Protein 8A82 (pdb70)

Solvent-accessible surface area: 21654 Å² total; per-residue (Å²): 92,132,70,20,37,38,124,39,150,26,18,100,83,0,31,68,6,14,76,66,0,60,21,75,58,52,17,63,0,1,4,0,0,2,1,4,0,0,10,56,25,61,0,23,100,0,0,33,30,11,11,138,80,8,29,115,92,9,36,51,45,0,89,84,112,18,117,99,4,72,121,9,72,0,59,45,0,36,0,103,8,91,52,102,110,10,105,148,48,63,74,131,66,0,27,128,32,4,54,52,25,65,26,19,7,9,1,0,93,22,28,0,72,132,9,102,0,29,120,70,5,53,4,108,54,0,14,111,108,34,101,115,11,61,4,55,4,83,28,178,210,76,46,82,1,26,103,0,0,130,17,21,71,67,193,135,22,199,61,30,26,97,14,46,58,48,6,78,6,14,102,54,58,84,117,11,36,103,42,2,0,0,71,78,0,65,71,5,0,131,39,24,7,27,36,20,30,3,1,5,41,7,9,16,94,96,39,86,26,65,45,3,52,12,21,10,17,0,14,0,1,0,0,2,28,15,32,22,82,10,26,0,0,8,2,84,0,3,7,1,3,57,1,36,1,92,29,8,73,21,8,29,18,63,4,28,8,149,65,94,17,76,96,4,60,130,112,10,31,5,1,0,13,0,0,0,0,40,14,45,0,74,55,0,2,0,0,0,10,24,7,2,9,2,13,0,11,40,14,71,33,97,54,3,0,17,2,18,0,19,1,3,11,17,57,91,142,78,156,60,72,12,194,53,8,76,28,41,24,45,13,3,20,9,2,2,57,12,25,75,75,7,60,126,55,14,101,78,14,29,107,124,76,102,63,25,22,0,0,2,3,8,152,6,4,0,0,0,2,34,101,97,98,8,0,16,29,13,70,124,66,187,33,3,63,65,0,29,101,27,0,37,84,32,104,165,19,54,32,147,74,24,155,83,27,50,7,108,16,117,82,73,8,67,16,79,14,64,129,147,119,130,53,98,9,62,169,96,19,44,48,68,73,0,9,48,47,0,1,56,115,82,60,0,85,9,0,2,0,0,32,19,58,67,173,101,12,58,42,114,43,48,38,164,116,59,26,159,92

Nearest PDB structures (foldseek):
  8a82-assembly1_A  TM=1.003E+00  e=3.575E-78  Serratia plymuthica 4Rx13
  2ilm-assembly1_A-2  TM=6.154E-01  e=8.162E-11  Homo sapiens
  2cgo-assembly1_A  TM=5.425E-01  e=1.557E-10  Homo sapiens
  1mze-assembly1_A  TM=5.725E-01  e=5.037E-10  Homo sapiens
  5jwp-assembly1_A  TM=5.215E-01  e=8.056E-10  Homo sapiens

Foldseek 3Di:
DVQFAADDPLQVLLVVLAVLLFDDPVRLVVVLVQQLCLQVVVPLCRPVVVLVVSLVVSVVSSCVVPVVLVVRQLLRLETEGDADACVVPALVNLLVLQLPQPRFKYKHPLQQVPAQLQVQNDLVSCLPPVQPQWACKDWCRIDGSNVQSVLQVDPPRDTHIGGDQQAASCVVPVVVCRRLVVVVVCRSCPQWWDFLTKGKDKHFCVPQWFFKFWAAFKKKKAWRAAKKKKKWARLSNSSLQSWGDPHLGRTGGNHGPPDDLVVCCVVRVSSSSHRIYIYIQHHSMMIIGGGSTIMIMGGPDRMTIMMMTTIFTAHPVVLDGHDHRDHPCCSSVVSLVVDVVSVVVNVVSSVVVD/DWFFFAPDPWTWIQDVVVQWIFTADPDDLRVVQLCCLAVLHDRPCVSTDTDHDPADCFHWDADPVRDIDTEPPPHDPSRVVCLCGPCVRPVVTTQKDADPPRSDIDGDNPVNSPD

InterPro domains:
  IPR041667 Cupin-like domain 8 [PF13621] (101-315)
  IPR050910 JMJD6 family arginine demethylases/lysyl-hydroxylases [PTHR12480] (79-325)

Radius of gyration: 23.95 Å; Cα contacts (8 Å, |Δi|>4): 905; chains: 2; bounding box: 52×50×74 Å

B-factor: mean 54.46, std 14.97, range [32.41, 124.21]

Secondary structure (DSSP, 8-state):
-TTEE--SHHHHHHHHTGGGTSPPHHHHHHHHHHHHHHHHTT-TTTTHHHHHHHHHHHHHHHHHH-TT-TTS-GGG-EEEEP-B--TT--HHHHHHHHH-TTS--EEETTTTTTSHHHHH--HHHHHHH-SS-EEEEEE--EEEHHHHHHHHH-TT--PPEEEPSS-BHHHH-TTHHHHHTTHHHHHHHTTTEEEEEEEEEEE-SSS-EEEEE--SSEEEEEEEES-EEEEE--GGGGGGG-EEESSTT-EEE---TTS-HHHHHHH-HHHHHS-EEEEEE-TT-EEEE-TT--EEEEE-SSSEEEEEEEEEEB-TTT-SBPPPPP-S-HHHHHHHTT-HHHHHHHHHHHHHH-/-EEEEE-SS-EEEEEGGGTEEEEE-SSHHHHHHHHHHHHTSPP-GGGS--B-----TT-EEE-TT--EEEBTTTB-HHHHHHHHHSTTT-TTTEEEEE-TTT--EEES-GGGT--

Sequence (469 aa):
MEKYDIQSETQRKAFDLMPHFFLDQEEQANFHFMMHMRLLLNAPEFMATFERDLFEKKLADLQAKCPDLANMDCADTFIKMKSYDFSNMDRHTFQHMINDASNPPIIAKGFLNDTKAVQQWTHEYLIEHYKDTEIIAVGYKKLKLEKILRSQLDKDSKVSYYINNSAEIFNDYPDLIDEVGAEKILDLFYGHSANSFSQLFVGNLRTWGTNWHQGNDISCALMISGVKRWYFIDPRLGYILRPFFDGANGMSAKMDARLDMNFHKIHSPLYAYAPKFYVDLEPGDVIFFTKYWPHAVINTTPLQIMANMRMTEVNLDTMTKGKDVPTLMPVYDNILNSDPSFIKFKFDIFNNLGSEYLINSGEFNMIVCPADKAYYILNDDRASTETLQEFLDGEKVQYHRLKPLWFKYRADESWQDLNKKEYRLGKELSEAELIDRFVLKAFNFGSLVAVRDSQTGAVKIFKRDKLKM

Structure (mmCIF, N/CA/C/O backbone):
data_8A82
#
_entry.id   8A82
#
_cell.length_a   157.160
_cell.length_b   59.920
_cell.length_c   68.320
_cell.angle_alpha   90.000
_cell.angle_beta   100.110
_cell.angle_gamma   90.000
#
_symmetry.space_group_name_H-M   'C 1 2 1'
#
loop_
_entity.id
_entity.type
_entity.pdbx_description
1 polymer 'Cupin_8 domain-containing protein'
2 polymer OocQ
3 non-polymer 'FE (III) ION'
4 non-polymer GLYCEROL
5 water water
#
loop_
_atom_site.group_PDB
_atom_site.id
_atom_site.type_symbol
_atom_site.label_atom_id
_atom_site.label_alt_id
_atom_site.label_comp_id
_atom_site.label_asym_id
_atom_site.label_entity_id
_atom_site.label_seq_id
_atom_site.pdbx_PDB_ins_code
_atom_site.Cartn_x
_atom_site.Cartn_y
_atom_site.Cartn_z
_atom_site.occupancy
_atom_site.B_iso_or_equiv
_atom_site.auth_seq_id
_atom_site.auth_comp_id
_atom_site.auth_asym_id
_atom_site.auth_atom_id
_atom_site.pdbx_PDB_model_num
ATOM 1 N N . MET A 1 1 ? 55.543 27.037 -5.958 1.00 83.43 1 MET A N 1
ATOM 2 C CA . MET A 1 1 ? 56.689 27.690 -5.241 1.00 84.14 1 MET A CA 1
ATOM 3 C C . MET A 1 1 ? 56.273 28.031 -3.804 1.00 83.62 1 MET A C 1
ATOM 4 O O . MET A 1 1 ? 57.043 27.721 -2.875 1.00 82.95 1 MET A O 1
ATOM 9 N N . GLU A 1 2 ? 55.100 28.653 -3.648 1.00 84.63 2 GLU A N 1
ATOM 10 C CA . GLU A 1 2 ? 54.491 29.067 -2.352 1.00 84.81 2 GLU A CA 1
ATOM 11 C C . GLU A 1 2 ? 54.259 27.865 -1.423 1.00 81.46 2 GLU A C 1
ATOM 12 O O . GLU A 1 2 ? 53.978 28.108 -0.234 1.00 81.43 2 GLU A O 1
ATOM 18 N N . LYS A 1 3 ? 54.349 26.629 -1.929 1.00 78.09 3 LYS A N 1
ATOM 19 C CA . LYS A 1 3 ? 54.173 25.384 -1.130 1.00 75.66 3 LYS A CA 1
ATOM 20 C C . LYS A 1 3 ? 55.522 24.906 -0.574 1.00 71.64 3 LYS A C 1
ATOM 21 O O . LYS A 1 3 ? 55.540 23.834 0.065 1.00 70.22 3 LYS A O 1
ATOM 27 N N . TYR A 1 4 ? 56.601 25.666 -0.800 1.00 68.23 4 TYR A N 1
ATOM 28 C CA . TYR A 1 4 ? 57.975 25.376 -0.306 1.00 64.84 4 TYR A CA 1
ATOM 29 C C . TYR A 1 4 ? 58.641 26.672 0.174 1.00 64.71 4 TYR A C 1
ATOM 30 O O . TYR A 1 4 ? 58.176 27.767 -0.201 1.00 65.04 4 TYR A O 1
ATOM 39 N N . ASP A 1 5 ? 59.709 26.536 0.968 1.00 63.14 5 ASP A N 1
ATOM 40 C CA . ASP A 1 5 ? 60.464 27.657 1.591 1.00 63.11 5 ASP A CA 1
ATOM 41 C C . ASP A 1 5 ? 61.829 27.785 0.899 1.00 62.97 5 ASP A C 1
ATOM 42 O O . ASP A 1 5 ? 62.817 27.231 1.423 1.00 62.83 5 ASP A O 1
ATOM 47 N N . ILE A 1 6 ? 61.871 28.493 -0.236 1.00 62.38 6 ILE A N 1
ATOM 48 C CA . ILE A 1 6 ? 63.092 28.710 -1.072 1.00 62.27 6 ILE A CA 1
ATOM 49 C C . ILE A 1 6 ? 63.911 29.852 -0.456 1.00 62.74 6 ILE A C 1
ATOM 50 O O . ILE A 1 6 ? 63.303 30.882 -0.098 1.00 63.20 6 ILE A O 1
ATOM 55 N N . GLN A 1 7 ? 65.235 29.676 -0.348 1.00 61.82 7 GLN A N 1
ATOM 56 C CA . GLN A 1 7 ? 66.142 30.572 0.425 1.00 62.85 7 GLN A CA 1
ATOM 57 C C . GLN A 1 7 ? 67.393 30.964 -0.380 1.00 61.63 7 GLN A C 1
ATOM 58 O O . GLN A 1 7 ? 68.320 31.524 0.241 1.00 61.16 7 GLN A O 1
ATOM 64 N N . SER A 1 8 ? 67.437 30.711 -1.695 1.00 60.36 8 SER A N 1
ATOM 65 C CA . SER A 1 8 ? 68.594 31.065 -2.564 1.00 59.88 8 SER A CA 1
ATOM 66 C C . SER A 1 8 ? 68.194 31.082 -4.046 1.00 59.28 8 SER A C 1
ATOM 67 O O . SER A 1 8 ? 67.135 30.517 -4.386 1.00 57.75 8 SER A O 1
ATOM 70 N N . GLU A 1 9 ? 69.028 31.714 -4.881 1.00 60.43 9 GLU A N 1
ATOM 71 C CA . GLU A 1 9 ? 68.892 31.764 -6.365 1.00 61.23 9 GLU A CA 1
ATOM 72 C C . GLU A 1 9 ? 68.995 30.347 -6.940 1.00 58.91 9 GLU A C 1
ATOM 73 O O . GLU A 1 9 ? 68.171 30.002 -7.810 1.00 59.43 9 GLU A O 1
ATOM 79 N N . THR A 1 10 ? 69.984 29.572 -6.479 1.00 56.93 10 THR A N 1
ATOM 80 C CA . THR A 1 10 ? 70.269 28.182 -6.926 1.00 55.67 10 THR A CA 1
ATOM 81 C C . THR A 1 10 ? 69.058 27.287 -6.630 1.00 54.30 10 THR A C 1
ATOM 82 O O . THR A 1 10 ? 68.674 26.506 -7.524 1.00 53.07 10 THR A O 1
ATOM 86 N N . GLN A 1 11 ? 68.494 27.398 -5.422 1.00 53.76 11 GLN A N 1
ATOM 87 C CA . GLN A 1 11 ? 67.286 26.649 -4.979 1.00 53.21 11 GLN A CA 1
ATOM 88 C C . GLN A 1 11 ? 66.099 27.012 -5.880 1.00 53.88 11 GLN A C 1
ATOM 89 O O . GLN A 1 11 ? 65.357 26.092 -6.275 1.00 51.60 11 GLN A O 1
ATOM 95 N N . ARG A 1 12 ? 65.932 28.304 -6.185 1.00 55.90 12 ARG A N 1
ATOM 96 C CA . ARG A 1 12 ? 64.833 28.828 -7.041 1.00 57.56 12 ARG A CA 1
ATOM 97 C C . ARG A 1 12 ? 64.995 28.285 -8.466 1.00 56.44 12 ARG A C 1
ATOM 98 O O . ARG A 1 12 ? 63.977 27.867 -9.052 1.00 56.15 12 ARG A O 1
ATOM 106 N N . LYS A 1 13 ? 66.224 28.296 -8.995 1.00 56.03 13 LYS A N 1
ATOM 107 C CA . LYS A 1 13 ? 66.555 27.814 -10.365 1.00 56.83 13 LYS A CA 1
ATOM 108 C C . LYS A 1 13 ? 66.274 26.309 -10.464 1.00 54.36 13 LYS A C 1
ATOM 109 O O . LYS A 1 13 ? 65.698 25.889 -11.487 1.00 54.44 13 LYS A O 1
ATOM 115 N N . ALA A 1 14 ? 66.662 25.536 -9.442 1.00 51.83 14 ALA A N 1
ATOM 116 C CA . ALA A 1 14 ? 66.407 24.080 -9.335 1.00 50.03 14 ALA A CA 1
ATOM 117 C C . ALA A 1 14 ? 64.896 23.819 -9.381 1.00 48.45 14 ALA A C 1
ATOM 118 O O . ALA A 1 14 ? 64.481 22.880 -10.090 1.00 47.09 14 ALA A O 1
ATOM 120 N N . PHE A 1 15 ? 64.110 24.631 -8.666 1.00 48.01 15 PHE A N 1
ATOM 121 C CA . PHE A 1 15 ? 62.633 24.497 -8.555 1.00 48.50 15 PHE A CA 1
ATOM 122 C C . PHE A 1 15 ? 61.969 24.789 -9.907 1.00 48.89 15 PHE A C 1
ATOM 123 O O . PHE A 1 15 ? 61.074 24.018 -10.308 1.00 47.80 15 PHE A O 1
ATOM 131 N N . ASP A 1 16 ? 62.392 25.867 -10.577 1.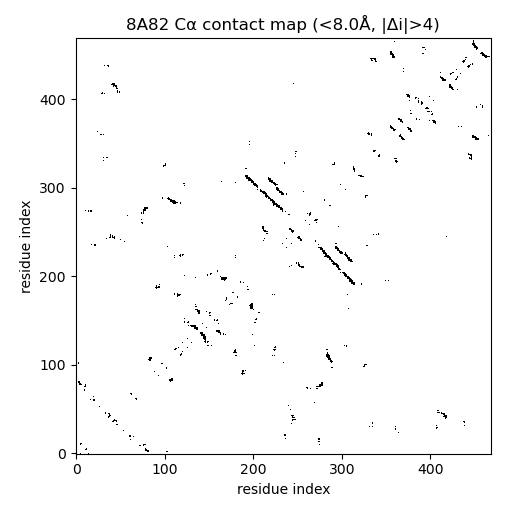00 49.93 16 ASP A N 1
ATOM 132 C CA . ASP A 1 16 ? 61.874 26.300 -11.906 1.00 51.32 16 ASP A CA 1
ATOM 133 C C . ASP A 1 16 ? 62.228 25.255 -12.972 1.00 51.61 16 ASP A C 1
ATOM 134 O O . ASP A 1 16 ? 61.565 25.245 -14.026 1.00 53.35 16 ASP A O 1
ATOM 139 N N . LEU A 1 17 ? 63.238 24.420 -12.705 1.00 51.52 17 LEU A N 1
ATOM 140 C CA . LEU A 1 17 ? 63.752 23.375 -13.633 1.00 51.35 17 LEU A CA 1
ATOM 141 C C . LEU A 1 17 ? 62.820 22.154 -13.629 1.00 49.68 17 LEU A C 1
ATOM 142 O O . LEU A 1 17 ? 62.852 21.398 -14.619 1.00 48.89 17 LEU A O 1
ATOM 147 N N . MET A 1 18 ? 62.024 21.974 -12.566 1.00 48.65 18 MET A N 1
ATOM 148 C CA . MET A 1 18 ? 61.298 20.709 -12.257 1.00 48.27 18 MET A CA 1
ATOM 149 C C . MET A 1 18 ? 60.392 20.289 -13.415 1.00 47.25 18 MET A C 1
ATOM 150 O O . MET A 1 18 ? 60.415 19.124 -13.802 1.00 45.92 18 MET A O 1
ATOM 155 N N . PRO A 1 19 ? 59.556 21.183 -13.998 1.00 47.29 19 PRO A N 1
ATOM 156 C CA . PRO A 1 19 ? 58.657 20.784 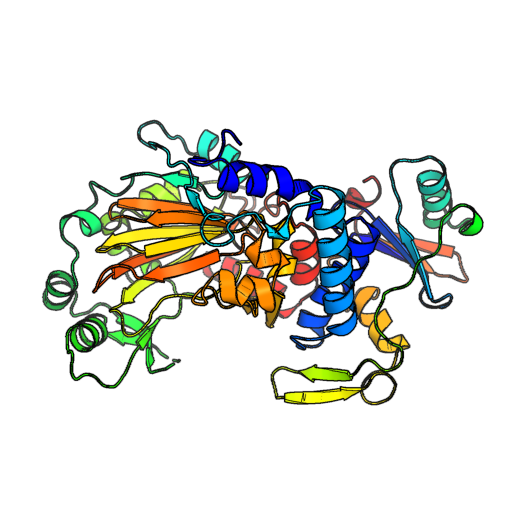-15.084 1.00 47.20 19 PRO A CA 1
ATOM 157 C C . PRO A 1 19 ? 59.374 20.155 -16.290 1.00 46.65 19 PRO A C 1
ATOM 158 O O . PRO A 1 19 ? 58.752 19.371 -16.985 1.00 47.10 19 PRO A O 1
ATOM 162 N N . HIS A 1 20 ? 60.649 20.501 -16.502 1.00 45.80 20 HIS A N 1
ATOM 163 C CA . HIS A 1 20 ? 61.487 20.028 -17.638 1.00 45.82 20 HIS A CA 1
ATOM 164 C C . HIS A 1 20 ? 62.024 18.616 -17.365 1.00 43.17 20 HIS A C 1
ATOM 165 O O . HIS A 1 20 ? 62.571 18.013 -18.309 1.00 42.82 20 HIS A O 1
ATOM 172 N N . PHE A 1 21 ? 61.877 18.110 -16.133 1.00 41.58 21 PHE A N 1
ATOM 173 C CA . PHE A 1 21 ? 62.186 16.706 -15.747 1.00 40.34 21 PHE A CA 1
ATOM 174 C C . PHE A 1 21 ? 61.037 15.777 -16.156 1.00 39.91 21 PHE A C 1
ATOM 175 O O . PHE A 1 21 ? 61.308 14.594 -16.429 1.00 40.45 21 PHE A O 1
ATOM 183 N N . PHE A 1 22 ? 59.799 16.288 -16.168 1.00 39.21 22 PHE A N 1
ATOM 184 C CA . PHE A 1 22 ? 58.559 15.498 -16.399 1.00 39.34 22 PHE A CA 1
ATOM 185 C C . PHE A 1 22 ? 58.673 14.755 -17.736 1.00 39.22 22 PHE A C 1
ATOM 186 O O . PHE A 1 22 ? 59.050 15.382 -18.746 1.00 39.74 22 PHE A O 1
ATOM 194 N N . LEU A 1 23 ? 58.364 13.454 -17.729 1.00 38.59 23 LEU A N 1
ATOM 195 C CA . LEU A 1 23 ? 58.443 12.563 -18.918 1.00 38.71 23 LEU A CA 1
ATOM 196 C C . LEU A 1 23 ? 57.261 12.854 -19.849 1.00 39.42 23 LEU A C 1
ATOM 197 O O . LEU A 1 23 ? 56.137 13.033 -19.338 1.00 39.41 23 LEU A O 1
ATOM 202 N N . ASP A 1 24 ? 57.509 12.887 -21.163 1.00 40.28 24 ASP A N 1
ATOM 203 C CA . ASP A 1 24 ? 56.450 12.990 -22.204 1.00 41.01 24 ASP A CA 1
ATOM 204 C C . ASP A 1 24 ? 55.723 11.641 -22.271 1.00 40.48 24 ASP A C 1
ATOM 205 O O . ASP A 1 24 ? 56.172 10.693 -21.595 1.00 39.30 24 ASP A O 1
ATOM 210 N N . GLN A 1 25 ? 54.645 11.558 -23.055 1.00 40.77 25 GLN A N 1
ATOM 211 C CA . GLN A 1 25 ? 53.715 10.396 -23.074 1.00 40.98 25 GLN A CA 1
ATOM 212 C C . GLN A 1 25 ? 54.445 9.131 -23.549 1.00 40.12 25 GLN A C 1
ATOM 213 O O . GLN A 1 25 ? 54.191 8.062 -22.960 1.00 40.46 25 GLN A O 1
ATOM 219 N N . GLU A 1 26 ? 55.320 9.238 -24.558 1.00 39.28 26 GLU A N 1
ATOM 220 C CA . GLU A 1 26 ? 56.105 8.087 -25.088 1.00 39.28 26 GLU A CA 1
ATOM 221 C C . GLU A 1 26 ? 57.087 7.603 -24.014 1.00 38.28 26 GLU A C 1
ATOM 222 O O . GLU A 1 26 ? 57.236 6.374 -23.863 1.00 37.60 26 GLU A O 1
ATOM 228 N N . GLU A 1 27 ? 57.739 8.535 -23.312 1.00 37.54 27 GLU A N 1
ATOM 229 C CA . GLU A 1 27 ? 58.689 8.239 -22.205 1.00 37.16 27 GLU A CA 1
ATOM 230 C C . GLU A 1 27 ? 57.928 7.556 -21.060 1.00 36.15 27 GLU A C 1
ATOM 231 O O . GLU A 1 27 ? 58.482 6.603 -20.478 1.00 35.09 27 GLU A O 1
ATOM 237 N N . GLN A 1 28 ? 56.703 8.013 -20.769 1.00 36.02 28 GLN A N 1
ATOM 238 C CA . GLN A 1 28 ? 55.805 7.432 -19.730 1.00 35.45 28 GLN A CA 1
ATOM 239 C C . GLN A 1 28 ? 55.430 5.994 -20.109 1.00 35.26 28 GLN A C 1
ATOM 240 O O . GLN A 1 28 ? 55.450 5.128 -19.212 1.00 34.95 28 GLN A O 1
ATOM 246 N N . ALA A 1 29 ? 55.085 5.760 -21.380 1.00 35.52 29 ALA A N 1
ATOM 247 C CA . ALA A 1 29 ? 54.722 4.434 -21.935 1.00 35.94 29 ALA A CA 1
ATOM 248 C C . ALA A 1 29 ? 55.867 3.443 -21.694 1.00 35.39 29 ALA A C 1
ATOM 249 O O . ALA A 1 29 ? 55.590 2.307 -21.262 1.00 36.03 29 ALA A O 1
ATOM 251 N N . ASN A 1 30 ? 57.105 3.869 -21.958 1.00 35.29 30 ASN A N 1
ATOM 252 C CA . ASN A 1 30 ? 58.330 3.037 -21.817 1.00 35.55 30 ASN A CA 1
ATOM 253 C C . ASN A 1 30 ? 58.659 2.856 -20.330 1.00 35.03 30 ASN A C 1
ATOM 254 O O . ASN A 1 30 ? 59.074 1.741 -19.958 1.00 34.35 30 ASN A O 1
ATOM 259 N N . PHE A 1 31 ? 58.477 3.902 -19.515 1.00 34.52 31 PHE A N 1
ATOM 260 C CA . PHE A 1 31 ? 58.680 3.858 -18.042 1.00 34.50 31 PHE A CA 1
ATOM 261 C C . PHE A 1 31 ? 57.693 2.858 -17.427 1.00 34.02 31 PHE A C 1
ATOM 262 O O . PHE A 1 31 ? 58.123 2.028 -16.602 1.00 33.76 31 PHE A O 1
ATOM 270 N N . HIS A 1 32 ? 56.418 2.938 -17.823 1.00 33.82 32 HIS A N 1
ATOM 271 C CA . HIS A 1 32 ? 55.339 1.993 -17.424 1.00 34.23 32 HIS A CA 1
ATOM 272 C C . HIS A 1 32 ? 55.783 0.560 -17.738 1.00 35.14 32 HIS A C 1
ATOM 273 O O . HIS A 1 32 ? 55.829 -0.265 -16.802 1.00 35.77 32 HIS A O 1
ATOM 280 N N . PHE A 1 33 ? 56.098 0.289 -19.009 1.00 35.28 33 PHE A N 1
ATOM 281 C CA . PHE A 1 33 ? 56.545 -1.037 -19.514 1.00 36.10 33 PHE A CA 1
ATOM 282 C C . PHE A 1 33 ? 57.721 -1.528 -18.661 1.00 36.26 33 PHE A C 1
ATOM 283 O O . PHE A 1 33 ? 57.668 -2.672 -18.178 1.00 36.83 33 PHE A O 1
ATOM 291 N N . MET A 1 34 ? 58.733 -0.675 -18.467 1.00 36.45 34 MET A N 1
ATOM 292 C CA . MET A 1 34 ? 59.974 -0.994 -17.708 1.00 36.56 34 MET A CA 1
ATOM 293 C C . MET A 1 34 ? 59.618 -1.371 -16.264 1.00 36.03 34 MET A C 1
ATOM 294 O O . MET A 1 34 ? 59.988 -2.483 -15.843 1.00 35.83 34 MET A O 1
ATOM 299 N N . MET A 1 35 ? 58.932 -0.480 -15.541 1.00 35.78 35 MET A N 1
ATOM 300 C CA . MET A 1 35 ? 58.636 -0.638 -14.089 1.00 35.87 35 MET A CA 1
ATOM 301 C C . MET A 1 35 ? 57.698 -1.832 -13.872 1.00 35.98 35 MET A C 1
ATOM 302 O O . MET A 1 35 ? 57.901 -2.555 -12.877 1.00 36.44 35 MET A O 1
ATOM 307 N N . HIS A 1 36 ? 56.722 -2.036 -14.763 1.00 36.28 36 HIS A N 1
ATOM 308 C CA . HIS A 1 36 ? 55.816 -3.217 -14.758 1.00 37.45 36 HIS A CA 1
ATOM 309 C C . HIS A 1 36 ? 56.654 -4.500 -14.793 1.00 37.94 36 HIS A C 1
ATOM 310 O O . HIS A 1 36 ? 56.394 -5.400 -13.969 1.00 37.72 36 HIS A O 1
ATOM 317 N N . MET A 1 37 ? 57.620 -4.569 -15.714 1.00 38.42 37 MET A N 1
ATOM 318 C CA . MET A 1 37 ? 58.503 -5.749 -15.916 1.00 39.82 37 MET A CA 1
ATOM 319 C C . MET A 1 37 ? 59.473 -5.881 -14.735 1.00 39.84 37 MET A C 1
ATOM 320 O O . MET A 1 37 ? 59.729 -7.025 -14.324 1.00 40.73 37 MET A O 1
ATOM 325 N N . ARG A 1 38 ? 59.973 -4.764 -14.195 1.00 39.49 38 ARG A N 1
ATOM 326 C CA . ARG A 1 38 ? 60.912 -4.760 -13.038 1.00 39.53 38 ARG A CA 1
ATOM 327 C C . ARG A 1 38 ? 60.256 -5.468 -11.844 1.00 40.07 38 ARG A C 1
ATOM 328 O O . ARG A 1 38 ? 60.978 -6.190 -11.129 1.00 41.39 38 ARG A O 1
ATOM 336 N N . LEU A 1 39 ? 58.942 -5.298 -11.653 1.00 40.37 39 LEU A N 1
ATOM 337 C CA . LEU A 1 39 ? 58.157 -6.014 -10.608 1.00 41.29 39 LEU A CA 1
ATOM 338 C C . LEU A 1 39 ? 57.911 -7.462 -11.051 1.00 41.98 39 LEU A C 1
ATOM 339 O O . LEU A 1 39 ? 58.284 -8.379 -10.293 1.00 42.47 39 LEU A O 1
ATOM 344 N N . LEU A 1 40 ? 57.301 -7.651 -12.227 1.00 42.77 40 LEU A N 1
ATOM 345 C CA . LEU A 1 40 ? 56.810 -8.968 -12.725 1.00 44.23 40 LEU A CA 1
ATOM 346 C C . LEU A 1 40 ? 57.988 -9.938 -12.893 1.00 43.98 40 LEU A C 1
ATOM 347 O O . LEU A 1 40 ? 57.859 -11.095 -12.448 1.00 44.36 40 LEU A O 1
ATOM 352 N N . LEU A 1 41 ? 59.091 -9.483 -13.498 1.00 44.10 41 LEU A N 1
ATOM 353 C CA . LEU A 1 41 ? 60.302 -10.307 -13.781 1.00 45.32 41 LEU A CA 1
ATOM 354 C C . LEU A 1 41 ? 61.231 -10.338 -12.558 1.00 45.49 41 LEU A C 1
ATOM 355 O O . LEU A 1 41 ? 62.213 -11.105 -12.601 1.00 46.13 41 LEU A O 1
ATOM 360 N N . ASN A 1 42 ? 60.940 -9.547 -11.517 1.00 46.22 42 ASN A N 1
ATOM 361 C CA . ASN A 1 42 ? 61.770 -9.425 -10.286 1.00 46.68 42 ASN A CA 1
ATOM 362 C C . ASN A 1 42 ? 63.197 -9.031 -10.688 1.00 45.37 42 ASN A C 1
ATOM 363 O O . ASN A 1 42 ? 64.150 -9.595 -10.117 1.00 45.76 42 ASN A O 1
ATOM 368 N N . ALA A 1 43 ? 63.324 -8.091 -11.632 1.00 44.02 43 ALA A N 1
ATOM 369 C CA . ALA A 1 43 ? 64.585 -7.709 -12.310 1.00 43.50 43 ALA A CA 1
ATOM 370 C C . ALA A 1 43 ? 64.861 -6.224 -12.086 1.00 42.08 43 ALA A C 1
ATOM 371 O O . ALA A 1 43 ? 64.361 -5.386 -12.832 1.00 41.10 43 ALA A O 1
ATOM 373 N N . PRO A 1 44 ? 65.659 -5.854 -11.056 1.00 42.19 44 PRO A N 1
ATOM 374 C CA . PRO A 1 44 ? 65.898 -4.448 -10.720 1.00 41.57 44 PRO A CA 1
ATOM 375 C C . PRO A 1 44 ? 66.421 -3.557 -11.859 1.00 41.15 44 PRO A C 1
ATOM 376 O O . PRO A 1 44 ? 66.117 -2.377 -11.841 1.00 40.71 44 PRO A O 1
ATOM 380 N N . GLU A 1 45 ? 67.193 -4.121 -12.795 1.00 42.55 45 GLU A N 1
ATOM 381 C CA . GLU A 1 45 ? 67.845 -3.369 -13.903 1.00 44.32 45 GLU A CA 1
ATOM 382 C C . GLU A 1 45 ? 67.352 -3.886 -15.261 1.00 43.58 45 GLU A C 1
ATOM 383 O O . GLU A 1 45 ? 68.158 -3.908 -16.212 1.00 44.93 45 GLU A O 1
ATOM 389 N N . PHE A 1 46 ? 66.073 -4.259 -15.360 1.00 41.95 46 PHE A N 1
ATOM 390 C CA . PHE A 1 46 ? 65.402 -4.552 -16.654 1.00 41.15 46 PHE A CA 1
ATOM 391 C C . PHE A 1 46 ? 65.293 -3.242 -17.442 1.00 40.16 46 PHE A C 1
ATOM 392 O O . PHE A 1 46 ? 64.893 -2.220 -16.846 1.00 37.91 46 PHE A O 1
ATOM 400 N N . MET A 1 47 ? 65.653 -3.282 -18.730 1.00 40.78 47 MET A N 1
ATOM 401 C CA . MET A 1 47 ? 65.685 -2.119 -19.662 1.00 41.41 47 MET A CA 1
ATOM 402 C C . MET A 1 47 ? 66.582 -1.012 -19.087 1.00 41.22 47 MET A C 1
ATOM 403 O O . MET A 1 47 ? 66.198 0.173 -19.173 1.00 41.02 47 MET A O 1
ATOM 408 N N . ALA A 1 48 ? 67.745 -1.389 -18.544 1.00 42.14 48 ALA A N 1
ATOM 409 C CA . ALA A 1 48 ? 68.776 -0.467 -18.009 1.00 42.27 48 ALA A CA 1
ATOM 410 C C . ALA A 1 48 ? 69.294 0.441 -19.132 1.00 42.09 48 ALA A C 1
ATOM 411 O O . ALA A 1 48 ? 69.621 1.606 -18.838 1.00 41.38 48 ALA A O 1
ATOM 413 N N . THR A 1 49 ? 69.366 -0.074 -20.366 1.00 42.99 49 THR A N 1
ATOM 414 C CA . THR A 1 49 ? 69.847 0.663 -21.567 1.00 43.93 49 THR A CA 1
ATOM 415 C C . THR A 1 49 ? 68.888 1.816 -21.884 1.00 42.78 49 THR A C 1
ATOM 416 O O . THR A 1 49 ? 69.380 2.946 -22.078 1.00 42.48 49 THR A O 1
ATOM 420 N N . PHE A 1 50 ? 67.580 1.539 -21.948 1.00 41.76 50 PHE A N 1
ATOM 421 C CA . PHE A 1 50 ? 66.517 2.561 -22.147 1.00 41.22 50 PHE A CA 1
ATOM 422 C C . PHE A 1 50 ? 66.634 3.632 -21.057 1.00 40.55 50 PHE A C 1
ATOM 423 O O . PHE A 1 50 ? 66.639 4.834 -21.387 1.00 40.07 50 PHE A O 1
ATOM 431 N N . GLU A 1 51 ? 66.703 3.191 -19.797 1.00 40.27 51 GLU A N 1
ATOM 432 C CA . GLU A 1 51 ? 66.818 4.059 -18.594 1.00 39.97 51 GLU A CA 1
ATOM 433 C C . GLU A 1 51 ? 68.042 4.970 -18.742 1.00 40.40 51 GLU A C 1
ATOM 434 O O . GLU A 1 51 ? 67.919 6.173 -18.444 1.00 39.24 51 GLU A O 1
ATOM 440 N N . ARG A 1 52 ? 69.173 4.411 -19.187 1.00 41.94 52 ARG A N 1
ATOM 441 C CA . ARG A 1 52 ? 70.445 5.150 -19.414 1.00 43.86 52 ARG A CA 1
ATOM 442 C C . ARG A 1 52 ? 70.228 6.182 -20.528 1.00 43.35 52 ARG A C 1
ATOM 443 O O . ARG A 1 52 ? 70.605 7.353 -20.325 1.00 41.51 52 ARG A O 1
ATOM 451 N N . ASP A 1 53 ? 69.630 5.758 -21.647 1.00 43.28 53 ASP A N 1
ATOM 452 C CA . ASP A 1 53 ? 69.317 6.618 -22.822 1.00 43.59 53 ASP A CA 1
ATOM 453 C C . ASP A 1 53 ? 68.366 7.745 -22.397 1.00 42.29 53 ASP A C 1
ATOM 454 O O . ASP A 1 53 ? 68.583 8.891 -22.841 1.00 42.69 53 ASP A O 1
ATOM 459 N N . LEU A 1 54 ? 67.359 7.433 -21.573 1.00 41.02 54 LEU A N 1
ATOM 460 C CA . LEU A 1 54 ? 66.356 8.412 -21.066 1.00 40.51 54 LEU A CA 1
ATOM 461 C C . LEU A 1 54 ? 67.067 9.498 -20.249 1.00 39.76 54 LEU A C 1
ATOM 462 O O . LEU A 1 54 ? 66.781 10.689 -20.482 1.00 40.50 54 LEU A O 1
ATOM 467 N N . PHE A 1 55 ? 67.948 9.095 -19.327 1.00 39.62 55 PHE A N 1
ATOM 468 C CA . PHE A 1 55 ? 68.726 9.994 -18.432 1.00 40.01 55 PHE A CA 1
ATOM 469 C C . PHE A 1 55 ? 69.543 10.979 -19.281 1.00 40.78 55 PHE A C 1
ATOM 470 O O . PHE A 1 55 ? 69.538 12.185 -18.961 1.00 40.03 55 PHE A O 1
ATOM 478 N N . GLU A 1 56 ? 70.207 10.482 -20.331 1.00 42.86 56 GLU A N 1
ATOM 479 C CA . GLU A 1 56 ? 71.030 11.290 -21.275 1.00 44.90 56 GLU A CA 1
ATOM 480 C C . GLU A 1 56 ? 70.144 12.315 -21.993 1.00 43.93 56 GLU A C 1
ATOM 481 O O . GLU A 1 56 ? 70.517 13.504 -22.013 1.00 43.28 56 GLU A O 1
ATOM 487 N N . LYS A 1 57 ? 69.026 11.861 -22.569 1.00 43.77 57 LYS A N 1
ATOM 488 C CA . LYS A 1 57 ? 68.046 12.710 -23.302 1.00 43.76 57 LYS A CA 1
ATOM 489 C C . LYS A 1 57 ? 67.508 13.788 -22.354 1.00 42.83 57 LYS A C 1
ATOM 490 O O . LYS A 1 57 ? 67.455 14.964 -22.765 1.00 43.04 57 LYS A O 1
ATOM 496 N N . LYS A 1 58 ? 67.126 13.395 -21.135 1.00 42.05 58 LYS A N 1
ATOM 497 C CA . LYS A 1 58 ? 66.530 14.292 -20.107 1.00 42.36 58 LYS A CA 1
ATOM 498 C C . LYS A 1 58 ? 67.555 15.347 -19.671 1.00 41.46 58 LYS A C 1
ATOM 499 O O . LYS A 1 58 ? 67.143 16.506 -19.479 1.00 40.38 58 LYS A O 1
ATOM 505 N N . LEU A 1 59 ? 68.831 14.971 -19.523 1.00 41.71 59 LEU A N 1
ATOM 506 C CA . LEU A 1 59 ? 69.927 15.915 -19.164 1.00 42.85 59 LEU A CA 1
ATOM 507 C C . LEU A 1 59 ? 70.084 16.954 -20.283 1.00 43.77 59 LEU A C 1
ATOM 508 O O . LEU A 1 59 ? 70.283 18.141 -19.958 1.00 43.44 59 LEU A O 1
ATOM 513 N N . ALA A 1 60 ? 69.993 16.522 -21.546 1.00 44.96 60 ALA A N 1
ATOM 514 C CA . ALA A 1 60 ? 70.064 17.390 -22.746 1.00 46.46 60 ALA A CA 1
ATOM 515 C C . ALA A 1 60 ? 68.901 18.392 -22.734 1.00 46.58 60 ALA A C 1
ATOM 516 O O . ALA A 1 60 ? 69.117 19.547 -23.152 1.00 47.47 60 ALA A O 1
ATOM 518 N N . ASP A 1 61 ? 67.720 17.967 -22.269 1.00 46.38 61 ASP A N 1
ATOM 519 C CA . ASP A 1 61 ? 66.511 18.827 -22.134 1.00 47.24 61 ASP A CA 1
ATOM 520 C C . ASP A 1 61 ? 66.783 19.939 -21.112 1.00 47.34 61 ASP A C 1
ATOM 521 O O . ASP A 1 61 ? 66.372 21.086 -21.378 1.00 48.20 61 ASP A O 1
ATOM 526 N N . LEU A 1 62 ? 67.446 19.617 -19.994 1.00 47.59 62 LEU A N 1
ATOM 527 C CA . LEU A 1 62 ? 67.819 20.597 -18.935 1.00 48.69 62 LEU A CA 1
ATOM 528 C C . LEU A 1 62 ? 68.854 21.582 -19.495 1.00 49.91 62 LEU A C 1
ATOM 529 O O . LEU A 1 62 ? 68.702 22.794 -19.252 1.00 49.82 62 LEU A O 1
ATOM 534 N N . GLN A 1 63 ? 69.862 21.072 -20.212 1.00 51.60 63 GLN A N 1
ATOM 535 C CA . GLN A 1 63 ? 70.979 21.864 -20.801 1.00 54.55 63 GLN A CA 1
ATOM 536 C C . GLN A 1 63 ? 70.434 22.838 -21.856 1.00 56.76 63 GLN A C 1
ATOM 537 O O . GLN A 1 63 ? 70.969 23.958 -21.946 1.00 58.04 63 GLN A O 1
ATOM 543 N N . ALA A 1 64 ? 69.422 22.424 -22.625 1.00 58.66 64 ALA A N 1
ATOM 544 C CA . ALA A 1 64 ? 68.743 23.252 -23.652 1.00 61.15 64 ALA A CA 1
ATOM 545 C C . ALA A 1 64 ? 67.998 24.410 -22.975 1.00 62.94 64 ALA A C 1
ATOM 546 O O . ALA A 1 64 ? 68.109 25.552 -23.464 1.00 64.02 64 ALA A O 1
ATOM 548 N N . LYS A 1 65 ? 67.273 24.117 -21.891 1.00 64.51 65 LYS A N 1
ATOM 549 C CA . LYS A 1 65 ? 66.480 25.100 -21.101 1.00 67.05 65 LYS A CA 1
ATOM 550 C C . LYS A 1 65 ? 67.432 26.007 -20.306 1.00 67.44 65 LYS A C 1
ATOM 551 O O . LYS A 1 65 ? 67.147 27.217 -20.218 1.00 68.33 65 LYS A O 1
ATOM 557 N N . CYS A 1 66 ? 68.515 25.442 -19.758 1.00 67.73 66 CYS A N 1
ATOM 558 C CA . CYS A 1 66 ? 69.530 26.147 -18.925 1.00 70.26 66 CYS A CA 1
ATOM 559 C C . CYS A 1 66 ? 70.918 25.949 -19.535 1.00 69.43 66 CYS A C 1
ATOM 560 O O . CYS A 1 66 ? 71.608 24.986 -19.205 1.00 67.50 66 CYS A O 1
ATOM 563 N N . PRO A 1 67 ? 71.368 26.839 -20.453 1.00 70.16 67 PRO A N 1
ATOM 564 C CA . PRO A 1 67 ? 72.647 26.662 -21.147 1.00 70.76 67 PRO A CA 1
ATOM 565 C C . PRO A 1 67 ? 73.865 26.576 -20.212 1.00 70.35 67 PRO A C 1
ATOM 566 O O . PRO A 1 67 ? 74.753 25.793 -20.497 1.00 71.49 67 PRO A O 1
ATOM 570 N N . ASP A 1 68 ? 73.876 27.374 -19.137 1.00 69.69 68 ASP A N 1
ATOM 571 C CA . ASP A 1 68 ? 74.929 27.362 -18.085 1.00 70.13 68 ASP A CA 1
ATOM 572 C C . ASP A 1 68 ? 74.417 26.556 -16.883 1.00 67.21 68 ASP A C 1
ATOM 573 O O . ASP A 1 68 ? 74.424 27.093 -15.756 1.00 66.37 68 ASP A O 1
ATOM 578 N N . LEU A 1 69 ? 73.992 25.311 -17.125 1.00 64.91 69 LEU A N 1
ATOM 579 C CA . LEU A 1 69 ? 73.537 24.351 -16.081 1.00 62.70 69 LEU A CA 1
ATOM 580 C C . LEU A 1 69 ? 74.744 23.886 -15.258 1.00 62.83 69 LEU A C 1
ATOM 581 O O . LEU A 1 69 ? 74.585 23.687 -14.042 1.00 61.85 69 LEU A O 1
ATOM 586 N N . ALA A 1 70 ? 75.902 23.721 -15.907 1.00 63.65 70 ALA A N 1
ATOM 587 C CA . ALA A 1 70 ? 77.155 23.194 -15.313 1.00 64.95 70 ALA A CA 1
ATOM 588 C C . ALA A 1 70 ? 77.656 24.105 -14.182 1.00 65.40 70 ALA A C 1
ATOM 589 O O . ALA A 1 70 ? 78.403 23.602 -13.319 1.00 65.85 70 ALA A O 1
ATOM 591 N N . ASN A 1 71 ? 77.263 25.385 -14.183 1.00 66.73 71 ASN A N 1
ATOM 592 C CA . ASN A 1 71 ? 77.761 26.419 -13.235 1.00 67.09 71 ASN A CA 1
ATOM 593 C C . ASN A 1 71 ? 76.979 26.384 -11.914 1.00 65.85 71 ASN A C 1
ATOM 594 O O . ASN A 1 71 ? 77.571 26.784 -10.892 1.00 65.90 71 ASN A O 1
ATOM 599 N N . MET A 1 72 ? 75.713 25.944 -11.913 1.00 64.51 72 MET A N 1
ATOM 600 C CA . MET A 1 72 ? 74.842 26.001 -10.704 1.00 64.05 72 MET A CA 1
ATOM 601 C C . MET A 1 72 ? 75.363 25.010 -9.652 1.00 60.86 72 MET A C 1
ATOM 602 O O . MET A 1 72 ? 75.817 23.912 -10.035 1.00 59.87 72 MET A O 1
ATOM 607 N N . ASP A 1 73 ? 75.315 25.415 -8.378 1.00 58.06 73 ASP A N 1
ATOM 608 C CA . ASP A 1 73 ? 75.914 24.698 -7.219 1.00 55.78 73 ASP A CA 1
ATOM 609 C C . ASP A 1 73 ? 74.971 23.570 -6.781 1.00 53.11 73 ASP A C 1
ATOM 610 O O . ASP A 1 73 ? 73.935 23.873 -6.158 1.00 52.32 73 ASP A O 1
ATOM 615 N N . CYS A 1 74 ? 75.335 22.319 -7.080 1.00 51.70 74 CYS A N 1
ATOM 616 C CA . CYS A 1 74 ? 74.523 21.098 -6.818 1.00 50.39 74 CYS A CA 1
ATOM 617 C C . CYS A 1 74 ? 74.371 20.855 -5.310 1.00 48.67 74 CYS A C 1
ATOM 618 O O . CYS A 1 74 ? 73.400 20.177 -4.925 1.00 47.72 74 CYS A O 1
ATOM 621 N N . ALA A 1 75 ? 75.292 21.380 -4.494 1.00 47.90 75 ALA A N 1
ATOM 622 C CA . ALA A 1 75 ? 75.268 21.287 -3.014 1.00 47.53 75 ALA A CA 1
ATOM 623 C C . ALA A 1 75 ? 74.095 22.099 -2.449 1.00 46.78 75 ALA A C 1
ATOM 624 O O . ALA A 1 75 ? 73.613 21.742 -1.355 1.00 46.80 75 ALA A O 1
ATOM 626 N N . ASP A 1 76 ? 73.654 23.142 -3.165 1.00 47.00 76 ASP A N 1
ATOM 627 C CA . ASP A 1 76 ? 72.580 24.078 -2.731 1.00 47.16 76 ASP A CA 1
ATOM 628 C C . ASP A 1 76 ? 71.315 23.848 -3.571 1.00 46.75 76 ASP A C 1
ATOM 629 O O . ASP A 1 76 ? 70.689 24.847 -3.983 1.00 47.71 76 ASP A O 1
ATOM 634 N N . THR A 1 77 ? 70.942 22.584 -3.803 1.00 45.25 77 THR A N 1
ATOM 635 C CA . THR A 1 77 ? 69.718 22.181 -4.550 1.00 44.41 77 THR A CA 1
ATOM 636 C C . THR A 1 77 ? 68.682 21.588 -3.585 1.00 43.75 77 THR A C 1
ATOM 637 O O . THR A 1 77 ? 67.689 21.014 -4.076 1.00 43.44 77 THR A O 1
ATOM 641 N N . PHE A 1 78 ? 68.893 21.733 -2.271 1.00 43.56 78 PHE A N 1
ATOM 642 C CA . PHE A 1 78 ? 67.969 21.257 -1.207 1.00 42.93 78 PHE A CA 1
ATOM 643 C C . PHE A 1 78 ? 67.067 22.416 -0.768 1.00 43.09 78 PHE A C 1
ATOM 644 O O . PHE A 1 78 ? 67.591 23.475 -0.369 1.00 43.73 78 PHE A O 1
ATOM 652 N N . ILE A 1 79 ? 65.748 22.210 -0.847 1.00 42.82 79 ILE A N 1
ATOM 653 C CA . ILE A 1 79 ? 64.702 23.242 -0.584 1.00 43.96 79 ILE A CA 1
ATOM 654 C C . ILE A 1 79 ? 63.941 22.857 0.689 1.00 43.50 79 ILE A C 1
ATOM 655 O O . ILE A 1 79 ? 63.339 21.768 0.713 1.00 41.85 79 ILE A O 1
ATOM 660 N N . LYS A 1 80 ? 63.969 23.731 1.699 1.00 45.06 80 LYS A N 1
ATOM 661 C CA . LYS A 1 80 ? 63.276 23.543 3.002 1.00 46.29 80 LYS A CA 1
ATOM 662 C C . LYS A 1 80 ? 61.762 23.492 2.758 1.00 46.35 80 LYS A C 1
ATOM 663 O O . LYS A 1 80 ? 61.262 24.317 1.966 1.00 45.70 80 LYS A O 1
ATOM 669 N N . MET A 1 81 ? 61.072 22.549 3.407 1.00 46.86 81 MET A N 1
ATOM 670 C CA . MET A 1 81 ? 59.604 22.339 3.287 1.00 49.38 81 MET A CA 1
ATOM 671 C C . MET A 1 81 ? 58.879 23.184 4.340 1.00 50.77 81 MET A C 1
ATOM 672 O O . MET A 1 81 ? 59.405 23.309 5.464 1.00 51.21 81 MET A O 1
ATOM 677 N N . LYS A 1 82 ? 57.717 23.737 3.978 1.00 52.60 82 LYS A N 1
ATOM 678 C CA . LYS A 1 82 ? 56.833 24.514 4.887 1.00 54.63 82 LYS A CA 1
ATOM 679 C C . LYS A 1 82 ? 56.103 23.541 5.821 1.00 53.81 82 LYS A C 1
ATOM 680 O O . LYS A 1 82 ? 55.728 22.446 5.358 1.00 52.14 82 LYS A O 1
ATOM 686 N N . SER A 1 83 ? 55.931 23.930 7.089 1.00 54.43 83 SER A N 1
ATOM 687 C CA . SER A 1 83 ? 55.181 23.178 8.130 1.00 55.57 83 SER A CA 1
ATOM 688 C C . SER A 1 83 ? 53.968 24.004 8.575 1.00 57.03 83 SER A C 1
ATOM 689 O O . SER A 1 83 ? 54.012 25.242 8.428 1.00 58.25 83 SER A O 1
ATOM 692 N N . TYR A 1 84 ? 52.932 23.339 9.098 1.00 57.26 84 TYR A N 1
ATOM 693 C CA . TYR A 1 84 ? 51.630 23.948 9.480 1.00 58.18 84 TYR A CA 1
ATOM 694 C C . TYR A 1 84 ? 51.398 23.835 10.991 1.00 56.03 84 TYR A C 1
ATOM 695 O O . TYR A 1 84 ? 51.987 22.948 11.639 1.00 54.55 84 TYR A O 1
ATOM 704 N N . ASP A 1 85 ? 50.544 24.719 11.517 1.00 55.18 85 ASP A N 1
ATOM 705 C CA . ASP A 1 85 ? 49.940 24.630 12.874 1.00 54.74 85 ASP A CA 1
ATOM 706 C C . ASP A 1 85 ? 48.573 23.951 12.732 1.00 52.53 85 ASP A C 1
ATOM 707 O O . ASP A 1 85 ? 47.710 24.514 12.030 1.00 52.49 85 ASP A O 1
ATOM 712 N N . PHE A 1 86 ? 48.391 22.793 13.375 1.00 50.28 86 PHE A N 1
ATOM 713 C CA . PHE A 1 86 ? 47.173 21.942 13.288 1.00 50.18 86 PHE A CA 1
ATOM 714 C C . PHE A 1 86 ? 46.229 22.233 14.464 1.00 49.60 86 PHE A C 1
ATOM 715 O O . PHE A 1 86 ? 45.307 21.424 14.697 1.00 49.34 86 PHE A O 1
ATOM 723 N N . SER A 1 87 ? 46.433 23.354 15.168 1.00 49.01 87 SER A N 1
ATOM 724 C CA . SER A 1 87 ? 45.596 23.806 16.312 1.00 49.51 87 SER A CA 1
ATOM 725 C C . SER A 1 87 ? 44.114 23.784 15.919 1.00 49.49 87 SER A C 1
ATOM 726 O O . SER A 1 87 ? 43.318 23.190 16.671 1.00 50.10 87 SER A O 1
ATOM 729 N N . ASN A 1 88 ? 43.769 24.387 14.775 1.00 49.17 88 ASN A N 1
ATOM 730 C CA . ASN A 1 88 ? 42.370 24.535 14.285 1.00 49.94 88 ASN A CA 1
ATOM 731 C C . ASN A 1 88 ? 42.099 23.570 13.122 1.00 49.87 88 ASN A C 1
ATOM 732 O O . ASN A 1 88 ? 41.140 23.823 12.366 1.00 49.99 88 ASN A O 1
ATOM 737 N N . MET A 1 89 ? 42.891 22.501 12.985 1.00 50.36 89 MET A N 1
ATOM 738 C CA . MET A 1 89 ? 42.740 21.504 11.892 1.00 51.18 89 MET A CA 1
ATOM 739 C C . MET A 1 89 ? 41.534 20.605 12.191 1.00 52.09 89 MET A C 1
ATOM 740 O O . MET A 1 89 ? 41.469 20.057 13.309 1.00 53.56 89 MET A O 1
ATOM 745 N N . ASP A 1 90 ? 40.623 20.472 11.222 1.00 52.46 90 ASP A N 1
ATOM 746 C CA . ASP A 1 90 ? 39.474 19.527 11.259 1.00 53.77 90 ASP A CA 1
ATOM 747 C C . ASP A 1 90 ? 39.738 18.407 10.246 1.00 53.51 90 ASP A C 1
ATOM 748 O O . ASP A 1 90 ? 40.486 18.652 9.278 1.00 52.31 90 ASP A O 1
ATOM 753 N N . ARG A 1 91 ? 39.143 17.231 10.468 1.00 54.92 91 ARG A N 1
ATOM 754 C CA . ARG A 1 91 ? 39.368 16.005 9.652 1.00 55.75 91 ARG A CA 1
ATOM 755 C C . ARG A 1 91 ? 38.948 16.249 8.196 1.00 56.02 91 ARG A C 1
ATOM 756 O O . ARG A 1 91 ? 39.613 15.696 7.300 1.00 57.07 91 ARG A O 1
ATOM 764 N N . HIS A 1 92 ? 37.898 17.046 7.968 1.00 55.94 92 HIS A N 1
ATOM 765 C CA . HIS A 1 92 ? 37.314 17.313 6.624 1.00 55.90 92 HIS A CA 1
ATOM 766 C C . HIS A 1 92 ? 38.313 18.116 5.782 1.00 53.48 92 HIS A C 1
ATOM 767 O O . HIS A 1 92 ? 38.557 17.720 4.624 1.00 52.48 92 HIS A O 1
ATOM 774 N N . THR A 1 93 ? 38.874 19.190 6.348 1.00 53.06 93 THR A N 1
ATOM 775 C CA . THR A 1 93 ? 39.929 20.037 5.725 1.00 52.86 93 THR A CA 1
ATOM 776 C C . THR A 1 93 ? 41.189 19.194 5.493 1.00 51.57 93 THR A C 1
ATOM 777 O O . THR A 1 93 ? 41.793 19.331 4.410 1.00 50.64 93 THR A O 1
ATOM 781 N N . PHE A 1 94 ? 41.567 18.367 6.475 1.00 50.88 94 PHE A N 1
ATOM 782 C CA . PHE A 1 94 ? 42.765 17.486 6.429 1.00 49.81 94 PHE A CA 1
ATOM 783 C C . PHE A 1 94 ? 42.632 16.480 5.281 1.00 49.12 94 PHE A C 1
ATOM 784 O O . PHE A 1 94 ? 43.597 16.318 4.510 1.00 48.64 94 PHE A O 1
ATOM 792 N N . GLN A 1 95 ? 41.474 15.818 5.186 1.00 48.77 95 GLN A N 1
ATOM 793 C CA . GLN A 1 95 ? 41.191 14.759 4.179 1.00 48.51 95 GLN A CA 1
ATOM 794 C C . GLN A 1 95 ? 41.214 15.365 2.769 1.00 48.74 95 GLN A C 1
ATOM 795 O O . GLN A 1 95 ? 41.655 14.658 1.844 1.00 47.55 95 GLN A O 1
ATOM 801 N N . HIS A 1 96 ? 40.774 16.619 2.612 1.00 50.06 96 HIS A N 1
ATOM 802 C CA . HIS A 1 96 ? 40.840 17.379 1.332 1.00 52.04 96 HIS A CA 1
ATOM 803 C C . HIS A 1 96 ? 42.306 17.598 0.939 1.00 51.43 96 HIS A C 1
ATOM 804 O O . HIS A 1 96 ? 42.641 17.361 -0.239 1.00 49.59 96 HIS A O 1
ATOM 811 N N . MET A 1 97 ? 43.137 18.044 1.889 1.00 52.05 97 MET A N 1
ATOM 812 C CA . MET A 1 97 ? 44.592 18.295 1.689 1.00 52.62 97 MET A CA 1
ATOM 813 C C . MET A 1 97 ? 45.295 16.985 1.308 1.00 51.32 97 MET A C 1
ATOM 814 O O . MET A 1 97 ? 46.114 17.012 0.368 1.00 50.08 97 MET A O 1
ATOM 819 N N . ILE A 1 98 ? 44.986 15.892 2.016 1.00 51.35 98 ILE A N 1
ATOM 820 C CA . ILE A 1 98 ? 45.538 14.525 1.764 1.00 51.83 98 ILE A CA 1
ATOM 821 C C . ILE A 1 98 ? 45.140 14.074 0.350 1.00 51.40 98 ILE A C 1
ATOM 822 O O . ILE A 1 98 ? 46.005 13.511 -0.349 1.00 51.13 98 ILE A O 1
ATOM 827 N N . ASN A 1 99 ? 43.886 14.314 -0.048 1.00 51.69 99 ASN A N 1
ATOM 828 C CA . ASN A 1 99 ? 43.316 13.878 -1.353 1.00 51.45 99 ASN A CA 1
ATOM 829 C C . ASN A 1 99 ? 43.864 14.745 -2.495 1.00 51.24 99 ASN A C 1
ATOM 830 O O . ASN A 1 99 ? 43.829 14.273 -3.650 1.00 51.41 99 ASN A O 1
ATOM 835 N N . ASP A 1 100 ? 44.341 15.958 -2.193 1.00 51.16 100 ASP A N 1
ATOM 836 C CA . ASP A 1 100 ? 44.929 16.897 -3.187 1.00 51.73 100 ASP A CA 1
ATOM 837 C C . ASP A 1 100 ? 46.336 16.406 -3.555 1.00 50.94 100 ASP A C 1
ATOM 838 O O . ASP A 1 100 ? 47.238 16.504 -2.700 1.00 50.41 100 ASP A O 1
ATOM 843 N N . ALA A 1 101 ? 46.507 15.901 -4.782 1.00 50.58 101 ALA A N 1
ATOM 844 C CA . ALA A 1 101 ? 47.760 15.295 -5.294 1.00 50.73 101 ALA A CA 1
ATOM 845 C C . ALA A 1 101 ? 48.831 16.373 -5.514 1.00 51.72 101 ALA A C 1
ATOM 846 O O . ALA A 1 101 ? 50.025 16.015 -5.531 1.00 51.97 101 ALA A O 1
ATOM 848 N N . SER A 1 102 ? 48.423 17.636 -5.681 1.00 52.50 102 SER A N 1
ATOM 849 C CA . SER A 1 102 ? 49.322 18.799 -5.907 1.00 54.17 102 SER A CA 1
ATOM 850 C C . SER A 1 102 ? 50.028 19.199 -4.603 1.00 53.81 102 SER A C 1
ATOM 851 O O . SER A 1 102 ? 51.067 19.883 -4.690 1.00 55.36 102 SER A O 1
ATOM 854 N N . ASN A 1 103 ? 49.483 18.807 -3.445 1.00 53.22 103 ASN A N 1
ATOM 855 C CA . ASN A 1 103 ? 50.057 19.115 -2.106 1.00 52.33 103 ASN A CA 1
ATOM 856 C C . ASN A 1 103 ? 51.279 18.234 -1.859 1.00 50.19 103 ASN A C 1
ATOM 857 O O . ASN A 1 103 ? 51.231 17.027 -2.086 1.00 50.18 103 ASN A O 1
ATOM 862 N N . PRO A 1 104 ? 52.408 18.808 -1.380 1.00 48.60 104 PRO A N 1
ATOM 863 C CA . PRO A 1 104 ? 53.555 18.013 -0.940 1.00 46.86 104 PRO A CA 1
ATOM 864 C C . PRO A 1 104 ? 53.291 17.387 0.427 1.00 44.80 104 PRO A C 1
ATOM 865 O O . PRO A 1 104 ? 52.240 17.623 1.021 1.00 42.52 104 PRO A O 1
ATOM 869 N N . PRO A 1 105 ? 54.218 16.557 0.964 1.00 43.94 105 PRO A N 1
ATOM 870 C CA . PRO A 1 105 ? 54.061 16.001 2.308 1.00 43.51 105 PRO A CA 1
ATOM 871 C C . PRO A 1 105 ? 53.695 17.074 3.345 1.00 43.10 105 PRO A C 1
ATOM 872 O O . PRO A 1 105 ? 54.339 18.108 3.374 1.00 42.33 105 PRO A O 1
ATOM 876 N N . ILE A 1 106 ? 52.665 16.798 4.150 1.00 43.71 106 ILE A N 1
ATOM 877 C CA . ILE A 1 106 ? 52.082 17.735 5.156 1.00 44.55 106 ILE A CA 1
ATOM 878 C C . ILE A 1 106 ? 52.792 17.510 6.495 1.00 44.20 106 ILE A C 1
ATOM 879 O O . ILE A 1 106 ? 52.745 16.372 6.998 1.00 43.77 106 ILE A O 1
ATOM 884 N N . ILE A 1 107 ? 53.419 18.558 7.037 1.00 44.47 107 ILE A N 1
ATOM 885 C CA . ILE A 1 107 ? 54.143 18.532 8.343 1.00 45.08 107 ILE A CA 1
ATOM 886 C C . ILE A 1 107 ? 53.343 19.358 9.356 1.00 45.97 107 ILE A C 1
ATOM 887 O O . ILE A 1 107 ? 53.230 20.585 9.160 1.00 46.61 107 ILE A O 1
ATOM 892 N N . ALA A 1 108 ? 52.798 18.697 10.382 1.00 46.12 108 ALA A N 1
ATOM 893 C CA . ALA A 1 108 ? 52.096 19.319 11.528 1.00 47.45 108 ALA A CA 1
ATOM 894 C C . ALA A 1 108 ? 53.124 19.641 12.620 1.00 48.23 108 ALA A C 1
ATOM 895 O O . ALA A 1 108 ? 53.531 18.711 13.343 1.00 48.33 108 ALA A O 1
ATOM 897 N N . LYS A 1 109 ? 53.536 20.910 12.714 1.00 49.72 109 LYS A N 1
ATOM 898 C CA . LYS A 1 109 ? 54.620 21.383 13.620 1.00 51.52 109 LYS A CA 1
ATOM 899 C C . LYS A 1 109 ? 54.124 21.351 15.071 1.00 52.18 109 LYS A C 1
ATOM 900 O O . LYS A 1 109 ? 53.116 22.024 15.364 1.00 52.72 109 LYS A O 1
ATOM 906 N N . GLY A 1 110 ? 54.813 20.592 15.931 1.00 52.61 110 GLY A N 1
ATOM 907 C CA . GLY A 1 110 ? 54.535 20.482 17.378 1.00 53.32 110 GLY A CA 1
ATOM 908 C C . GLY A 1 110 ? 53.137 19.958 17.662 1.00 53.83 110 GLY A C 1
ATOM 909 O O . GLY A 1 110 ? 52.555 20.368 18.685 1.00 54.46 110 GLY A O 1
ATOM 910 N N . PHE A 1 111 ? 52.624 19.077 16.797 1.00 53.87 111 PHE A N 1
ATOM 911 C CA . PHE A 1 111 ? 51.251 18.506 16.857 1.00 53.69 111 PHE A CA 1
ATOM 912 C C . PHE A 1 111 ? 51.121 17.579 18.073 1.00 53.90 111 PHE A C 1
ATOM 913 O O . PHE A 1 111 ? 50.016 17.503 18.647 1.00 53.63 111 PHE A O 1
ATOM 921 N N . LEU A 1 112 ? 52.215 16.908 18.451 1.00 53.81 112 LEU A N 1
ATOM 922 C CA . LEU A 1 112 ? 52.267 15.901 19.549 1.00 54.76 112 LEU A CA 1
ATOM 923 C C . LEU A 1 112 ? 52.996 16.480 20.772 1.00 55.17 112 LEU A C 1
ATOM 924 O O . LEU A 1 112 ? 53.320 15.693 21.682 1.00 54.50 112 LEU A O 1
ATOM 929 N N . ASN A 1 113 ? 53.218 17.799 20.812 1.00 55.71 113 ASN A N 1
ATOM 930 C CA . ASN A 1 113 ? 54.013 18.490 21.866 1.00 57.42 113 ASN A CA 1
ATOM 931 C C . ASN A 1 113 ? 53.477 18.138 23.262 1.00 59.86 113 ASN A C 1
ATOM 932 O O . ASN A 1 113 ? 54.308 17.957 24.174 1.00 61.80 113 ASN A O 1
ATOM 937 N N . ASP A 1 114 ? 52.152 18.038 23.418 1.00 62.39 114 ASP A N 1
ATOM 938 C CA . ASP A 1 114 ? 51.471 17.854 24.730 1.00 64.68 114 ASP A CA 1
ATOM 939 C C . ASP A 1 114 ? 51.141 16.373 24.970 1.00 63.73 114 ASP A C 1
ATOM 940 O O . ASP A 1 114 ? 50.228 16.105 25.777 1.00 66.26 114 ASP A O 1
ATOM 945 N N . THR A 1 115 ? 51.856 15.448 24.316 1.00 61.47 115 THR A N 1
ATOM 946 C CA . THR A 1 115 ? 51.759 13.980 24.549 1.00 60.68 115 THR A CA 1
ATOM 947 C C . THR A 1 115 ? 52.782 13.573 25.616 1.00 61.22 115 THR A C 1
ATOM 948 O O . THR A 1 115 ? 53.802 14.280 25.752 1.00 61.23 115 THR A O 1
ATOM 952 N N . LYS A 1 116 ? 52.515 12.479 26.337 1.00 62.28 116 LYS A N 1
ATOM 953 C CA . LYS A 1 116 ? 53.420 11.916 27.377 1.00 63.76 116 LYS A CA 1
ATOM 954 C C . LYS A 1 116 ? 54.733 11.473 26.722 1.00 62.25 116 LYS A C 1
ATOM 955 O O . LYS A 1 116 ? 55.799 11.707 27.325 1.00 63.09 116 LYS A O 1
ATOM 961 N N . ALA A 1 117 ? 54.647 10.853 25.540 1.00 60.68 117 ALA A N 1
ATOM 962 C CA . ALA A 1 117 ? 55.800 10.344 24.761 1.00 58.89 117 ALA A CA 1
ATOM 963 C C . ALA A 1 117 ? 56.792 11.484 24.504 1.00 57.09 117 ALA A C 1
ATOM 964 O O . ALA A 1 117 ? 57.961 11.353 24.901 1.00 56.43 117 ALA A O 1
ATOM 966 N N . VAL A 1 118 ? 56.329 12.574 23.888 1.00 55.75 118 VAL A N 1
ATOM 967 C CA . VAL A 1 118 ? 57.174 13.747 23.508 1.00 56.47 118 VAL A CA 1
ATOM 968 C C . VAL A 1 118 ? 57.736 14.405 24.777 1.00 58.12 118 VAL A C 1
ATOM 969 O O . VAL A 1 118 ? 58.891 14.870 24.731 1.00 58.30 118 VAL A O 1
ATOM 973 N N . GLN A 1 119 ? 56.958 14.432 25.865 1.00 60.70 119 GLN A N 1
ATOM 974 C CA . GLN A 1 119 ? 57.330 15.114 27.136 1.00 62.59 119 GLN A CA 1
ATOM 975 C C . GLN A 1 119 ? 58.367 14.284 27.907 1.00 62.66 119 GLN A C 1
ATOM 976 O O . GLN A 1 119 ? 59.309 14.899 28.445 1.00 62.69 119 GLN A O 1
ATOM 982 N N . GLN A 1 120 ? 58.215 12.954 27.954 1.00 62.91 120 GLN A N 1
ATOM 983 C CA . GLN A 1 120 ? 58.940 12.079 28.920 1.00 64.06 120 GLN A CA 1
ATOM 984 C C . GLN A 1 120 ? 59.807 11.019 28.218 1.00 63.29 120 GLN A C 1
ATOM 985 O O . GLN A 1 120 ? 60.886 10.720 28.766 1.00 64.04 120 GLN A O 1
ATOM 991 N N . TRP A 1 121 ? 59.372 10.459 27.082 1.00 62.57 121 TRP A N 1
ATOM 992 C CA . TRP A 1 121 ? 60.029 9.284 26.440 1.00 62.26 121 TRP A CA 1
ATOM 993 C C . TRP A 1 121 ? 61.467 9.619 26.025 1.00 61.25 121 TRP A C 1
ATOM 994 O O . TRP A 1 121 ? 61.667 10.578 25.253 1.00 60.67 121 TRP A O 1
ATOM 1005 N N . THR A 1 122 ? 62.415 8.834 26.543 1.00 61.72 122 THR A N 1
ATOM 1006 C CA . THR A 1 122 ? 63.852 8.794 26.164 1.00 61.11 122 THR A CA 1
ATOM 1007 C C . THR A 1 122 ? 64.282 7.322 26.172 1.00 61.14 122 THR A C 1
ATOM 1008 O O . THR A 1 122 ? 63.467 6.484 26.613 1.00 60.89 122 THR A O 1
ATOM 1012 N N . HIS A 1 123 ? 65.497 7.014 25.709 1.00 60.82 123 HIS A N 1
ATOM 1013 C CA . HIS A 1 123 ? 66.091 5.650 25.777 1.00 62.24 123 HIS A CA 1
ATOM 1014 C C . HIS A 1 123 ? 66.138 5.188 27.240 1.00 64.94 123 HIS A C 1
ATOM 1015 O O . HIS A 1 123 ? 65.844 4.007 27.491 1.00 65.55 123 HIS A O 1
ATOM 1022 N N . GLU A 1 124 ? 66.460 6.103 28.161 1.00 67.05 124 GLU A N 1
ATOM 1023 C CA . GLU A 1 124 ? 66.622 5.833 29.617 1.00 68.94 124 GLU A CA 1
ATOM 1024 C C . GLU A 1 124 ? 65.247 5.574 30.244 1.00 68.85 124 GLU A C 1
ATOM 1025 O O . GLU A 1 124 ? 65.094 4.548 30.936 1.00 68.82 124 GLU A O 1
ATOM 1031 N N . TYR A 1 125 ? 64.295 6.484 30.008 1.00 68.49 125 TYR A N 1
ATOM 1032 C CA . TYR A 1 125 ? 62.912 6.463 30.556 1.00 69.58 125 TYR A CA 1
ATOM 1033 C C . TYR A 1 125 ? 62.192 5.179 30.124 1.00 68.60 125 TYR A C 1
ATOM 1034 O O . TYR A 1 125 ? 61.518 4.561 30.974 1.00 67.93 125 TYR A O 1
ATOM 1043 N N . LEU A 1 126 ? 62.324 4.799 28.847 1.00 67.52 126 LEU A N 1
ATOM 1044 C CA . LEU A 1 126 ? 61.641 3.617 28.249 1.00 67.72 126 LEU A CA 1
ATOM 1045 C C . LEU A 1 126 ? 62.186 2.318 28.860 1.00 68.87 126 LEU A C 1
ATOM 1046 O O . LEU A 1 126 ? 61.396 1.364 28.989 1.00 69.11 126 LEU A O 1
ATOM 1051 N N . ILE A 1 127 ? 63.475 2.275 29.217 1.00 69.79 127 ILE A N 1
ATOM 1052 C CA . ILE A 1 127 ? 64.160 1.046 29.726 1.00 72.42 127 ILE A CA 1
ATOM 1053 C C . ILE A 1 127 ? 63.530 0.615 31.060 1.00 74.72 127 ILE A C 1
ATOM 1054 O O . ILE A 1 127 ? 63.299 -0.600 31.221 1.00 75.53 127 ILE A O 1
ATOM 1059 N N . GLU A 1 128 ? 63.257 1.554 31.975 1.00 77.28 128 GLU A N 1
ATOM 1060 C CA . GLU A 1 128 ? 62.821 1.240 33.366 1.00 79.80 128 GLU A CA 1
ATOM 1061 C C . GLU A 1 128 ? 61.294 1.082 33.435 1.00 79.85 128 GLU A C 1
ATOM 1062 O O . GLU A 1 128 ? 60.841 0.226 34.221 1.00 82.35 128 GLU A O 1
ATOM 1068 N N . HIS A 1 129 ? 60.532 1.854 32.650 1.00 77.57 129 HIS A N 1
ATOM 1069 C CA . HIS A 1 129 ? 59.047 1.951 32.743 1.00 77.24 129 HIS A CA 1
ATOM 1070 C C . HIS A 1 129 ? 58.350 1.004 31.753 1.00 75.74 129 HIS A C 1
ATOM 1071 O O . HIS A 1 129 ? 57.157 0.719 31.976 1.00 76.84 129 HIS A O 1
ATOM 1078 N N . TYR A 1 130 ? 59.046 0.547 30.705 1.00 74.53 130 TYR A N 1
ATOM 1079 C CA . TYR A 1 130 ? 58.488 -0.310 29.623 1.00 73.40 130 TYR A CA 1
ATOM 1080 C C . TYR A 1 130 ? 59.364 -1.558 29.454 1.00 74.85 130 TYR A C 1
ATOM 1081 O O . TYR A 1 130 ? 59.957 -1.748 28.372 1.00 75.07 130 TYR A O 1
ATOM 1090 N N . LYS A 1 131 ? 59.424 -2.388 30.500 1.00 76.81 131 LYS A N 1
ATOM 1091 C CA . LYS A 1 131 ? 60.271 -3.610 30.570 1.00 78.37 131 LYS A CA 1
ATOM 1092 C C . LYS A 1 131 ? 59.566 -4.791 29.886 1.00 77.64 131 LYS A C 1
ATOM 1093 O O . LYS A 1 131 ? 60.272 -5.751 29.516 1.00 75.61 131 LYS A O 1
ATOM 1099 N N . ASP A 1 132 ? 58.239 -4.724 29.724 1.00 78.81 132 ASP A N 1
ATOM 1100 C CA . ASP A 1 132 ? 57.389 -5.843 29.230 1.00 80.70 132 ASP A CA 1
ATOM 1101 C C . ASP A 1 132 ? 57.059 -5.668 27.741 1.00 78.95 132 ASP A C 1
ATOM 1102 O O . ASP A 1 132 ? 56.582 -6.651 27.136 1.00 79.46 132 ASP A O 1
ATOM 1107 N N . THR A 1 133 ? 57.290 -4.479 27.170 1.00 77.36 133 THR A N 1
ATOM 1108 C CA . THR A 1 133 ? 56.980 -4.146 25.751 1.00 75.56 133 THR A CA 1
ATOM 1109 C C . THR A 1 133 ? 57.855 -4.993 24.818 1.00 74.79 133 THR A C 1
ATOM 1110 O O . THR A 1 133 ? 59.089 -4.986 25.001 1.00 74.51 133 THR A O 1
ATOM 1114 N N . GLU A 1 134 ? 57.228 -5.688 23.862 1.00 75.66 134 GLU A N 1
ATOM 1115 C CA . GLU A 1 134 ? 57.894 -6.479 22.791 1.00 77.44 134 GLU A CA 1
ATOM 1116 C C . GLU A 1 134 ? 57.548 -5.863 21.430 1.00 75.93 134 GLU A C 1
ATOM 1117 O O . GLU A 1 134 ? 56.369 -5.518 21.227 1.00 75.05 134 GLU A O 1
ATOM 1123 N N . ILE A 1 135 ? 58.536 -5.736 20.537 1.00 75.34 135 ILE A N 1
ATOM 1124 C CA . ILE A 1 135 ? 58.361 -5.195 19.154 1.00 74.62 135 ILE A CA 1
ATOM 1125 C C . ILE A 1 135 ? 58.921 -6.215 18.154 1.00 74.52 135 ILE A C 1
ATOM 1126 O O . ILE A 1 135 ? 59.903 -6.904 18.500 1.00 74.21 135 ILE A O 1
ATOM 1131 N N . ILE A 1 136 ? 58.309 -6.313 16.968 1.00 74.20 136 ILE A N 1
ATOM 1132 C CA . ILE A 1 136 ? 58.780 -7.184 15.849 1.00 75.43 136 ILE A CA 1
ATOM 1133 C C . ILE A 1 136 ? 60.107 -6.612 15.337 1.00 75.10 136 ILE A C 1
ATOM 1134 O O . ILE A 1 136 ? 60.084 -5.525 14.725 1.00 74.03 136 ILE A O 1
ATOM 1139 N N . ALA A 1 137 ? 61.213 -7.319 15.586 1.00 75.83 137 ALA A N 1
ATOM 1140 C CA . ALA A 1 137 ? 62.587 -6.898 15.226 1.00 76.63 137 ALA A CA 1
ATOM 1141 C C . ALA A 1 137 ? 63.515 -8.116 15.162 1.00 78.90 137 ALA A C 1
ATOM 1142 O O . ALA A 1 137 ? 63.115 -9.198 15.639 1.00 79.51 137 ALA A O 1
ATOM 1144 N N . VAL A 1 138 ? 64.709 -7.934 14.589 1.00 80.94 138 VAL A N 1
ATOM 1145 C CA . VAL A 1 138 ? 65.769 -8.980 14.468 1.00 83.85 138 VAL A CA 1
ATOM 1146 C C . VAL A 1 138 ? 67.115 -8.289 14.215 1.00 85.24 138 VAL A C 1
ATOM 1147 O O . VAL A 1 138 ? 67.109 -7.166 13.672 1.00 85.23 138 VAL A O 1
ATOM 1151 N N . GLY A 1 139 ? 68.219 -8.940 14.596 1.00 87.85 139 GLY A N 1
ATOM 1152 C CA . GLY A 1 139 ? 69.590 -8.494 14.283 1.00 89.78 139 GLY A CA 1
ATOM 1153 C C . GLY A 1 139 ? 69.883 -8.630 12.798 1.00 91.71 139 GLY A C 1
ATOM 1154 O O . GLY A 1 139 ? 69.489 -9.661 12.217 1.00 93.72 139 GLY A O 1
ATOM 1155 N N . TYR A 1 140 ? 70.537 -7.625 12.201 1.00 93.09 140 TYR A N 1
ATOM 1156 C CA . TYR A 1 140 ? 70.900 -7.577 10.758 1.00 93.79 140 TYR A CA 1
ATOM 1157 C C . TYR A 1 140 ? 71.753 -8.801 10.403 1.00 94.85 140 TYR A C 1
ATOM 1158 O O . TYR A 1 140 ? 71.371 -9.510 9.450 1.00 95.34 140 TYR A O 1
ATOM 1167 N N . LYS A 1 148 ? 61.434 -13.131 15.542 1.00 95.80 148 LYS A N 1
ATOM 1168 C CA . LYS A 1 148 ? 59.983 -12.867 15.756 1.00 94.93 148 LYS A CA 1
ATOM 1169 C C . LYS A 1 148 ? 59.825 -11.539 16.513 1.00 92.02 148 LYS A C 1
ATOM 1170 O O . LYS A 1 148 ? 59.884 -10.486 15.847 1.00 91.62 148 LYS A O 1
ATOM 1176 N N . LYS A 1 149 ? 59.644 -11.583 17.840 1.00 89.87 149 LYS A N 1
ATOM 1177 C CA . LYS A 1 149 ? 59.519 -10.390 18.723 1.00 87.25 149 LYS A CA 1
ATOM 1178 C C . LYS A 1 149 ? 60.690 -10.369 19.711 1.00 85.47 149 LYS A C 1
ATOM 1179 O O . LYS A 1 149 ? 61.103 -11.457 20.160 1.00 85.80 149 LYS A O 1
ATOM 1185 N N . LEU A 1 150 ? 61.193 -9.172 20.031 1.00 82.49 150 LEU A N 1
ATOM 1186 C CA . LEU A 1 150 ? 62.285 -8.938 21.015 1.00 81.87 150 LEU A CA 1
ATOM 1187 C C . LEU A 1 150 ? 61.840 -7.863 22.013 1.00 79.45 150 LEU A C 1
ATOM 1188 O O . LEU A 1 150 ? 61.037 -6.992 21.622 1.00 77.94 150 LEU A O 1
ATOM 1193 N N . LYS A 1 151 ? 62.351 -7.929 23.246 1.00 78.78 151 LYS A N 1
ATOM 1194 C CA . LYS A 1 151 ? 62.059 -6.953 24.331 1.00 77.64 151 LYS A CA 1
ATOM 1195 C C . LYS A 1 151 ? 62.607 -5.579 23.927 1.00 75.24 151 LYS A C 1
ATOM 1196 O O . LYS A 1 151 ? 63.786 -5.510 23.531 1.00 73.68 151 LYS A O 1
ATOM 1202 N N . LEU A 1 152 ? 61.770 -4.539 24.004 1.00 73.37 152 LEU A N 1
ATOM 1203 C CA . LEU A 1 152 ? 62.144 -3.129 23.703 1.00 72.20 152 LEU A CA 1
ATOM 1204 C C . LEU A 1 152 ? 63.331 -2.728 24.587 1.00 71.51 152 LEU A C 1
ATOM 1205 O O . LEU A 1 152 ? 64.285 -2.125 24.056 1.00 70.48 152 LEU A O 1
ATOM 1210 N N . GLU A 1 153 ? 63.264 -3.063 25.880 1.00 72.01 153 GLU A N 1
ATOM 1211 C CA . GLU A 1 153 ? 64.346 -2.842 26.878 1.00 71.92 153 GLU A CA 1
ATOM 1212 C C . GLU A 1 153 ? 65.674 -3.373 26.323 1.00 71.36 153 GLU A C 1
ATOM 1213 O O . GLU A 1 153 ? 66.672 -2.628 26.376 1.00 71.81 153 GLU A O 1
ATOM 1219 N N . LYS A 1 154 ? 65.673 -4.610 25.812 1.00 70.97 154 LYS A N 1
ATOM 1220 C CA . LYS A 1 154 ? 66.868 -5.316 25.270 1.00 71.50 154 LYS A CA 1
ATOM 1221 C C . LYS A 1 154 ? 67.486 -4.498 24.128 1.00 68.69 154 LYS A C 1
ATOM 1222 O O . LYS A 1 154 ? 68.723 -4.337 24.125 1.00 68.64 154 LYS A O 1
ATOM 1228 N N . ILE A 1 155 ? 66.659 -4.011 23.196 1.00 66.51 155 ILE A N 1
ATOM 1229 C CA . ILE A 1 155 ? 67.095 -3.201 22.016 1.00 64.30 155 ILE A CA 1
ATOM 1230 C C . ILE A 1 155 ? 67.640 -1.855 22.511 1.00 62.65 155 ILE A C 1
ATOM 1231 O O . ILE A 1 155 ? 68.7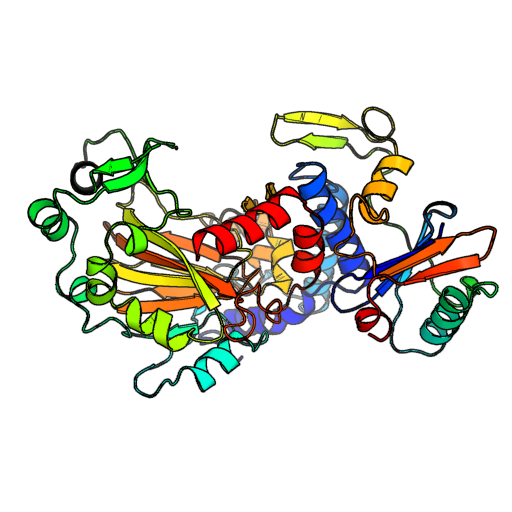22 -1.454 22.041 1.00 61.42 155 ILE A O 1
ATOM 1236 N N . LEU A 1 156 ? 66.914 -1.189 23.415 1.00 62.86 156 LEU A N 1
ATOM 1237 C CA . LEU A 1 156 ? 67.274 0.150 23.960 1.00 63.13 156 LEU A CA 1
ATOM 1238 C C . LEU A 1 156 ? 68.616 0.072 24.698 1.00 63.10 156 LEU A C 1
ATOM 1239 O O . LEU A 1 156 ? 69.444 0.981 24.496 1.00 62.78 156 LEU A O 1
ATOM 1244 N N . ARG A 1 157 ? 68.818 -0.969 25.515 1.00 63.92 157 ARG A N 1
ATOM 1245 C CA . ARG A 1 157 ? 70.067 -1.203 26.292 1.00 64.69 157 ARG A CA 1
ATOM 1246 C C . ARG A 1 157 ? 71.250 -1.378 25.331 1.00 63.10 157 ARG A C 1
ATOM 1247 O O . ARG A 1 157 ? 72.298 -0.745 25.569 1.00 61.43 157 ARG A O 1
ATOM 1255 N N . SER A 1 158 ? 71.082 -2.201 24.290 1.00 62.68 158 SER A N 1
ATOM 1256 C CA . SER A 1 158 ? 72.117 -2.516 23.267 1.00 62.86 158 SER A CA 1
ATOM 1257 C C . SER A 1 158 ? 72.508 -1.249 22.495 1.00 60.92 158 SER A C 1
ATOM 1258 O O . SER A 1 158 ? 73.705 -1.097 22.182 1.00 60.15 158 SER A O 1
ATOM 1261 N N . GLN A 1 159 ? 71.534 -0.380 22.201 1.00 60.05 159 GLN A N 1
ATOM 1262 C CA . GLN A 1 159 ? 71.736 0.900 21.467 1.00 59.56 159 GLN A CA 1
ATOM 1263 C C . GLN A 1 159 ? 72.460 1.911 22.367 1.00 61.23 159 GLN A C 1
ATOM 1264 O O . GLN A 1 159 ? 73.146 2.796 21.818 1.00 60.51 159 GLN A O 1
ATOM 1270 N N . LEU A 1 160 ? 72.313 1.780 23.690 1.00 63.36 160 LEU A N 1
ATOM 1271 C CA . LEU A 1 160 ? 72.937 2.674 24.705 1.00 65.71 160 LEU A CA 1
ATOM 1272 C C . LEU A 1 160 ? 74.372 2.204 24.989 1.00 68.15 160 LEU A C 1
ATOM 1273 O O . LEU A 1 160 ? 75.178 3.033 25.456 1.00 67.97 160 LEU A O 1
ATOM 1278 N N . ASP A 1 161 ? 74.671 0.929 24.713 1.00 71.43 161 ASP A N 1
ATOM 1279 C CA . ASP A 1 161 ? 76.019 0.315 24.869 1.00 74.74 161 ASP A CA 1
ATOM 1280 C C . ASP A 1 161 ? 76.870 0.667 23.642 1.00 75.94 161 ASP A C 1
ATOM 1281 O O . ASP A 1 161 ? 76.487 0.264 22.525 1.00 75.39 161 ASP A O 1
ATOM 1286 N N . LYS A 1 162 ? 77.978 1.387 23.852 1.00 78.59 162 LYS A N 1
ATOM 1287 C CA . LYS A 1 162 ? 78.909 1.853 22.787 1.00 80.38 162 LYS A CA 1
ATOM 1288 C C . LYS A 1 162 ? 79.705 0.668 22.224 1.00 82.78 162 LYS A C 1
ATOM 1289 O O . LYS A 1 162 ? 80.057 0.713 21.028 1.00 83.46 162 LYS A O 1
ATOM 1295 N N . ASP A 1 163 ? 79.977 -0.345 23.056 1.00 85.35 163 ASP A N 1
ATOM 1296 C CA . ASP A 1 163 ? 80.830 -1.517 22.716 1.00 88.41 163 ASP A CA 1
ATOM 1297 C C . ASP A 1 163 ? 79.988 -2.618 22.054 1.00 89.89 163 ASP A C 1
ATOM 1298 O O . ASP A 1 163 ? 80.588 -3.619 21.615 1.00 91.88 163 ASP A O 1
ATOM 1303 N N . SER A 1 164 ? 78.662 -2.446 21.990 1.00 90.24 164 SER A N 1
ATOM 1304 C CA . SER A 1 164 ? 77.699 -3.430 21.424 1.00 91.03 164 SER A CA 1
ATOM 1305 C C . SER A 1 164 ? 78.050 -3.733 19.962 1.00 91.62 164 SER A C 1
ATOM 1306 O O . SER A 1 164 ? 78.445 -2.798 19.237 1.00 90.55 164 SER A O 1
ATOM 1309 N N . LYS A 1 165 ? 77.899 -5.000 19.562 1.00 93.87 165 LYS A N 1
ATOM 1310 C CA . LYS A 1 165 ? 78.241 -5.528 18.214 1.00 95.19 165 LYS A CA 1
ATOM 1311 C C . LYS A 1 165 ? 76.985 -5.536 17.333 1.00 93.42 165 LYS A C 1
ATOM 1312 O O . LYS A 1 165 ? 77.069 -5.059 16.183 1.00 94.08 165 LYS A O 1
ATOM 1318 N N . VAL A 1 166 ? 75.871 -6.056 17.860 1.00 92.01 166 VAL A N 1
ATOM 1319 C CA . VAL A 1 166 ? 74.618 -6.332 17.094 1.00 89.48 166 VAL A CA 1
ATOM 1320 C C . VAL A 1 166 ? 73.796 -5.041 16.970 1.00 86.63 166 VAL A C 1
ATOM 1321 O O . VAL A 1 166 ? 73.542 -4.392 18.005 1.00 86.47 166 VAL A O 1
ATOM 1325 N N . SER A 1 167 ? 73.432 -4.680 15.734 1.00 84.29 167 SER A N 1
ATOM 1326 C CA . SER A 1 167 ? 72.404 -3.662 15.388 1.00 82.03 167 SER A CA 1
ATOM 1327 C C . SER A 1 167 ? 71.084 -4.383 15.092 1.00 80.91 167 SER A C 1
ATOM 1328 O O . SER A 1 167 ? 71.131 -5.434 14.422 1.00 80.60 167 SER A O 1
ATOM 1331 N N . TYR A 1 168 ? 69.961 -3.846 15.579 1.00 79.10 168 TYR A N 1
ATOM 1332 C CA . TYR A 1 168 ? 68.612 -4.466 15.481 1.00 78.14 168 TYR A CA 1
ATOM 1333 C C . TYR A 1 168 ? 67.791 -3.766 14.393 1.00 75.84 168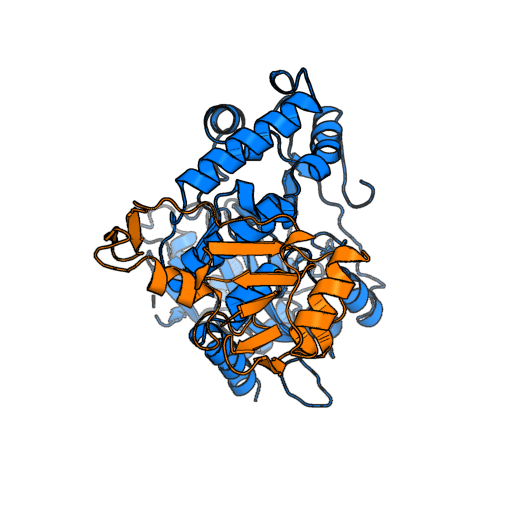 TYR A C 1
ATOM 1334 O O . TYR A 1 168 ? 67.572 -2.543 14.489 1.00 75.66 168 TYR A O 1
ATOM 1343 N N . TYR A 1 169 ? 67.357 -4.536 13.390 1.00 74.10 169 TYR A N 1
ATOM 1344 C CA . TYR A 1 169 ? 66.404 -4.114 12.330 1.00 72.48 169 TYR A CA 1
ATOM 1345 C C . TYR A 1 169 ? 64.976 -4.249 12.870 1.00 70.00 169 TYR A C 1
ATOM 1346 O O . TYR A 1 169 ? 64.579 -5.376 13.226 1.00 69.52 169 TYR A O 1
ATOM 1355 N N . ILE A 1 170 ? 64.239 -3.135 12.925 1.00 66.04 170 ILE A N 1
ATOM 1356 C CA . ILE A 1 170 ? 62.819 -3.076 13.389 1.00 64.31 170 ILE A CA 1
ATOM 1357 C C . ILE A 1 170 ? 61.907 -3.138 12.157 1.00 63.94 170 ILE A C 1
ATOM 1358 O O . ILE A 1 170 ? 62.058 -2.280 11.264 1.00 62.73 170 ILE A O 1
ATOM 1363 N N . ASN A 1 171 ? 61.007 -4.126 12.119 1.00 65.02 171 ASN A N 1
ATOM 1364 C CA . ASN A 1 171 ? 60.050 -4.375 11.007 1.00 66.33 171 ASN A CA 1
ATOM 1365 C C . ASN A 1 171 ? 58.913 -3.349 11.094 1.00 66.70 171 ASN A C 1
ATOM 1366 O O . ASN A 1 171 ? 58.299 -3.253 12.173 1.00 66.76 171 ASN A O 1
ATOM 1371 N N . ASN A 1 172 ? 58.639 -2.622 10.004 1.00 67.01 172 ASN A N 1
ATOM 1372 C CA . ASN A 1 172 ? 57.611 -1.544 9.961 1.00 68.74 172 ASN A CA 1
ATOM 1373 C C . ASN A 1 172 ? 56.236 -2.151 9.641 1.00 68.85 172 ASN A C 1
ATOM 1374 O O . ASN A 1 172 ? 55.231 -1.429 9.797 1.00 70.54 172 ASN A O 1
ATOM 1379 N N . SER A 1 173 ? 56.196 -3.419 9.213 1.00 67.61 173 SER A N 1
ATOM 1380 C CA . SER A 1 173 ? 54.955 -4.215 9.015 1.00 67.99 173 SER A CA 1
ATOM 1381 C C . SER A 1 173 ? 54.570 -4.888 10.339 1.00 68.08 173 SER A C 1
ATOM 1382 O O . SER A 1 173 ? 54.688 -6.126 10.438 1.00 69.78 173 SER A O 1
ATOM 1385 N N . ALA A 1 174 ? 54.137 -4.084 11.316 1.00 67.56 174 ALA A N 1
ATOM 1386 C CA . ALA A 1 174 ? 53.729 -4.513 12.675 1.00 67.48 174 ALA A CA 1
ATOM 1387 C C . ALA A 1 174 ? 52.424 -3.810 13.066 1.00 66.28 174 ALA A C 1
ATOM 1388 O O . ALA A 1 174 ? 51.948 -2.968 12.282 1.00 63.53 174 ALA A O 1
ATOM 1390 N N . GLU A 1 175 ? 51.878 -4.148 14.239 1.00 67.42 175 GLU A N 1
ATOM 1391 C CA . GLU A 1 175 ? 50.656 -3.522 14.816 1.00 68.10 175 GLU A CA 1
ATOM 1392 C C . GLU A 1 175 ? 50.867 -3.339 16.325 1.00 67.33 175 GLU A C 1
ATOM 1393 O O . GLU A 1 175 ? 50.219 -4.059 17.113 1.00 67.15 175 GLU A O 1
ATOM 1399 N N . ILE A 1 176 ? 51.753 -2.411 16.701 1.00 65.22 176 ILE A N 1
ATOM 1400 C CA . ILE A 1 176 ? 52.157 -2.148 18.117 1.00 65.18 176 ILE A CA 1
ATOM 1401 C C . ILE A 1 176 ? 50.968 -1.564 18.893 1.00 65.75 176 ILE A C 1
ATOM 1402 O O . ILE A 1 176 ? 50.864 -1.857 20.100 1.00 66.61 176 ILE A O 1
ATOM 1407 N N . PHE A 1 177 ? 50.110 -0.775 18.235 1.00 64.78 177 PHE A N 1
ATOM 1408 C CA . PHE A 1 177 ? 48.913 -0.137 18.848 1.00 65.65 177 PHE A CA 1
ATOM 1409 C C . PHE A 1 177 ? 47.799 -1.175 19.037 1.00 66.99 177 PHE A C 1
ATOM 1410 O O . PHE A 1 177 ? 46.968 -0.985 19.944 1.00 67.13 177 PHE A O 1
ATOM 1418 N N . ASN A 1 178 ? 47.776 -2.227 18.213 1.00 68.27 178 ASN A N 1
ATOM 1419 C CA . ASN A 1 178 ? 46.876 -3.399 18.392 1.00 70.55 178 ASN A CA 1
ATOM 1420 C C . ASN A 1 178 ? 47.365 -4.215 19.595 1.00 71.15 178 ASN A C 1
ATOM 1421 O O . ASN A 1 178 ? 46.525 -4.586 20.440 1.00 71.70 178 ASN A O 1
ATOM 1426 N N . ASP A 1 179 ? 48.676 -4.474 19.657 1.00 70.05 179 ASP A N 1
ATOM 1427 C CA . ASP A 1 179 ? 49.348 -5.250 20.734 1.00 70.34 179 ASP A CA 1
ATOM 1428 C C . ASP A 1 179 ? 49.237 -4.494 22.063 1.00 69.71 179 ASP A C 1
ATOM 1429 O O . ASP A 1 179 ? 48.900 -5.138 23.076 1.00 71.18 179 ASP A O 1
ATOM 1434 N N . TYR A 1 180 ? 49.514 -3.185 22.053 1.00 67.93 180 TYR A N 1
ATOM 1435 C CA . TYR A 1 180 ? 49.544 -2.303 23.250 1.00 68.36 180 TYR A CA 1
ATOM 1436 C C . TYR A 1 180 ? 48.651 -1.087 23.004 1.00 67.83 180 TYR A C 1
ATOM 1437 O O . TYR A 1 180 ? 49.139 -0.015 22.653 1.00 67.78 180 TYR A O 1
ATOM 1446 N N . PRO A 1 181 ? 47.314 -1.225 23.177 1.00 69.33 181 PRO A N 1
ATOM 1447 C CA . PRO A 1 181 ? 46.373 -0.126 22.943 1.00 69.33 181 PRO A CA 1
ATOM 1448 C C . PRO A 1 181 ? 46.615 1.129 23.798 1.00 68.97 181 PRO A C 1
ATOM 1449 O O . PRO A 1 181 ? 46.214 2.198 23.374 1.00 66.69 181 PRO A O 1
ATOM 1453 N N . ASP A 1 182 ? 47.248 0.971 24.965 1.00 69.48 182 ASP A N 1
ATOM 1454 C CA . ASP A 1 182 ? 47.530 2.068 25.931 1.00 70.10 182 ASP A CA 1
ATOM 1455 C C . ASP A 1 182 ? 48.516 3.072 25.315 1.00 68.12 182 ASP A C 1
ATOM 1456 O O . ASP A 1 182 ? 48.436 4.259 25.685 1.00 67.15 182 ASP A O 1
ATOM 1461 N N . LEU A 1 183 ? 49.394 2.622 24.410 1.00 67.05 183 LEU A N 1
ATOM 1462 C CA . LEU A 1 183 ? 50.432 3.466 23.749 1.00 66.05 183 LEU A CA 1
ATOM 1463 C C . LEU A 1 183 ? 49.781 4.516 22.837 1.00 64.69 183 LEU A C 1
ATOM 1464 O O . LEU A 1 183 ? 50.421 5.561 22.614 1.00 63.43 183 LEU A O 1
ATOM 1469 N N . ILE A 1 184 ? 48.573 4.248 22.323 1.00 64.74 184 ILE A N 1
ATOM 1470 C CA . ILE A 1 184 ? 47.849 5.131 21.356 1.00 64.44 184 ILE A CA 1
ATOM 1471 C C . ILE A 1 184 ? 47.762 6.547 21.941 1.00 65.02 184 ILE A C 1
ATOM 1472 O O . ILE A 1 184 ? 48.231 7.488 21.273 1.00 64.51 184 ILE A O 1
ATOM 1477 N N . ASP A 1 185 ? 47.192 6.682 23.143 1.00 66.61 185 ASP A N 1
ATOM 1478 C CA . ASP A 1 185 ? 46.975 7.985 23.830 1.00 67.81 185 ASP A CA 1
ATOM 1479 C C . ASP A 1 185 ? 48.320 8.564 24.291 1.00 66.29 185 ASP A C 1
ATOM 1480 O O . ASP A 1 185 ? 48.432 9.806 24.342 1.00 65.92 185 ASP A O 1
ATOM 1485 N N . GLU A 1 186 ? 49.297 7.705 24.607 1.00 66.18 186 GLU A N 1
ATOM 1486 C CA . GLU A 1 186 ? 50.634 8.103 25.129 1.00 66.13 186 GLU A CA 1
ATOM 1487 C C . GLU A 1 186 ? 51.435 8.828 24.038 1.00 63.82 186 GLU A C 1
ATOM 1488 O O . GLU A 1 186 ? 52.042 9.868 24.359 1.00 61.98 186 GLU A O 1
ATOM 1494 N N . VAL A 1 187 ? 51.444 8.298 22.809 1.00 61.78 187 VAL A N 1
ATOM 1495 C CA . VAL A 1 187 ? 52.165 8.895 21.642 1.00 60.34 187 VAL A CA 1
ATOM 1496 C C . VAL A 1 187 ? 51.245 9.900 20.933 1.00 59.50 187 VAL A C 1
ATOM 1497 O O . VAL A 1 187 ? 51.763 10.695 20.124 1.00 58.58 187 VAL A O 1
ATOM 1501 N N . GLY A 1 188 ? 49.938 9.853 21.213 1.00 59.10 188 GLY A N 1
ATOM 1502 C CA . GLY A 1 188 ? 48.928 10.758 20.630 1.00 58.40 188 GLY A CA 1
ATOM 1503 C C . GLY A 1 188 ? 48.480 10.294 19.254 1.00 57.41 188 GLY A C 1
ATOM 1504 O O . GLY A 1 188 ? 48.250 11.159 18.388 1.00 57.26 188 GLY A O 1
ATOM 1505 N N . ALA A 1 189 ? 48.352 8.977 19.061 1.00 57.14 189 ALA A N 1
ATOM 1506 C CA . ALA A 1 189 ? 47.965 8.337 17.781 1.00 56.93 189 ALA A CA 1
ATOM 1507 C C . ALA A 1 189 ? 46.467 8.540 17.519 1.00 56.80 189 ALA A C 1
ATOM 1508 O O . ALA A 1 189 ? 46.074 8.486 16.339 1.00 55.90 189 ALA A O 1
ATOM 1510 N N . GLU A 1 190 ? 45.666 8.770 18.568 1.00 57.57 190 GLU A N 1
ATOM 1511 C CA . GLU A 1 190 ? 44.193 8.980 18.467 1.00 58.02 190 GLU A CA 1
ATOM 1512 C C . GLU A 1 190 ? 43.908 10.266 17.677 1.00 57.29 190 GLU A C 1
ATOM 1513 O O . GLU A 1 190 ? 42.848 10.327 17.023 1.00 56.81 190 GLU A O 1
ATOM 1519 N N . LYS A 1 191 ? 44.812 11.252 17.745 1.00 57.66 191 LYS A N 1
ATOM 1520 C CA . LYS A 1 191 ? 44.747 12.513 16.955 1.00 57.79 191 LYS A CA 1
ATOM 1521 C C . LYS A 1 191 ? 44.826 12.181 15.459 1.00 55.54 191 LYS A C 1
ATOM 1522 O O . LYS A 1 191 ? 44.093 12.818 14.678 1.00 53.14 191 LYS A O 1
ATOM 1528 N N . ILE A 1 192 ? 45.678 11.219 15.085 1.00 54.94 192 ILE A N 1
ATOM 1529 C CA . ILE A 1 192 ? 45.875 10.757 13.676 1.00 54.13 192 ILE A CA 1
ATOM 1530 C C . ILE A 1 192 ? 44.607 10.025 13.220 1.00 53.88 192 ILE A C 1
ATOM 1531 O O . ILE A 1 192 ? 44.123 10.326 12.112 1.00 53.12 192 ILE A O 1
ATOM 1536 N N . LEU A 1 193 ? 44.098 9.103 14.045 1.00 54.51 193 LEU A N 1
ATOM 1537 C CA . LEU A 1 193 ? 42.888 8.283 13.755 1.00 55.63 193 LEU A CA 1
ATOM 1538 C C . LEU A 1 193 ? 41.684 9.209 13.537 1.00 56.07 193 LEU A C 1
ATOM 1539 O O . LEU A 1 193 ? 40.901 8.945 12.603 1.00 56.99 193 LEU A O 1
ATOM 1544 N N . ASP A 1 194 ? 41.554 10.248 14.371 1.00 56.65 194 ASP A N 1
ATOM 1545 C CA . ASP A 1 194 ? 40.489 11.285 14.293 1.00 57.42 194 ASP A CA 1
ATOM 1546 C C . ASP A 1 194 ? 40.551 11.986 12.930 1.00 55.99 194 ASP A C 1
ATOM 1547 O O . ASP A 1 194 ? 39.487 12.133 12.296 1.00 55.38 194 ASP A O 1
ATOM 1552 N N . LEU A 1 195 ? 41.750 12.402 12.506 1.00 54.42 195 LEU A N 1
ATOM 1553 C CA . LEU A 1 195 ? 41.987 13.159 11.245 1.00 54.34 195 LEU A CA 1
ATOM 1554 C C . LEU A 1 195 ? 41.622 12.298 10.026 1.00 53.08 195 LEU A C 1
ATOM 1555 O O . LEU A 1 195 ? 41.156 12.877 9.025 1.00 51.88 195 LEU A O 1
ATOM 1560 N N . PHE A 1 196 ? 41.814 10.975 10.107 1.00 52.73 196 PHE A N 1
ATOM 1561 C CA . PHE A 1 196 ? 41.628 10.017 8.982 1.00 52.65 196 PHE A CA 1
ATOM 1562 C C . PHE A 1 196 ? 40.283 9.283 9.078 1.00 54.86 196 PHE A C 1
ATOM 1563 O O . PHE A 1 196 ? 39.988 8.506 8.147 1.00 54.12 196 PHE A O 1
ATOM 1571 N N . TYR A 1 197 ? 39.498 9.495 10.142 1.00 56.90 197 TYR A N 1
ATOM 1572 C CA . TYR A 1 197 ? 38.206 8.789 10.360 1.00 58.79 197 TYR A CA 1
ATOM 1573 C C . TYR A 1 197 ? 37.273 9.059 9.174 1.00 59.01 197 TYR A C 1
ATOM 1574 O O . TYR A 1 197 ? 37.020 10.240 8.863 1.00 59.51 197 TYR A O 1
ATOM 1583 N N . GLY A 1 198 ? 36.788 7.988 8.534 1.00 58.80 198 GLY A N 1
ATOM 1584 C CA . GLY A 1 198 ? 35.887 8.045 7.367 1.00 58.71 198 GLY A CA 1
ATOM 1585 C C . GLY A 1 198 ? 36.644 8.108 6.050 1.00 56.97 198 GLY A C 1
ATOM 1586 O O . GLY A 1 198 ? 35.978 8.128 4.996 1.00 56.95 198 GLY A O 1
ATOM 1587 N N . HIS A 1 199 ? 37.981 8.133 6.102 1.00 55.25 199 HIS A N 1
ATOM 1588 C CA . HIS A 1 199 ? 38.884 8.225 4.924 1.00 53.81 199 HIS A CA 1
ATOM 1589 C C . HIS A 1 199 ? 39.762 6.970 4.852 1.00 53.58 199 HIS A C 1
ATOM 1590 O O . HIS A 1 199 ? 39.682 6.256 3.832 1.00 53.98 199 HIS A O 1
ATOM 1597 N N . SER A 1 200 ? 40.564 6.723 5.893 1.00 53.21 200 SER A N 1
ATOM 1598 C CA . SER A 1 200 ? 41.516 5.584 5.984 1.00 52.68 200 SER A CA 1
ATOM 1599 C C . SER A 1 200 ? 41.467 4.946 7.377 1.00 53.14 200 SER A C 1
ATOM 1600 O O . SER A 1 200 ? 41.091 5.643 8.342 1.00 53.46 200 SER A O 1
ATOM 1603 N N . ALA A 1 201 ? 41.841 3.664 7.458 1.00 53.31 201 ALA A N 1
ATOM 1604 C CA . ALA A 1 201 ? 42.031 2.888 8.707 1.00 53.36 201 ALA A CA 1
ATOM 1605 C C . ALA A 1 201 ? 43.526 2.603 8.892 1.00 52.58 201 ALA A C 1
ATOM 1606 O O . ALA A 1 201 ? 44.230 2.459 7.874 1.00 52.87 201 ALA A O 1
ATOM 1608 N N . ASN A 1 202 ? 43.987 2.527 10.144 1.00 52.35 202 ASN A N 1
ATOM 1609 C CA . ASN A 1 202 ? 45.407 2.265 10.503 1.00 51.45 202 ASN A CA 1
ATOM 1610 C C . ASN A 1 202 ? 45.703 0.775 10.291 1.00 51.24 202 ASN A C 1
ATOM 1611 O O . ASN A 1 202 ? 45.283 -0.039 11.136 1.00 52.06 202 ASN A O 1
ATOM 1616 N N . SER A 1 203 ? 46.399 0.445 9.198 1.00 50.28 203 SER A N 1
ATOM 1617 C CA . SER A 1 203 ? 46.739 -0.941 8.777 1.00 49.47 203 SER A CA 1
ATOM 1618 C C . SER A 1 203 ? 47.920 -1.470 9.600 1.00 50.14 203 SER A C 1
ATOM 1619 O O . SER A 1 203 ? 47.838 -2.623 10.069 1.00 50.73 203 SER A O 1
ATOM 1622 N N . PHE A 1 204 ? 48.974 -0.662 9.757 1.00 49.90 204 PHE A N 1
ATOM 1623 C CA . PHE A 1 204 ? 50.222 -1.021 10.482 1.00 50.81 204 PHE A CA 1
ATOM 1624 C C . PHE A 1 204 ? 50.654 0.129 11.398 1.00 50.04 204 PHE A C 1
ATOM 1625 O O . PHE A 1 204 ? 50.438 1.306 11.047 1.00 49.22 204 PHE A O 1
ATOM 1633 N N . SER A 1 205 ? 51.260 -0.223 12.536 1.00 50.67 205 SER A N 1
ATOM 1634 C CA . SER A 1 205 ? 51.854 0.710 13.530 1.00 50.61 205 SER A CA 1
ATOM 1635 C C . SER A 1 205 ? 53.125 0.085 14.117 1.00 50.64 205 SER A C 1
ATOM 1636 O O . SER A 1 205 ? 53.116 -1.135 14.374 1.00 51.93 205 SER A O 1
ATOM 1639 N N . GLN A 1 206 ? 54.170 0.891 14.323 1.00 50.18 206 GLN A N 1
ATOM 1640 C CA . GLN A 1 206 ? 55.478 0.436 14.866 1.00 50.38 206 GLN A CA 1
ATOM 1641 C C . GLN A 1 206 ? 56.161 1.595 15.601 1.00 50.36 206 GLN A C 1
ATOM 1642 O O . GLN A 1 206 ? 55.958 2.757 15.194 1.00 49.35 206 GLN A O 1
ATOM 1648 N N . LEU A 1 207 ? 56.926 1.277 16.650 1.00 51.45 207 LEU A N 1
ATOM 1649 C CA . LEU A 1 207 ? 57.806 2.230 17.378 1.00 52.03 207 LEU A CA 1
ATOM 1650 C C . LEU A 1 207 ? 59.254 1.984 16.943 1.00 51.55 207 LEU A C 1
ATOM 1651 O O . LEU A 1 207 ? 59.727 0.840 17.099 1.00 51.89 207 LEU A O 1
ATOM 1656 N N . PHE A 1 208 ? 59.916 3.017 16.414 1.00 51.06 208 PHE A N 1
ATOM 1657 C CA . PHE A 1 208 ? 61.323 2.971 15.939 1.00 50.99 208 PHE A CA 1
ATOM 1658 C C . PHE A 1 208 ? 62.227 3.671 16.955 1.00 50.85 208 PHE A C 1
ATOM 1659 O O . PHE A 1 208 ? 62.010 4.861 17.251 1.00 50.80 208 PHE A O 1
ATOM 1667 N N . VAL A 1 209 ? 63.203 2.920 17.472 1.00 50.74 209 VAL A N 1
ATOM 1668 C CA . VAL A 1 209 ? 64.268 3.393 18.402 1.00 50.71 209 VAL A CA 1
ATOM 1669 C C . VAL A 1 209 ? 65.615 3.076 17.745 1.00 50.18 209 VAL A C 1
ATOM 1670 O O . VAL A 1 209 ? 65.767 1.950 17.226 1.00 49.21 209 VAL A O 1
ATOM 1674 N N . GLY A 1 210 ? 66.538 4.041 17.732 1.00 50.23 210 GLY A N 1
ATOM 1675 C CA . GLY A 1 210 ? 67.827 3.917 17.027 1.00 49.38 210 GLY A CA 1
ATOM 1676 C C . GLY A 1 210 ? 68.923 4.749 17.664 1.00 48.93 210 GLY A C 1
ATOM 1677 O O . GLY A 1 210 ? 68.599 5.721 18.377 1.00 47.97 210 GLY A O 1
ATOM 1678 N N . ASN A 1 211 ? 70.177 4.355 17.423 1.00 48.77 211 ASN A N 1
ATOM 1679 C CA . ASN A 1 211 ? 71.398 5.165 17.677 1.00 49.60 211 ASN A CA 1
ATOM 1680 C C . ASN A 1 211 ? 71.913 5.630 16.306 1.00 48.96 211 ASN A C 1
ATOM 1681 O O . ASN A 1 211 ? 71.068 5.792 15.402 1.00 48.66 211 ASN A O 1
ATOM 1686 N N . LEU A 1 212 ? 73.224 5.840 16.145 1.00 48.95 212 LEU A N 1
ATOM 1687 C CA . LEU A 1 212 ? 73.840 6.285 14.864 1.00 48.86 212 LEU A CA 1
ATOM 1688 C C . LEU A 1 212 ? 74.570 5.118 14.183 1.00 50.10 212 LEU A C 1
ATOM 1689 O O . LEU A 1 212 ? 75.235 5.367 13.157 1.00 51.15 212 LEU A O 1
ATOM 1694 N N . ARG A 1 213 ? 74.436 3.894 14.706 1.00 50.65 213 ARG A N 1
ATOM 1695 C CA . ARG A 1 213 ? 74.970 2.661 14.063 1.00 52.89 213 ARG A CA 1
ATOM 1696 C C . ARG A 1 213 ? 74.095 2.319 12.848 1.00 51.41 213 ARG A C 1
ATOM 1697 O O . ARG A 1 213 ? 74.620 1.694 11.906 1.00 51.71 213 ARG A O 1
ATOM 1705 N N . THR A 1 214 ? 72.817 2.716 12.878 1.00 50.14 214 THR A N 1
ATOM 1706 C CA . THR A 1 214 ? 71.906 2.789 11.703 1.00 48.69 214 THR A CA 1
ATOM 1707 C C . THR A 1 214 ? 71.775 4.258 11.283 1.00 46.17 214 THR A C 1
ATOM 1708 O O . THR A 1 214 ? 71.104 5.016 12.013 1.00 47.30 214 THR A O 1
ATOM 1712 N N . TRP A 1 215 ? 72.397 4.641 10.162 1.00 43.05 215 TRP A N 1
ATOM 1713 C CA . TRP A 1 215 ? 72.490 6.051 9.692 1.00 41.66 215 TRP A CA 1
ATOM 1714 C C . TRP A 1 215 ? 71.105 6.573 9.284 1.00 40.02 215 TRP A C 1
ATOM 1715 O O . TRP A 1 215 ? 70.891 7.797 9.382 1.00 39.17 215 TRP A O 1
ATOM 1726 N N . GLY A 1 216 ? 70.211 5.682 8.844 1.00 39.50 216 GLY A N 1
ATOM 1727 C CA . GLY A 1 216 ? 68.835 6.016 8.428 1.00 39.06 216 GLY A CA 1
ATOM 1728 C C . GLY A 1 216 ? 68.331 5.073 7.350 1.00 38.79 216 GLY A C 1
ATOM 1729 O O . GLY A 1 216 ? 68.656 3.872 7.421 1.00 39.06 216 GLY A O 1
ATOM 1730 N N . THR A 1 217 ? 67.566 5.597 6.386 1.00 38.49 217 THR A N 1
ATOM 1731 C CA . THR A 1 217 ? 66.962 4.836 5.259 1.00 38.13 217 THR A CA 1
ATOM 1732 C C . THR A 1 217 ? 67.285 5.546 3.941 1.00 37.68 217 THR A C 1
ATOM 1733 O O . THR A 1 217 ? 67.083 6.776 3.868 1.00 37.23 217 THR A O 1
ATOM 1737 N N . ASN A 1 218 ? 67.735 4.776 2.951 1.00 36.79 218 ASN A N 1
ATOM 1738 C CA . ASN A 1 218 ? 68.085 5.314 1.613 1.00 36.55 218 ASN A CA 1
ATOM 1739 C C . ASN A 1 218 ? 66.825 5.498 0.767 1.00 35.89 218 ASN A C 1
ATOM 1740 O O . ASN A 1 218 ? 65.798 5.029 1.164 1.00 34.71 218 ASN A O 1
ATOM 1745 N N . TRP A 1 219 ? 66.969 6.160 -0.376 1.00 35.46 219 TRP A N 1
ATOM 1746 C CA . TRP A 1 219 ? 65.856 6.483 -1.303 1.00 35.38 219 TRP A CA 1
ATOM 1747 C C . TRP A 1 219 ? 64.970 5.270 -1.570 1.00 35.49 219 TRP A C 1
ATOM 1748 O O . TRP A 1 219 ? 65.492 4.237 -1.942 1.00 36.11 219 TRP A O 1
ATOM 1759 N N . HIS A 1 220 ? 63.669 5.462 -1.410 1.00 35.81 220 HIS A N 1
ATOM 1760 C CA . HIS A 1 220 ? 62.607 4.453 -1.652 1.00 37.57 220 HIS A CA 1
ATOM 1761 C C . HIS A 1 220 ? 61.242 5.145 -1.608 1.00 37.67 220 HIS A C 1
ATOM 1762 O O . HIS A 1 220 ? 61.190 6.313 -1.298 1.00 38.87 220 HIS A O 1
ATOM 1769 N N . GLN A 1 221 ? 60.166 4.427 -1.887 1.00 37.93 221 GLN A N 1
ATOM 1770 C CA . GLN A 1 221 ? 58.832 5.068 -1.845 1.00 38.82 221 GLN A CA 1
ATOM 1771 C C . GLN A 1 221 ? 57.797 4.081 -1.317 1.00 39.41 221 GLN A C 1
ATOM 1772 O O . GLN A 1 221 ? 58.057 2.909 -1.349 1.00 40.31 221 GLN A O 1
ATOM 1778 N N . GLY A 1 222 A 56.671 4.584 -0.835 1.00 39.71 222 GLY A N 1
ATOM 1779 C CA . GLY A 1 222 A 55.610 3.722 -0.299 1.00 40.24 222 GLY A CA 1
ATOM 1780 C C . GLY A 1 222 A 54.433 3.612 -1.246 1.00 39.99 222 GLY A C 1
ATOM 1781 O O . GLY A 1 222 A 54.292 4.466 -2.107 1.00 38.91 222 GLY A O 1
ATOM 1782 N N . ASN A 1 223 ? 53.626 2.576 -1.057 1.00 40.39 223 ASN A N 1
ATOM 1783 C CA . ASN A 1 223 ? 52.419 2.298 -1.883 1.00 41.25 223 ASN A CA 1
ATOM 1784 C C . ASN A 1 223 ? 51.157 2.559 -1.049 1.00 41.72 223 ASN A C 1
ATOM 1785 O O . ASN A 1 223 ? 50.063 2.173 -1.504 1.00 41.62 223 ASN A O 1
ATOM 1790 N N . ASP A 1 224 ? 51.305 3.200 0.118 1.00 42.53 224 ASP A N 1
ATOM 1791 C CA . ASP A 1 224 ? 50.192 3.542 1.045 1.00 44.23 224 ASP A CA 1
ATOM 1792 C C . ASP A 1 224 ? 50.457 4.918 1.667 1.00 44.09 224 ASP A C 1
ATOM 1793 O O . ASP A 1 224 ? 51.546 5.479 1.425 1.00 44.64 224 ASP A O 1
ATOM 1798 N N . ILE A 1 225 ? 49.494 5.436 2.434 1.00 44.55 225 ILE A N 1
ATOM 1799 C CA . ILE A 1 225 ? 49.615 6.716 3.194 1.00 45.83 225 ILE A CA 1
ATOM 1800 C C . ILE A 1 225 ? 50.401 6.426 4.478 1.00 45.91 225 ILE A C 1
ATOM 1801 O O . ILE A 1 225 ? 50.024 5.479 5.195 1.00 45.33 225 ILE A O 1
ATOM 1806 N N . SER A 1 226 ? 51.452 7.210 4.744 1.00 45.97 226 SER A N 1
ATOM 1807 C CA . SER A 1 226 ? 52.372 7.053 5.902 1.00 46.83 226 SER A CA 1
ATOM 1808 C C . SER A 1 226 ? 52.290 8.282 6.814 1.00 46.34 226 SER A C 1
ATOM 1809 O O . SER A 1 226 ? 52.189 9.407 6.286 1.00 45.33 226 SER A O 1
ATOM 1812 N N . CYS A 1 227 ? 52.331 8.055 8.131 1.00 46.48 227 CYS A N 1
ATOM 1813 C CA . CYS A 1 227 ? 52.425 9.096 9.190 1.00 46.98 227 CYS A CA 1
ATOM 1814 C C . CYS A 1 227 ? 53.627 8.783 10.088 1.00 45.71 227 CYS A C 1
ATOM 1815 O O . CYS A 1 227 ? 53.615 7.715 10.729 1.00 47.00 227 CYS A O 1
ATOM 1818 N N . ALA A 1 228 ? 54.628 9.669 10.110 1.00 44.41 228 ALA A N 1
ATOM 1819 C CA . ALA A 1 228 ? 55.830 9.568 10.972 1.00 44.03 228 ALA A CA 1
ATOM 1820 C C . ALA A 1 228 ? 55.668 10.510 12.171 1.00 43.98 228 ALA A C 1
ATOM 1821 O O . ALA A 1 228 ? 55.618 11.736 11.959 1.00 43.35 228 ALA A O 1
ATOM 1823 N N . LEU A 1 229 ? 55.576 9.939 13.377 1.00 44.37 229 LEU A N 1
ATOM 1824 C CA . LEU A 1 229 ? 55.365 10.660 14.661 1.00 45.02 229 LEU A CA 1
ATOM 1825 C C . LEU A 1 229 ? 56.710 10.788 15.385 1.00 45.02 229 LEU A C 1
ATOM 1826 O O . LEU A 1 229 ? 57.133 9.796 16.011 1.00 45.34 229 LEU A O 1
ATOM 1831 N N . MET A 1 230 ? 57.354 11.957 15.301 1.00 44.65 230 MET A N 1
ATOM 1832 C CA . MET A 1 230 ? 58.691 12.205 15.904 1.00 45.69 230 MET A CA 1
ATOM 1833 C C . MET A 1 230 ? 58.525 12.448 17.409 1.00 46.24 230 MET A C 1
ATOM 1834 O O . MET A 1 230 ? 57.824 13.411 17.780 1.00 46.00 230 MET A O 1
ATOM 1839 N N . ILE A 1 231 ? 59.150 11.599 18.233 1.00 47.38 231 ILE A N 1
ATOM 1840 C CA . ILE A 1 231 ? 58.987 11.570 19.718 1.00 48.68 231 ILE A CA 1
ATOM 1841 C C . ILE A 1 231 ? 60.253 12.126 20.384 1.00 48.62 231 ILE A C 1
ATOM 1842 O O . ILE A 1 231 ? 60.111 12.993 21.268 1.00 49.58 231 ILE A O 1
ATOM 1847 N N . SER A 1 232 ? 61.434 11.633 19.994 1.00 47.78 232 SER A N 1
ATOM 1848 C CA . SER A 1 232 ? 62.750 12.021 20.571 1.00 48.16 232 SER A CA 1
ATOM 1849 C C . SER A 1 232 ? 63.817 12.074 19.472 1.00 46.94 232 SER A C 1
ATOM 1850 O O . SER A 1 232 ? 63.776 11.219 18.569 1.00 47.03 232 SER A O 1
ATOM 1853 N N . GLY A 1 233 ? 64.741 13.037 19.563 1.00 46.26 233 GLY A N 1
ATOM 1854 C CA . GLY A 1 233 ? 65.834 13.241 18.592 1.00 46.19 233 GLY A CA 1
ATOM 1855 C C . GLY A 1 233 ? 65.336 13.899 17.316 1.00 45.70 233 GLY A C 1
ATOM 1856 O O . GLY A 1 233 ? 64.155 14.299 17.279 1.00 45.54 233 GLY A O 1
ATOM 1857 N N . VAL A 1 234 ? 66.201 14.000 16.301 1.00 44.99 234 VAL A N 1
ATOM 1858 C CA . VAL A 1 234 ? 65.904 14.683 15.005 1.00 44.52 234 VAL A CA 1
ATOM 1859 C C . VAL A 1 234 ? 66.291 13.757 13.846 1.00 43.75 234 VAL A C 1
ATOM 1860 O O . VAL A 1 234 ? 67.395 13.179 13.887 1.00 43.35 234 VAL A O 1
ATOM 1864 N N . LYS A 1 235 ? 65.395 13.630 12.861 1.00 43.70 235 LYS A N 1
ATOM 1865 C CA . LYS A 1 235 ? 65.633 12.965 11.552 1.00 43.06 235 LYS A CA 1
ATOM 1866 C C . LYS A 1 235 ? 65.466 14.006 10.441 1.00 42.10 235 LYS A C 1
ATOM 1867 O O . LYS A 1 235 ? 64.433 14.706 10.451 1.00 42.02 235 LYS A O 1
ATOM 1873 N N . ARG A 1 236 ? 66.441 14.112 9.532 1.00 40.54 236 ARG A N 1
ATOM 1874 C CA . ARG A 1 236 ? 66.320 14.928 8.296 1.00 39.98 236 ARG A CA 1
ATOM 1875 C C . ARG A 1 236 ? 65.743 14.044 7.187 1.00 39.14 236 ARG A C 1
ATOM 1876 O O . ARG A 1 236 ? 66.386 13.035 6.838 1.00 37.62 236 ARG A O 1
ATOM 1884 N N . TRP A 1 237 ? 64.569 14.416 6.670 1.00 39.17 237 TRP A N 1
ATOM 1885 C CA . TRP A 1 237 ? 63.876 13.733 5.547 1.00 38.83 237 TRP A CA 1
ATOM 1886 C C . TRP A 1 237 ? 64.238 14.435 4.236 1.00 38.13 237 TRP A C 1
ATOM 1887 O O . TRP A 1 237 ? 64.200 15.675 4.214 1.00 37.93 237 TRP A O 1
ATOM 1898 N N . TYR A 1 238 ? 64.607 13.666 3.206 1.00 37.60 238 TYR A N 1
ATOM 1899 C CA . TYR A 1 238 ? 64.700 14.120 1.794 1.00 36.94 238 TYR A CA 1
ATOM 1900 C C . TYR A 1 238 ? 63.462 13.624 1.040 1.00 36.34 238 TYR A C 1
ATOM 1901 O O . TYR A 1 238 ? 63.019 12.496 1.313 1.00 36.14 238 TYR A O 1
ATOM 1910 N N . PHE A 1 239 ? 62.928 14.447 0.134 1.00 36.44 239 PHE A N 1
ATOM 1911 C CA . PHE A 1 239 ? 61.858 14.083 -0.832 1.00 36.31 239 PHE A CA 1
ATOM 1912 C C . PHE A 1 239 ? 62.206 14.648 -2.212 1.00 36.45 239 PHE A C 1
ATOM 1913 O O . PHE A 1 239 ? 62.895 15.683 -2.290 1.00 37.28 239 PHE A O 1
ATOM 1921 N N . ILE A 1 240 ? 61.733 13.977 -3.264 1.00 35.98 240 ILE A N 1
ATOM 1922 C CA . ILE A 1 240 ? 61.602 14.545 -4.638 1.00 36.14 240 ILE A CA 1
ATOM 1923 C C . ILE A 1 240 ? 60.135 14.417 -5.051 1.00 35.10 240 ILE A C 1
ATOM 1924 O O . ILE A 1 240 ? 59.436 13.544 -4.495 1.00 34.60 240 ILE A O 1
ATOM 1929 N N . ASP A 1 241 ? 59.691 15.256 -5.988 1.00 34.69 241 ASP A N 1
ATOM 1930 C CA . ASP A 1 241 ? 58.340 15.164 -6.598 1.00 34.42 241 ASP A CA 1
ATOM 1931 C C . ASP A 1 241 ? 58.183 13.759 -7.175 1.00 33.46 241 ASP A C 1
ATOM 1932 O O . ASP A 1 241 ? 59.117 13.235 -7.779 1.00 32.52 241 ASP A O 1
ATOM 1937 N N . PRO A 1 242 ? 57.021 13.089 -6.985 1.00 33.46 242 PRO A N 1
ATOM 1938 C CA . PRO A 1 242 ? 56.801 11.746 -7.531 1.00 33.88 242 PRO A CA 1
ATOM 1939 C C . PRO A 1 242 ? 57.137 11.601 -9.024 1.00 34.22 242 PRO A C 1
ATOM 1940 O O . PRO A 1 242 ? 57.555 10.529 -9.426 1.00 34.06 242 PRO A O 1
ATOM 1944 N N . ARG A 1 243 ? 56.953 12.677 -9.797 1.00 35.02 243 ARG A N 1
ATOM 1945 C CA . ARG A 1 243 ? 57.175 12.719 -11.269 1.00 35.75 243 ARG A CA 1
ATOM 1946 C C . ARG A 1 243 ? 58.677 12.754 -11.587 1.00 36.19 243 ARG A C 1
ATOM 1947 O O . ARG A 1 243 ? 59.020 12.588 -12.775 1.00 37.38 243 ARG A O 1
ATOM 1955 N N . LEU A 1 244 ? 59.533 12.967 -10.579 1.00 35.75 244 LEU A N 1
ATOM 1956 C CA . LEU A 1 244 ? 61.017 12.925 -10.705 1.00 35.90 244 LEU A CA 1
ATOM 1957 C C . LEU A 1 244 ? 61.560 11.613 -10.122 1.00 35.26 244 LEU A C 1
ATOM 1958 O O . LEU A 1 244 ? 62.790 11.436 -10.145 1.00 36.67 244 LEU A O 1
ATOM 1963 N N . GLY A 1 245 ? 60.684 10.728 -9.629 1.00 34.16 245 GLY A N 1
ATOM 1964 C CA . GLY A 1 245 ? 61.043 9.420 -9.042 1.00 33.94 245 GLY A CA 1
ATOM 1965 C C . GLY A 1 245 ? 61.978 8.616 -9.933 1.00 33.41 245 GLY A C 1
ATOM 1966 O O . GLY A 1 245 ? 62.869 7.933 -9.387 1.00 32.41 245 GLY A O 1
ATOM 1967 N N . TYR A 1 246 ? 61.796 8.704 -11.255 1.00 33.42 246 TYR A N 1
ATOM 1968 C CA . TYR A 1 246 ? 62.523 7.905 -12.280 1.00 33.24 246 TYR A CA 1
ATOM 1969 C C . TYR A 1 246 ? 64.033 8.183 -12.227 1.00 33.40 246 TYR A C 1
ATOM 1970 O O . TYR A 1 246 ? 64.797 7.278 -12.611 1.00 34.38 246 TYR A O 1
ATOM 1979 N N . ILE A 1 247 ? 64.456 9.367 -11.760 1.00 33.83 247 ILE A N 1
ATOM 1980 C CA . ILE A 1 247 ? 65.892 9.791 -11.743 1.00 34.74 247 ILE A CA 1
ATOM 1981 C C . ILE A 1 247 ? 66.661 8.996 -10.677 1.00 35.16 247 ILE A C 1
ATOM 1982 O O . ILE A 1 247 ? 67.905 8.986 -10.749 1.00 35.37 247 ILE A O 1
ATOM 1987 N N . LEU A 1 248 ? 65.956 8.361 -9.732 1.00 35.74 248 LEU A N 1
ATOM 1988 C CA . LEU A 1 248 ? 66.553 7.584 -8.610 1.00 36.03 248 LEU A CA 1
ATOM 1989 C C . LEU A 1 248 ? 66.843 6.140 -9.045 1.00 36.85 248 LEU A C 1
ATOM 1990 O O . LEU A 1 248 ? 67.419 5.394 -8.225 1.00 36.49 248 LEU A O 1
ATOM 1995 N N . ARG A 1 249 ? 66.459 5.764 -10.271 1.00 37.76 249 ARG A N 1
ATOM 1996 C CA . ARG A 1 249 ? 66.541 4.378 -10.809 1.00 38.77 249 ARG A CA 1
ATOM 1997 C C . ARG A 1 249 ? 65.691 3.461 -9.932 1.00 37.71 249 ARG A C 1
ATOM 1998 O O . ARG A 1 249 ? 66.210 2.537 -9.308 1.00 37.75 249 ARG A O 1
ATOM 2006 N N . PRO A 1 250 ? 64.360 3.692 -9.854 1.00 36.69 250 PRO A N 1
ATOM 2007 C CA . PRO A 1 250 ? 63.493 2.897 -8.986 1.00 36.91 250 PRO A CA 1
ATOM 2008 C C . PRO A 1 250 ? 63.371 1.444 -9.467 1.00 37.20 250 PRO A C 1
ATOM 2009 O O . PRO A 1 250 ? 63.516 1.199 -10.653 1.00 37.39 250 PRO A O 1
ATOM 2013 N N . PHE A 1 251 ? 63.124 0.522 -8.534 1.00 37.87 251 PHE A N 1
ATOM 2014 C CA . PHE A 1 251 ? 62.903 -0.923 -8.803 1.00 38.97 251 PHE A CA 1
ATOM 2015 C C . PHE A 1 251 ? 62.067 -1.526 -7.668 1.00 39.47 251 PHE A C 1
ATOM 2016 O O . PHE A 1 251 ? 61.722 -0.793 -6.717 1.00 39.98 251 PHE A O 1
ATOM 2024 N N . PHE A 1 252 ? 61.750 -2.819 -7.776 1.00 40.23 252 PHE A N 1
ATOM 2025 C CA . PHE A 1 252 ? 60.896 -3.571 -6.820 1.00 41.81 252 PHE A CA 1
ATOM 2026 C C . PHE A 1 252 ? 61.683 -4.730 -6.199 1.00 44.49 252 PHE A C 1
ATOM 2027 O O . PHE A 1 252 ? 62.405 -5.439 -6.928 1.00 44.07 252 PHE A O 1
ATOM 2035 N N . ASP A 1 253 ? 61.545 -4.894 -4.880 1.00 47.41 253 ASP A N 1
ATOM 2036 C CA . ASP A 1 253 ? 61.825 -6.153 -4.138 1.00 50.62 253 ASP A CA 1
ATOM 2037 C C . ASP A 1 253 ? 60.471 -6.693 -3.664 1.00 51.87 253 ASP A C 1
ATOM 2038 O O . ASP A 1 253 ? 60.208 -6.673 -2.443 1.00 53.72 253 ASP A O 1
ATOM 2043 N N . GLY A 1 254 ? 59.640 -7.133 -4.615 1.00 51.88 254 GLY A N 1
ATOM 2044 C CA . GLY A 1 254 ? 58.205 -7.406 -4.408 1.00 51.72 254 GLY A CA 1
ATOM 2045 C C . GLY A 1 254 ? 57.398 -6.119 -4.455 1.00 50.45 254 GLY A C 1
ATOM 2046 O O . GLY A 1 254 ? 58.015 -5.035 -4.506 1.00 48.76 254 GLY A O 1
ATOM 2047 N N . ALA A 1 255 ? 56.066 -6.228 -4.434 1.00 50.45 255 ALA A N 1
ATOM 2048 C CA . ALA A 1 255 ? 55.116 -5.096 -4.554 1.00 50.40 255 ALA A CA 1
ATOM 2049 C C . ALA A 1 255 ? 55.298 -4.113 -3.389 1.00 50.34 255 ALA A C 1
ATOM 2050 O O . ALA A 1 255 ? 55.145 -2.897 -3.620 1.00 49.53 255 ALA A O 1
ATOM 2052 N N . ASN A 1 256 ? 55.617 -4.621 -2.193 1.00 50.90 256 ASN A N 1
ATOM 2053 C CA . ASN A 1 256 ? 55.709 -3.828 -0.935 1.00 52.05 256 ASN A CA 1
ATOM 2054 C C . ASN A 1 256 ? 57.150 -3.352 -0.697 1.00 51.28 256 ASN A C 1
ATOM 2055 O O . ASN A 1 256 ? 57.379 -2.703 0.343 1.00 52.87 256 ASN A O 1
ATOM 2060 N N . GLY A 1 257 ? 58.075 -3.642 -1.621 1.00 49.90 257 GLY A N 1
ATOM 2061 C CA . GLY A 1 257 ? 59.492 -3.233 -1.539 1.00 47.79 257 GLY A CA 1
ATOM 2062 C C . GLY A 1 257 ? 59.885 -2.315 -2.684 1.00 45.88 257 GLY A C 1
ATOM 2063 O O . GLY A 1 257 ? 60.779 -2.698 -3.463 1.00 46.94 257 GLY A O 1
ATOM 2064 N N . MET A 1 258 ? 59.247 -1.143 -2.780 1.00 44.02 258 MET A N 1
ATOM 2065 C CA . MET A 1 258 ? 59.510 -0.126 -3.835 1.00 43.18 258 MET A CA 1
ATOM 2066 C C . MET A 1 258 ? 60.812 0.614 -3.501 1.00 42.17 258 MET A C 1
ATOM 2067 O O . MET A 1 258 ? 60.768 1.554 -2.683 1.00 42.37 258 MET A O 1
ATOM 2072 N N . SER A 1 259 ? 61.921 0.198 -4.120 1.00 41.36 259 SER A N 1
ATOM 2073 C CA . SER A 1 259 ? 63.305 0.640 -3.803 1.00 41.33 259 SER A CA 1
ATOM 2074 C C . SER A 1 259 ? 63.829 1.588 -4.889 1.00 40.15 259 SER A C 1
ATOM 2075 O O . SER A 1 259 ? 63.098 1.840 -5.869 1.00 39.94 259 SER A O 1
ATOM 2078 N N . ALA A 1 260 ? 65.049 2.098 -4.694 1.00 40.16 260 ALA A N 1
ATOM 2079 C CA . ALA A 1 260 ? 65.804 2.949 -5.645 1.00 39.69 260 ALA A CA 1
ATOM 2080 C C . ALA A 1 260 ? 67.305 2.732 -5.420 1.00 39.90 260 ALA A C 1
ATOM 2081 O O . ALA A 1 260 ? 67.675 2.259 -4.327 1.00 40.85 260 ALA A O 1
ATOM 2083 N N . LYS A 1 261 ? 68.132 3.068 -6.414 1.00 39.72 261 LYS A N 1
ATOM 2084 C CA . LYS A 1 261 ? 69.594 2.787 -6.413 1.00 40.81 261 LYS A CA 1
ATOM 2085 C C . LYS A 1 261 ? 70.389 4.060 -6.094 1.00 40.98 261 LYS A C 1
ATOM 2086 O O . LYS A 1 261 ? 71.619 3.949 -5.935 1.00 43.35 261 LYS A O 1
ATOM 2092 N N . MET A 1 262 ? 69.719 5.212 -5.983 1.00 40.09 262 MET A N 1
ATOM 2093 C CA . MET A 1 262 ? 70.361 6.511 -5.647 1.00 39.67 262 MET A CA 1
ATOM 2094 C C . MET A 1 262 ? 70.770 6.493 -4.170 1.00 39.26 262 MET A C 1
ATOM 2095 O O . MET A 1 262 ? 69.906 6.194 -3.323 1.00 39.54 262 MET A O 1
ATOM 2100 N N . ASP A 1 263 ? 72.043 6.787 -3.884 1.00 38.30 263 ASP A N 1
ATOM 2101 C CA . ASP A 1 263 ? 72.622 6.795 -2.513 1.00 37.60 263 ASP A CA 1
ATOM 2102 C C . ASP A 1 263 ? 72.576 8.229 -1.971 1.00 36.50 263 ASP A C 1
ATOM 2103 O O . ASP A 1 263 ? 73.391 9.059 -2.419 1.00 36.09 263 ASP A O 1
ATOM 2108 N N . ALA A 1 264 ? 71.663 8.491 -1.030 1.00 35.50 264 ALA A N 1
ATOM 2109 C CA . ALA A 1 264 ? 71.382 9.819 -0.432 1.00 35.66 264 ALA A CA 1
ATOM 2110 C C . ALA A 1 264 ? 72.603 10.356 0.330 1.00 35.80 264 ALA A C 1
ATOM 2111 O O . ALA A 1 264 ? 72.676 11.586 0.519 1.00 35.56 264 ALA A O 1
ATOM 2113 N N . ARG A 1 265 ? 73.518 9.475 0.754 1.00 36.07 265 ARG A N 1
ATOM 2114 C CA . ARG A 1 265 ? 74.696 9.821 1.598 1.00 37.08 265 ARG A CA 1
ATOM 2115 C C . ARG A 1 265 ? 75.754 10.586 0.791 1.00 37.51 265 ARG A C 1
ATOM 2116 O O . ARG A 1 265 ? 76.487 11.384 1.408 1.00 37.23 265 ARG A O 1
ATOM 2124 N N . LEU A 1 266 ? 75.854 10.340 -0.520 1.00 38.25 266 LEU A N 1
ATOM 2125 C CA . LEU A 1 266 ? 77.013 10.769 -1.353 1.00 38.65 266 LEU A CA 1
ATOM 2126 C C . LEU A 1 266 ? 77.005 12.291 -1.533 1.00 38.43 266 LEU A C 1
ATOM 2127 O O . LEU A 1 266 ? 75.909 12.884 -1.576 1.00 38.06 266 LEU A O 1
ATOM 2132 N N . ASP A 1 267 ? 78.202 12.881 -1.632 1.00 38.73 267 ASP A N 1
ATOM 2133 C CA . ASP A 1 267 ? 78.438 14.322 -1.918 1.00 40.35 267 ASP A CA 1
ATOM 2134 C C . ASP A 1 267 ? 77.745 14.679 -3.239 1.00 39.95 267 ASP A C 1
ATOM 2135 O O . ASP A 1 267 ? 77.810 13.861 -4.178 1.00 38.98 267 ASP A O 1
ATOM 2140 N N . MET A 1 268 ? 77.107 15.852 -3.303 1.00 40.41 268 MET A N 1
ATOM 2141 C CA . MET A 1 268 ? 76.302 16.304 -4.471 1.00 41.23 268 MET A CA 1
ATOM 2142 C C . MET A 1 268 ? 77.214 16.541 -5.683 1.00 41.63 268 MET A C 1
ATOM 2143 O O . MET A 1 268 ? 76.717 16.407 -6.819 1.00 40.91 268 MET A O 1
ATOM 2148 N N . ASN A 1 269 ? 78.491 16.875 -5.457 1.00 42.14 269 ASN A N 1
ATOM 2149 C CA . ASN A 1 269 ? 79.500 17.079 -6.532 1.00 43.21 269 ASN A CA 1
ATOM 2150 C C . ASN A 1 269 ? 79.966 15.719 -7.069 1.00 42.11 269 ASN A C 1
ATOM 2151 O O . ASN A 1 269 ? 80.401 15.674 -8.236 1.00 43.49 269 ASN A O 1
ATOM 2156 N N . PHE A 1 270 ? 79.885 14.656 -6.260 1.00 40.39 270 PHE A N 1
ATOM 2157 C CA . PHE A 1 270 ? 80.112 13.254 -6.704 1.00 39.52 270 PHE A CA 1
ATOM 2158 C C . PHE A 1 270 ? 78.915 12.803 -7.550 1.00 38.88 270 PHE A C 1
ATOM 2159 O O . PHE A 1 270 ? 79.132 12.189 -8.613 1.00 38.31 270 PHE A O 1
ATOM 2167 N N . HIS A 1 271 ? 77.695 13.099 -7.089 1.00 38.17 271 HIS A N 1
ATOM 2168 C CA . HIS A 1 271 ? 76.423 12.857 -7.825 1.00 37.85 271 HIS A CA 1
ATOM 2169 C C . HIS A 1 271 ? 76.454 13.586 -9.173 1.00 38.85 271 HIS A C 1
ATOM 2170 O O . HIS A 1 271 ? 75.990 12.997 -10.166 1.00 38.41 271 HIS A O 1
ATOM 2177 N N . LYS A 1 272 ? 76.983 14.815 -9.201 1.00 39.87 272 LYS A N 1
ATOM 2178 C CA . LYS A 1 272 ? 77.100 15.658 -10.424 1.00 41.54 272 LYS A CA 1
ATOM 2179 C C . LYS A 1 272 ? 77.776 14.852 -11.542 1.00 41.47 272 LYS A C 1
ATOM 2180 O O . LYS A 1 272 ? 77.332 14.965 -12.700 1.00 42.59 272 LYS A O 1
ATOM 2186 N N . ILE A 1 273 ? 78.796 14.058 -11.197 1.00 41.09 273 ILE A N 1
ATOM 2187 C CA . ILE A 1 273 ? 79.602 13.240 -12.152 1.00 41.35 273 ILE A CA 1
ATOM 2188 C C . ILE A 1 273 ? 78.768 12.043 -12.634 1.00 40.95 273 ILE A C 1
ATOM 2189 O O . ILE A 1 273 ? 78.686 11.845 -13.859 1.00 42.03 273 ILE A O 1
ATOM 2194 N N . HIS A 1 274 ? 78.173 11.282 -11.708 1.00 40.34 274 HIS A N 1
ATOM 2195 C CA . HIS A 1 274 ? 77.601 9.929 -11.959 1.00 39.35 274 HIS A CA 1
ATOM 2196 C C . HIS A 1 274 ? 76.081 9.982 -12.178 1.00 39.08 274 HIS A C 1
ATOM 2197 O O . HIS A 1 274 ? 75.588 9.178 -12.993 1.00 39.77 274 HIS A O 1
ATOM 2204 N N . SER A 1 275 ? 75.370 10.873 -11.476 1.00 38.89 275 SER A N 1
ATOM 2205 C CA . SER A 1 275 ? 73.887 11.005 -11.511 1.00 38.42 275 SER A CA 1
ATOM 2206 C C . SER A 1 275 ? 73.490 12.475 -11.638 1.00 38.30 275 SER A C 1
ATOM 2207 O O . SER A 1 275 ? 72.864 13.030 -10.737 1.00 38.54 275 SER A O 1
ATOM 2210 N N . PRO A 1 276 ? 73.843 13.153 -12.756 1.00 38.69 276 PRO A N 1
ATOM 2211 C CA . PRO A 1 276 ? 73.598 14.590 -12.900 1.00 39.34 276 PRO A CA 1
ATOM 2212 C C . PRO A 1 276 ? 72.128 15.022 -12.756 1.00 39.10 276 PRO A C 1
ATOM 2213 O O . PRO A 1 276 ? 71.910 16.107 -12.248 1.00 39.96 276 PRO A O 1
ATOM 2217 N N . LEU A 1 277 ? 71.165 14.196 -13.186 1.00 38.40 277 LEU A N 1
ATOM 2218 C CA . LEU A 1 277 ? 69.711 14.499 -13.055 1.00 38.41 277 LEU A CA 1
ATOM 2219 C C . LEU A 1 277 ? 69.367 14.698 -11.573 1.00 38.41 277 LEU A C 1
ATOM 2220 O O . LEU A 1 277 ? 68.730 15.720 -11.251 1.00 37.22 277 LEU A O 1
ATOM 2225 N N . TYR A 1 278 ? 69.784 13.766 -10.710 1.00 38.06 278 TYR A N 1
ATOM 2226 C CA . TYR A 1 278 ? 69.584 13.832 -9.238 1.00 37.98 278 TYR A CA 1
ATOM 2227 C C . TYR A 1 278 ? 70.309 15.061 -8.674 1.00 38.26 278 TYR A C 1
ATOM 2228 O O . TYR A 1 278 ? 69.746 15.727 -7.783 1.00 37.60 278 TYR A O 1
ATOM 2237 N N . ALA A 1 279 ? 71.515 15.344 -9.179 1.00 38.79 279 ALA A N 1
ATOM 2238 C CA . ALA A 1 279 ? 72.396 16.447 -8.726 1.00 39.70 279 ALA A CA 1
ATOM 2239 C C . ALA A 1 279 ? 71.712 17.804 -8.942 1.00 40.42 279 ALA A C 1
ATOM 2240 O O . ALA A 1 279 ? 71.801 18.654 -8.034 1.00 40.86 279 ALA A O 1
ATOM 2242 N N . TYR A 1 280 ? 71.056 17.996 -10.093 1.00 40.75 280 TYR A N 1
ATOM 2243 C CA . TYR A 1 280 ? 70.436 19.282 -10.515 1.00 41.94 280 TYR A CA 1
ATOM 2244 C C . TYR A 1 280 ? 68.961 19.350 -10.096 1.00 41.43 280 TYR A C 1
ATOM 2245 O O . TYR A 1 280 ? 68.409 20.468 -10.091 1.00 42.17 280 TYR A O 1
ATOM 2254 N N . ALA A 1 281 ? 68.343 18.209 -9.769 1.00 40.67 281 ALA A N 1
ATOM 2255 C CA . ALA A 1 281 ? 66.917 18.110 -9.372 1.00 41.03 281 ALA A CA 1
ATOM 2256 C C . ALA A 1 281 ? 66.685 18.904 -8.089 1.00 41.01 281 ALA A C 1
ATOM 2257 O O . ALA A 1 281 ? 67.547 18.931 -7.213 1.00 41.39 281 ALA A O 1
ATOM 2259 N N . PRO A 1 282 ? 65.520 19.576 -7.935 1.00 40.82 282 PRO A N 1
ATOM 2260 C CA . PRO A 1 282 ? 65.142 20.160 -6.650 1.00 41.13 282 PRO A CA 1
ATOM 2261 C C . PRO A 1 282 ? 64.767 19.038 -5.673 1.00 40.89 282 PRO A C 1
ATOM 2262 O O . PRO A 1 282 ? 63.868 18.274 -5.978 1.00 40.83 282 PRO A O 1
ATOM 2266 N N . LYS A 1 283 ? 65.487 18.945 -4.553 1.00 40.84 283 LYS A N 1
ATOM 2267 C CA . LYS A 1 283 ? 65.262 17.932 -3.489 1.00 40.48 283 LYS A CA 1
ATOM 2268 C C . LYS A 1 283 ? 64.717 18.654 -2.254 1.00 41.11 283 LYS A C 1
ATOM 2269 O O . LYS A 1 283 ? 65.391 19.579 -1.768 1.00 43.17 283 LYS A O 1
ATOM 2275 N N . PHE A 1 284 ? 63.526 18.266 -1.794 1.00 40.74 284 PHE A N 1
ATOM 2276 C CA . PHE A 1 284 ? 62.840 18.871 -0.623 1.00 41.29 284 PHE A CA 1
ATOM 2277 C C . PHE A 1 284 ? 63.327 18.165 0.642 1.00 40.94 284 PHE A C 1
ATOM 2278 O O . PHE A 1 284 ? 63.505 16.933 0.601 1.00 40.85 284 PHE A O 1
ATOM 2286 N N . TYR A 1 285 ? 63.546 18.922 1.719 1.00 40.79 285 TYR A N 1
ATOM 2287 C CA . TYR A 1 285 ? 64.019 18.391 3.022 1.00 40.88 285 TYR A CA 1
ATOM 2288 C C . TYR A 1 285 ? 63.246 19.049 4.169 1.00 41.44 285 TYR A C 1
ATOM 2289 O O . TYR A 1 285 ? 62.813 20.212 4.038 1.00 40.99 285 TYR A O 1
ATOM 2298 N N . VAL A 1 286 ? 63.080 18.301 5.262 1.00 41.68 286 VAL A N 1
ATOM 2299 C CA . VAL A 1 286 ? 62.546 18.798 6.564 1.00 42.50 286 VAL A CA 1
ATOM 2300 C C . VAL A 1 286 ? 63.336 18.123 7.689 1.00 42.45 286 VAL A C 1
ATOM 2301 O O . VAL A 1 286 ? 63.623 16.914 7.571 1.00 40.81 286 VAL A O 1
ATOM 2305 N N . ASP A 1 287 ? 63.686 18.892 8.724 1.00 43.51 287 ASP A N 1
ATOM 2306 C CA . ASP A 1 287 ? 64.237 18.378 10.005 1.00 43.98 287 ASP A CA 1
ATOM 2307 C C . ASP A 1 287 ? 63.059 18.092 10.939 1.00 44.23 287 ASP A C 1
ATOM 2308 O O . ASP A 1 287 ? 62.513 19.054 11.514 1.00 45.39 287 ASP A O 1
ATOM 2313 N N . LEU A 1 288 ? 62.667 16.820 11.056 1.00 43.97 288 LEU A N 1
ATOM 2314 C CA . LEU A 1 288 ? 61.530 16.380 11.905 1.00 44.94 288 LEU A CA 1
ATOM 2315 C C . LEU A 1 288 ? 61.996 16.368 13.366 1.00 45.94 288 LEU A C 1
ATOM 2316 O O . LEU A 1 288 ? 62.851 15.529 13.706 1.00 44.07 288 LEU A O 1
ATOM 2321 N N . GLU A 1 289 ? 61.466 17.291 14.176 1.00 47.89 289 GLU A N 1
ATOM 2322 C CA . GLU A 1 289 ? 61.840 17.503 15.601 1.00 48.91 289 GLU A CA 1
ATOM 2323 C C . GLU A 1 289 ? 60.756 16.905 16.495 1.00 48.93 289 GLU A C 1
ATOM 2324 O O . GLU A 1 289 ? 59.635 16.687 16.041 1.00 47.82 289 GLU A O 1
ATOM 2330 N N . PRO A 1 290 ? 61.047 16.622 17.787 1.00 49.29 290 PRO A N 1
ATOM 2331 C CA . PRO A 1 290 ? 60.058 16.030 18.691 1.00 49.39 290 PRO A CA 1
ATOM 2332 C C . PRO A 1 290 ? 58.730 16.804 18.710 1.00 48.62 290 PRO A C 1
ATOM 2333 O O . PRO A 1 290 ? 58.764 18.014 18.850 1.00 48.97 290 PRO A O 1
ATOM 2337 N N . GLY A 1 291 ? 57.610 16.090 18.549 1.00 48.16 291 GLY A N 1
ATOM 2338 C CA . GLY A 1 291 ? 56.249 16.662 18.505 1.00 48.60 291 GLY A CA 1
ATOM 2339 C C . GLY A 1 291 ? 55.748 16.859 17.083 1.00 47.87 291 GLY A C 1
ATOM 2340 O O . GLY A 1 291 ? 54.519 16.974 16.908 1.00 47.45 291 GLY A O 1
ATOM 2341 N N . ASP A 1 292 ? 56.656 16.903 16.100 1.00 47.05 292 ASP A N 1
ATOM 2342 C CA . ASP A 1 292 ? 56.321 17.078 14.662 1.00 46.11 292 ASP A CA 1
ATOM 2343 C C . ASP A 1 292 ? 55.782 15.758 14.102 1.00 46.02 292 ASP A C 1
ATOM 2344 O O . ASP A 1 292 ? 56.337 14.695 14.448 1.00 45.55 292 ASP A O 1
ATOM 2349 N N . VAL A 1 293 ? 54.738 15.839 13.273 1.00 45.69 293 VAL A N 1
ATOM 2350 C CA . VAL A 1 293 ? 54.183 14.702 12.482 1.00 45.36 293 VAL A CA 1
ATOM 2351 C C . VAL A 1 293 ? 54.270 15.077 11.000 1.00 44.52 293 VAL A C 1
ATOM 2352 O O . VAL A 1 293 ? 53.882 16.211 10.660 1.00 44.62 293 VAL A O 1
ATOM 2356 N N . ILE A 1 294 ? 54.763 14.160 10.162 1.00 43.74 294 ILE A N 1
ATOM 2357 C CA . ILE A 1 294 ? 54.769 14.310 8.676 1.00 43.50 294 ILE A CA 1
ATOM 2358 C C . ILE A 1 294 ? 53.811 13.269 8.084 1.00 43.02 294 ILE A C 1
ATOM 2359 O O . ILE A 1 294 ? 53.946 12.075 8.418 1.00 42.54 294 ILE A O 1
ATOM 2364 N N . PHE A 1 295 ? 52.852 13.734 7.279 1.00 42.30 295 PHE A N 1
ATOM 2365 C CA . PHE A 1 295 ? 51.909 12.913 6.477 1.00 42.25 295 PHE A CA 1
ATOM 2366 C C . PHE A 1 295 ? 52.313 13.015 5.004 1.00 42.27 295 PHE A C 1
ATOM 2367 O O . PHE A 1 295 ? 52.456 14.151 4.513 1.00 42.88 295 PHE A O 1
ATOM 2375 N N . PHE A 1 296 ? 52.500 11.880 4.324 1.00 42.22 296 PHE A N 1
ATOM 2376 C CA . PHE A 1 296 ? 52.768 11.837 2.862 1.00 43.30 296 PHE A CA 1
ATOM 2377 C C . PHE A 1 296 ? 52.043 10.644 2.231 1.00 42.86 296 PHE A C 1
ATOM 2378 O O . PHE A 1 296 ? 51.964 9.565 2.853 1.00 42.95 296 PHE A O 1
ATOM 2386 N N . THR A 1 297 ? 51.526 10.864 1.018 1.00 42.90 297 THR A N 1
ATOM 2387 C CA . THR A 1 297 ? 50.700 9.912 0.230 1.00 42.49 297 THR A CA 1
ATOM 2388 C C . THR A 1 297 ? 51.620 8.964 -0.550 1.00 41.06 297 THR A C 1
ATOM 2389 O O . THR A 1 297 ? 52.846 8.997 -0.312 1.00 40.29 297 THR A O 1
ATOM 2393 N N . LYS A 1 298 ? 51.0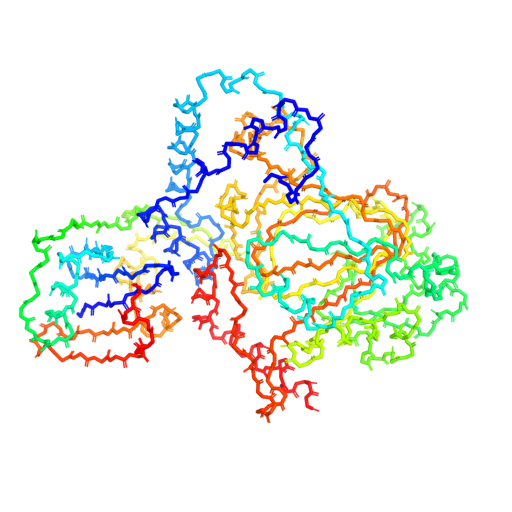42 8.164 -1.450 1.00 40.57 298 LYS A N 1
ATOM 2394 C CA . LYS A 1 298 ? 51.730 7.091 -2.215 1.00 40.29 298 LYS A CA 1
ATOM 2395 C C . LYS A 1 298 ? 52.734 7.698 -3.201 1.00 37.73 298 LYS A C 1
ATOM 2396 O O . LYS A 1 298 ? 52.481 8.811 -3.704 1.00 36.24 298 LYS A O 1
ATOM 2402 N N . TYR A 1 299 ? 53.830 6.976 -3.452 1.00 36.73 299 TYR A N 1
ATOM 2403 C CA . TYR A 1 299 ? 54.786 7.191 -4.572 1.00 36.50 299 TYR A CA 1
ATOM 2404 C C . TYR A 1 299 ? 55.525 8.526 -4.410 1.00 36.35 299 TYR A C 1
ATOM 2405 O O . TYR A 1 299 ? 55.944 9.094 -5.436 1.00 36.36 299 TYR A O 1
ATOM 2414 N N . TRP A 1 300 ? 55.682 8.999 -3.169 1.00 36.22 300 TRP A N 1
ATOM 2415 C CA . TRP A 1 300 ? 56.588 10.120 -2.798 1.00 36.39 300 TRP A CA 1
ATOM 2416 C C . TRP A 1 300 ? 57.930 9.531 -2.379 1.00 36.75 300 TRP A C 1
ATOM 2417 O O . TRP A 1 300 ? 58.065 9.055 -1.253 1.00 38.28 300 TRP A O 1
ATOM 2428 N N . PRO A 1 301 ? 58.963 9.519 -3.239 1.00 35.99 301 PRO A N 1
ATOM 2429 C CA . PRO A 1 301 ? 60.241 8.949 -2.866 1.00 35.37 301 PRO A CA 1
ATOM 2430 C C . PRO A 1 301 ? 60.840 9.762 -1.716 1.00 34.62 301 PRO A C 1
ATOM 2431 O O . PRO A 1 301 ? 60.690 10.929 -1.709 1.00 33.39 301 PRO A O 1
ATOM 2435 N N . HIS A 1 302 ? 61.496 9.088 -0.780 1.00 34.32 302 HIS A N 1
ATOM 2436 C CA . HIS A 1 302 ? 62.109 9.789 0.371 1.00 34.54 302 HIS A CA 1
ATOM 2437 C C . HIS A 1 302 ? 63.301 9.013 0.923 1.00 34.36 302 HIS A C 1
ATOM 2438 O O . HIS A 1 302 ? 63.353 7.813 0.750 1.00 33.05 302 HIS A O 1
ATOM 2445 N N . ALA A 1 303 ? 64.224 9.743 1.535 1.00 35.12 303 ALA A N 1
ATOM 2446 C CA . ALA A 1 303 ? 65.378 9.184 2.261 1.00 35.66 303 ALA A CA 1
ATOM 2447 C C . ALA A 1 303 ? 65.370 9.817 3.6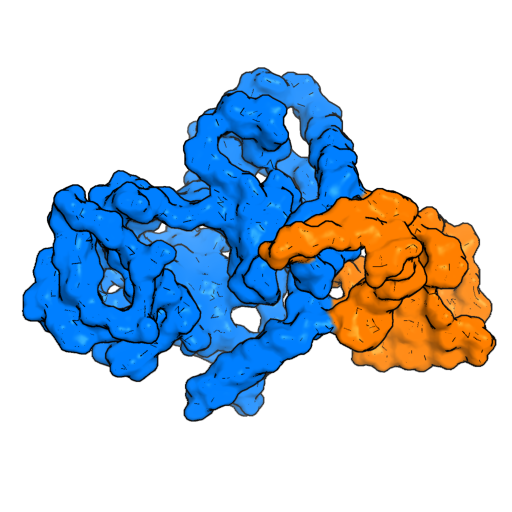55 1.00 36.67 303 ALA A C 1
ATOM 2448 O O . ALA A 1 303 ? 64.914 10.939 3.777 1.00 36.95 303 ALA A O 1
ATOM 2450 N N . VAL A 1 304 ? 65.829 9.088 4.661 1.00 37.68 304 VAL A N 1
ATOM 2451 C CA . VAL A 1 304 ? 65.859 9.615 6.055 1.00 38.75 304 VAL A CA 1
ATOM 2452 C C . VAL A 1 304 ? 67.286 9.524 6.592 1.00 38.93 304 VAL A C 1
ATOM 2453 O O . VAL A 1 304 ? 67.916 8.503 6.391 1.00 39.05 304 VAL A O 1
ATOM 2457 N N . ILE A 1 305 ? 67.757 10.590 7.226 1.00 39.19 305 ILE A N 1
ATOM 2458 C CA . ILE A 1 305 ? 69.130 10.631 7.796 1.00 39.60 305 ILE A CA 1
ATOM 2459 C C . ILE A 1 305 ? 69.057 11.051 9.271 1.00 39.68 305 ILE A C 1
ATOM 2460 O O . ILE A 1 305 ? 68.637 12.150 9.535 1.00 39.15 305 ILE A O 1
ATOM 2465 N N . ASN A 1 306 ? 69.437 10.154 10.177 1.00 40.13 306 ASN A N 1
ATOM 2466 C CA . ASN A 1 306 ? 69.475 10.418 11.641 1.00 40.18 306 ASN A CA 1
ATOM 2467 C C . ASN A 1 306 ? 70.564 11.462 11.918 1.00 40.43 306 ASN A C 1
ATOM 2468 O O . ASN A 1 306 ? 71.716 11.225 11.505 1.00 39.77 306 ASN A O 1
ATOM 2473 N N . THR A 1 307 ? 70.209 12.573 12.573 1.00 41.30 307 THR A N 1
ATOM 2474 C CA . THR A 1 307 ? 71.105 13.739 12.816 1.00 43.13 307 THR A CA 1
ATOM 2475 C C . THR A 1 307 ? 71.438 13.885 14.308 1.00 44.15 307 THR A C 1
ATOM 2476 O O . THR A 1 307 ? 72.320 14.711 14.620 1.00 43.95 307 THR A O 1
ATOM 2480 N N . THR A 1 308 ? 70.773 13.127 15.191 1.00 45.10 308 THR A N 1
ATOM 2481 C CA . THR A 1 308 ? 71.019 13.120 16.660 1.00 45.86 308 THR A CA 1
ATOM 2482 C C . THR A 1 308 ? 71.545 11.750 17.082 1.00 46.28 308 THR A C 1
ATOM 2483 O O . THR A 1 308 ? 71.236 10.745 16.444 1.00 45.37 308 THR A O 1
ATOM 2487 N N . PRO A 1 309 ? 72.355 11.671 18.166 1.00 47.28 309 PRO A N 1
ATOM 2488 C CA . PRO A 1 309 ? 72.923 10.401 18.628 1.00 47.57 309 PRO A CA 1
ATOM 2489 C C . PRO A 1 309 ? 71.887 9.287 18.849 1.00 47.02 309 PRO A C 1
ATOM 2490 O O . PRO A 1 309 ? 72.189 8.152 18.528 1.00 47.66 309 PRO A O 1
ATOM 2494 N N . LEU A 1 310 ? 70.717 9.636 19.395 1.00 46.44 310 LEU A N 1
ATOM 2495 C CA . LEU A 1 310 ? 69.572 8.711 19.622 1.00 47.03 310 LEU A CA 1
ATOM 2496 C C . LEU A 1 310 ? 68.296 9.340 19.051 1.00 45.59 310 LEU A C 1
ATOM 2497 O O . LEU A 1 310 ? 68.184 10.582 19.083 1.00 45.39 310 LEU A O 1
ATOM 2502 N N . GLN A 1 311 ? 67.380 8.509 18.542 1.00 45.26 311 GLN A N 1
ATOM 2503 C CA . GLN A 1 311 ? 66.064 8.939 17.994 1.00 45.49 311 GLN A CA 1
ATOM 2504 C C . GLN A 1 311 ? 64.975 7.972 18.472 1.00 45.82 311 GLN A C 1
ATOM 2505 O O . GLN A 1 311 ? 65.265 6.765 18.590 1.00 46.54 311 GLN A O 1
ATOM 2511 N N . ILE A 1 312 ? 63.776 8.498 18.741 1.00 46.01 312 ILE A N 1
ATOM 2512 C CA . ILE A 1 312 ? 62.522 7.713 18.948 1.00 46.78 312 ILE A CA 1
ATOM 2513 C C . ILE A 1 312 ? 61.458 8.286 18.006 1.00 46.18 312 ILE A C 1
ATOM 2514 O O . ILE A 1 312 ? 61.271 9.519 18.007 1.00 45.90 312 ILE A O 1
ATOM 2519 N N . MET A 1 313 ? 60.803 7.421 17.228 1.00 46.72 313 MET A N 1
ATOM 2520 C CA . MET A 1 313 ? 59.786 7.807 16.214 1.00 47.53 313 MET A CA 1
ATOM 2521 C C . MET A 1 313 ? 58.771 6.670 16.056 1.00 47.08 313 MET A C 1
ATOM 2522 O O . MET A 1 313 ? 59.203 5.519 15.864 1.00 47.70 313 MET A O 1
ATOM 2527 N N . ALA A 1 314 ? 57.477 6.990 16.138 1.00 46.91 314 ALA A N 1
ATOM 2528 C CA . ALA A 1 314 ? 56.355 6.068 15.849 1.00 48.31 314 ALA A CA 1
ATOM 2529 C C . ALA A 1 314 ? 55.929 6.252 14.389 1.00 48.44 314 ALA A C 1
ATOM 2530 O O . ALA A 1 314 ? 55.941 7.403 13.910 1.00 47.55 314 ALA A O 1
ATOM 2532 N N . ASN A 1 315 ? 55.592 5.154 13.707 1.00 50.48 315 ASN A N 1
ATOM 2533 C CA . ASN A 1 315 ? 55.154 5.141 12.286 1.00 51.68 315 ASN A CA 1
ATOM 2534 C C . ASN A 1 315 ? 53.763 4.504 12.206 1.00 51.88 315 ASN A C 1
ATOM 2535 O O . ASN A 1 315 ? 53.580 3.423 12.798 1.00 51.86 315 ASN A O 1
ATOM 2540 N N . MET A 1 316 ? 52.829 5.161 11.511 1.00 50.88 316 MET A N 1
ATOM 2541 C CA . MET A 1 316 ? 51.448 4.666 11.258 1.00 51.00 316 MET A CA 1
ATOM 2542 C C . MET A 1 316 ? 51.198 4.631 9.747 1.00 50.25 316 MET A C 1
ATOM 2543 O O . MET A 1 316 ? 51.295 5.698 9.108 1.00 50.45 316 MET A O 1
ATOM 2548 N N . ARG A 1 317 ? 50.889 3.448 9.209 1.00 50.18 317 ARG A N 1
ATOM 2549 C CA . ARG A 1 317 ? 50.502 3.245 7.787 1.00 50.33 317 ARG A CA 1
ATOM 2550 C C . ARG A 1 317 ? 48.973 3.173 7.708 1.00 50.16 317 ARG A C 1
ATOM 2551 O O . ARG A 1 317 ? 48.379 2.384 8.473 1.00 50.32 317 ARG A O 1
ATOM 2559 N N . MET A 1 318 ? 48.372 3.983 6.830 1.00 49.06 318 MET A N 1
ATOM 2560 C CA . MET A 1 318 ? 46.899 4.122 6.670 1.00 50.37 318 MET A CA 1
ATOM 2561 C C . MET A 1 318 ? 46.481 3.545 5.312 1.00 51.38 318 MET A C 1
ATOM 2562 O O . MET A 1 318 ? 47.224 3.747 4.329 1.00 50.51 318 MET A O 1
ATOM 2567 N N . THR A 1 319 ? 45.336 2.853 5.272 1.00 54.20 319 THR A N 1
ATOM 2568 C CA . THR A 1 319 ? 44.740 2.233 4.056 1.00 56.28 319 THR A CA 1
ATOM 2569 C C . THR A 1 319 ? 43.338 2.817 3.841 1.00 58.06 319 THR A C 1
ATOM 2570 O O . THR A 1 319 ? 42.602 2.946 4.836 1.00 57.04 319 THR A O 1
ATOM 2574 N N . GLU A 1 320 ? 42.992 3.151 2.592 1.00 59.76 320 GLU A N 1
ATOM 2575 C CA . GLU A 1 320 ? 41.702 3.793 2.213 1.00 62.13 320 GLU A CA 1
ATOM 2576 C C . GLU A 1 320 ? 40.552 2.821 2.499 1.00 64.20 320 GLU A C 1
ATOM 2577 O O . GLU A 1 320 ? 40.636 1.672 2.028 1.00 64.04 320 GLU A O 1
ATOM 2583 N N . VAL A 1 321 ? 39.519 3.275 3.218 1.00 66.38 321 VAL A N 1
ATOM 2584 C CA . VAL A 1 321 ? 38.321 2.462 3.597 1.00 69.30 321 VAL A CA 1
ATOM 2585 C C . VAL A 1 321 ? 37.047 3.243 3.253 1.00 72.41 321 VAL A C 1
ATOM 2586 O O . VAL A 1 321 ? 37.128 4.479 3.102 1.00 70.98 321 VAL A O 1
ATOM 2590 N N . ASN A 1 322 ? 35.921 2.531 3.139 1.00 77.55 322 ASN A N 1
ATOM 2591 C CA . ASN A 1 322 ? 34.547 3.100 3.092 1.00 81.44 322 ASN A CA 1
ATOM 2592 C C . ASN A 1 322 ? 33.773 2.555 4.298 1.00 85.33 322 ASN A C 1
ATOM 2593 O O . ASN A 1 322 ? 33.442 1.355 4.283 1.00 87.40 322 ASN A O 1
ATOM 2598 N N . LEU A 1 323 ? 33.520 3.400 5.305 1.00 88.12 323 LEU A N 1
ATOM 2599 C CA . LEU A 1 323 ? 32.824 3.023 6.568 1.00 91.27 323 LEU A CA 1
ATOM 2600 C C . LEU A 1 323 ? 31.452 2.427 6.240 1.00 94.59 323 LEU A C 1
ATOM 2601 O O . LEU A 1 323 ? 31.095 1.398 6.851 1.00 95.93 323 LEU A O 1
ATOM 2606 N N . ASP A 1 324 ? 30.719 3.067 5.323 1.00 99.23 324 ASP A N 1
ATOM 2607 C CA . ASP A 1 324 ? 29.370 2.640 4.866 1.00 103.06 324 ASP A CA 1
ATOM 2608 C C . ASP A 1 324 ? 29.437 1.166 4.449 1.00 105.93 324 ASP A C 1
ATOM 2609 O O . ASP A 1 324 ? 28.703 0.359 5.043 1.00 107.70 324 ASP A O 1
ATOM 2614 N N . THR A 1 325 ? 30.327 0.832 3.509 1.00 108.14 325 THR A N 1
ATOM 2615 C CA . THR A 1 325 ? 30.473 -0.523 2.907 1.00 109.95 325 THR A CA 1
ATOM 2616 C C . THR A 1 325 ? 31.285 -1.437 3.837 1.00 110.31 325 THR A C 1
ATOM 2617 O O . THR A 1 325 ? 30.961 -2.639 3.884 1.00 110.09 325 THR A O 1
ATOM 2621 N N . MET A 1 326 ? 32.290 -0.880 4.530 1.00 111.81 326 MET A N 1
ATOM 2622 C CA . MET A 1 326 ? 33.301 -1.573 5.386 1.00 113.31 326 MET A CA 1
ATOM 2623 C C . MET A 1 326 ? 34.499 -2.005 4.525 1.00 111.40 326 MET A C 1
ATOM 2624 O O . MET A 1 326 ? 35.573 -2.268 5.104 1.00 110.41 326 MET A O 1
ATOM 2629 N N . THR A 1 327 ? 34.323 -2.061 3.199 1.00 109.47 327 THR A N 1
ATOM 2630 C CA . THR A 1 327 ? 35.291 -2.625 2.218 1.00 107.09 327 THR A CA 1
ATOM 2631 C C . THR A 1 327 ? 36.392 -1.606 1.905 1.00 103.10 327 THR A C 1
ATOM 2632 O O . THR A 1 327 ? 36.380 -0.509 2.503 1.00 100.98 327 THR A O 1
ATOM 2636 N N . LYS A 1 328 ? 37.303 -1.974 0.996 1.00 99.36 328 LYS A N 1
ATOM 2637 C CA . LYS A 1 328 ? 38.385 -1.107 0.457 1.00 95.68 328 LYS A CA 1
ATOM 2638 C C . LYS A 1 328 ? 37.774 0.180 -0.103 1.00 91.87 328 LYS A C 1
ATOM 2639 O O . LYS A 1 328 ? 36.819 0.084 -0.900 1.00 91.24 328 LYS A O 1
ATOM 2645 N N . GLY A 1 329 ? 38.309 1.333 0.307 1.00 87.80 329 GLY A N 1
ATOM 2646 C CA . GLY A 1 329 ? 37.946 2.654 -0.236 1.00 85.74 329 GLY A CA 1
ATOM 2647 C C . GLY A 1 329 ? 38.582 2.869 -1.597 1.00 82.82 329 GLY A C 1
ATOM 2648 O O . GLY A 1 329 ? 39.584 2.186 -1.893 1.00 82.93 329 GLY A O 1
ATOM 2649 N N . LYS A 1 330 ? 38.015 3.774 -2.401 1.00 80.40 330 LYS A N 1
ATOM 2650 C CA . LYS A 1 330 ? 38.566 4.192 -3.718 1.00 78.18 330 LYS A CA 1
ATOM 2651 C C . LYS A 1 330 ? 40.011 4.668 -3.519 1.00 75.29 330 LYS A C 1
ATOM 2652 O O . LYS A 1 330 ? 40.263 5.388 -2.531 1.00 74.52 330 LYS A O 1
ATOM 2658 N N . ASP A 1 331 ? 40.916 4.274 -4.422 1.00 73.11 331 ASP A N 1
ATOM 2659 C CA . ASP A 1 331 ? 42.358 4.640 -4.384 1.00 71.23 331 ASP A CA 1
ATOM 2660 C C . ASP A 1 331 ? 42.487 6.166 -4.461 1.00 67.29 331 ASP A C 1
ATOM 2661 O O . ASP A 1 331 ? 41.825 6.776 -5.326 1.00 66.27 331 ASP A O 1
ATOM 2666 N N . VAL A 1 332 ? 43.310 6.746 -3.581 1.00 64.08 332 VAL A N 1
ATOM 2667 C CA . VAL A 1 332 ? 43.510 8.218 -3.417 1.00 62.01 332 VAL A CA 1
ATOM 2668 C C . VAL A 1 332 ? 44.080 8.783 -4.719 1.00 59.15 332 VAL A C 1
ATOM 2669 O O . VAL A 1 332 ? 44.825 8.090 -5.411 1.00 59.41 332 VAL A O 1
ATOM 2673 N N . PRO A 1 333 ? 43.747 10.036 -5.115 1.00 56.17 333 PRO A N 1
ATOM 2674 C CA . PRO A 1 333 ? 44.384 10.665 -6.274 1.00 53.73 333 PRO A CA 1
ATOM 2675 C C . PRO A 1 333 ? 45.898 10.806 -6.057 1.00 50.92 333 PRO A C 1
ATOM 2676 O O . PRO A 1 333 ? 46.307 11.046 -4.934 1.00 49.46 333 PRO A O 1
ATOM 2680 N N . THR A 1 334 ? 46.681 10.654 -7.129 1.00 48.70 334 THR A N 1
ATOM 2681 C CA . THR A 1 334 ? 48.166 10.569 -7.093 1.00 47.15 334 THR A CA 1
ATOM 2682 C C . THR A 1 334 ? 48.764 11.264 -8.323 1.00 44.89 334 THR A C 1
ATOM 2683 O O . THR A 1 334 ? 48.028 11.456 -9.311 1.00 45.01 334 THR A O 1
ATOM 2687 N N . LEU A 1 335 ? 50.052 11.616 -8.251 1.00 42.96 335 LEU A N 1
ATOM 2688 C CA . LEU A 1 335 ? 50.835 12.208 -9.371 1.00 42.18 335 LEU A CA 1
ATOM 2689 C C . LEU A 1 335 ? 51.466 11.089 -10.212 1.00 40.80 335 LEU A C 1
ATOM 2690 O O . LEU A 1 335 ? 52.001 11.405 -11.292 1.00 41.57 335 LEU A O 1
ATOM 2695 N N . MET A 1 336 ? 51.409 9.839 -9.735 1.00 39.46 336 MET A N 1
ATOM 2696 C CA . MET A 1 336 ? 51.924 8.637 -10.447 1.00 38.72 336 MET A CA 1
ATOM 2697 C C . MET A 1 336 ? 50.853 7.548 -10.446 1.00 37.73 336 MET A C 1
ATOM 2698 O O . MET A 1 336 ? 51.018 6.509 -9.809 1.00 37.32 336 MET A O 1
ATOM 2703 N N . PRO A 1 337 ? 49.722 7.747 -11.165 1.00 37.26 337 PRO A N 1
ATOM 2704 C CA . PRO A 1 337 ? 48.681 6.722 -11.265 1.00 37.30 337 PRO A CA 1
ATOM 2705 C C . PRO A 1 337 ? 49.146 5.420 -11.942 1.00 36.35 337 PRO A C 1
ATOM 2706 O O . PRO A 1 337 ? 48.497 4.411 -11.740 1.00 36.72 337 PRO A O 1
ATOM 2710 N N . VAL A 1 338 ? 50.240 5.467 -12.713 1.00 35.40 338 VAL A N 1
ATOM 2711 C CA . VAL A 1 338 ? 50.843 4.282 -13.398 1.00 35.90 338 VAL A CA 1
ATOM 2712 C C . VAL A 1 338 ? 51.213 3.213 -12.358 1.00 35.41 338 VAL A C 1
ATOM 2713 O O . VAL A 1 338 ? 51.099 2.017 -12.688 1.00 35.29 338 VAL A O 1
ATOM 2717 N N . TYR A 1 339 ? 51.642 3.617 -11.156 1.00 35.18 339 TYR A N 1
ATOM 2718 C CA . TYR A 1 339 ? 52.054 2.691 -10.065 1.00 35.44 339 TYR A CA 1
ATOM 2719 C C . TYR A 1 339 ? 50.831 1.942 -9.517 1.00 35.49 339 TYR A C 1
ATOM 2720 O O . TYR A 1 339 ? 50.998 0.778 -9.111 1.00 36.28 339 TYR A O 1
ATOM 2729 N N . ASP A 1 340 ? 49.652 2.575 -9.506 1.00 35.99 340 ASP A N 1
ATOM 2730 C CA . ASP A 1 340 ? 48.368 1.917 -9.138 1.00 37.55 340 ASP A CA 1
ATOM 2731 C C . ASP A 1 340 ? 48.115 0.760 -10.111 1.00 37.16 340 ASP A C 1
ATOM 2732 O O . ASP A 1 340 ? 47.810 -0.351 -9.638 1.00 37.96 340 ASP A O 1
ATOM 2737 N N . ASN A 1 341 ? 48.260 1.017 -11.416 1.00 36.97 341 ASN A N 1
ATOM 2738 C CA . ASN A 1 341 ? 48.059 0.026 -12.510 1.00 37.24 341 ASN A CA 1
ATOM 2739 C C . ASN A 1 341 ? 49.022 -1.154 -12.327 1.00 36.98 341 ASN A C 1
ATOM 2740 O O . ASN A 1 341 ? 48.567 -2.306 -12.458 1.00 37.46 341 ASN A O 1
ATOM 2745 N N . ILE A 1 342 ? 50.299 -0.877 -12.040 1.00 37.02 342 ILE A N 1
ATOM 2746 C CA . ILE A 1 342 ? 51.373 -1.905 -11.876 1.00 37.33 342 ILE A CA 1
ATOM 2747 C C . ILE A 1 342 ? 51.048 -2.785 -10.661 1.00 37.89 342 ILE A C 1
ATOM 2748 O O . ILE A 1 342 ? 51.053 -4.023 -10.815 1.00 38.43 342 ILE A O 1
ATOM 2753 N N . LEU A 1 343 ? 50.781 -2.170 -9.505 1.00 38.72 343 LEU A N 1
ATOM 2754 C CA . LEU A 1 343 ? 50.560 -2.877 -8.212 1.00 39.65 343 LEU A CA 1
ATOM 2755 C C . LEU A 1 343 ? 49.248 -3.672 -8.263 1.00 40.12 343 LEU A C 1
ATOM 2756 O O . LEU A 1 343 ? 49.233 -4.803 -7.740 1.00 41.11 343 LEU A O 1
ATOM 2761 N N . ASN A 1 344 ? 48.202 -3.118 -8.889 1.00 40.89 344 ASN A N 1
ATOM 2762 C CA . ASN A 1 344 ? 46.858 -3.749 -9.009 1.00 42.06 344 ASN A CA 1
ATOM 2763 C C . ASN A 1 344 ? 46.901 -4.935 -9.985 1.00 42.43 344 ASN A C 1
ATOM 2764 O O . ASN A 1 344 ? 45.883 -5.647 -10.068 1.00 43.92 344 ASN A O 1
ATOM 2769 N N . SER A 1 345 ? 48.014 -5.136 -10.701 1.00 42.46 345 SER A N 1
ATOM 2770 C CA . SER A 1 345 ? 48.236 -6.281 -11.626 1.00 43.30 345 SER A CA 1
ATOM 2771 C C . SER A 1 345 ? 48.908 -7.451 -10.893 1.00 45.26 345 SER A C 1
ATOM 2772 O O . SER A 1 345 ? 48.866 -8.575 -11.431 1.00 45.92 345 SER A O 1
ATOM 2775 N N . ASP A 1 346 ? 49.501 -7.199 -9.719 1.00 46.15 346 ASP A N 1
ATOM 2776 C CA . ASP A 1 346 ? 50.256 -8.205 -8.920 1.00 48.33 346 ASP A CA 1
ATOM 2777 C C . ASP A 1 346 ? 49.290 -8.925 -7.980 1.00 49.46 346 ASP A C 1
ATOM 2778 O O . ASP A 1 346 ? 48.743 -8.308 -7.070 1.00 47.87 346 ASP A O 1
ATOM 2783 N N . PRO A 1 347 ? 49.060 -10.249 -8.158 1.00 51.43 347 PRO A N 1
ATOM 2784 C CA . PRO A 1 347 ? 48.135 -10.996 -7.301 1.00 52.69 347 PRO A CA 1
ATOM 2785 C C . PRO A 1 347 ? 48.570 -11.040 -5.827 1.00 53.45 347 PRO A C 1
ATOM 2786 O O . PRO A 1 347 ? 47.702 -11.045 -4.975 1.00 53.72 347 PRO A O 1
ATOM 2790 N N . SER A 1 348 ? 49.882 -11.067 -5.568 1.00 53.88 348 SER A N 1
ATOM 2791 C CA . SER A 1 348 ? 50.490 -11.023 -4.210 1.00 54.89 348 SER A CA 1
ATOM 2792 C C . SER A 1 348 ? 50.046 -9.748 -3.484 1.00 53.34 348 SER A C 1
ATOM 2793 O O . SER A 1 348 ? 49.620 -9.850 -2.316 1.00 52.98 348 SER A O 1
ATOM 2796 N N . PHE A 1 349 ? 50.143 -8.597 -4.158 1.00 51.80 349 PHE A N 1
ATOM 2797 C CA . PHE A 1 349 ? 49.775 -7.258 -3.624 1.00 51.88 349 PHE A CA 1
ATOM 2798 C C . PHE A 1 349 ? 48.261 -7.183 -3.390 1.00 52.29 349 PHE A C 1
ATOM 2799 O O . PHE A 1 349 ? 47.847 -6.604 -2.367 1.00 52.97 349 PHE A O 1
ATOM 2807 N N . ILE A 1 350 ? 47.468 -7.733 -4.317 1.00 53.08 350 ILE A N 1
ATOM 2808 C CA . ILE A 1 350 ? 45.975 -7.761 -4.243 1.00 54.70 350 ILE A CA 1
ATOM 2809 C C . ILE A 1 350 ? 45.565 -8.527 -2.977 1.00 55.72 350 ILE A C 1
ATOM 2810 O O . ILE A 1 350 ? 44.758 -7.982 -2.198 1.00 55.94 350 ILE A O 1
ATOM 2815 N N . LYS A 1 351 ? 46.109 -9.735 -2.788 1.00 57.56 351 LYS A N 1
ATOM 2816 C CA . LYS A 1 351 ? 45.848 -10.615 -1.614 1.00 59.45 351 LYS A CA 1
ATOM 2817 C C . LYS A 1 351 ? 46.273 -9.900 -0.325 1.00 59.88 351 LYS A C 1
ATOM 2818 O O . LYS A 1 351 ? 45.495 -9.937 0.649 1.00 59.88 351 LYS A O 1
ATOM 2824 N N . PHE A 1 352 ? 47.464 -9.290 -0.326 1.00 59.87 352 PHE A N 1
ATOM 2825 C CA . PHE A 1 352 ? 48.039 -8.521 0.811 1.00 60.57 352 PHE A CA 1
ATOM 2826 C C . PHE A 1 352 ? 47.046 -7.441 1.259 1.00 60.77 352 PHE A C 1
ATOM 2827 O O . PHE A 1 352 ? 46.832 -7.289 2.478 1.00 60.70 352 PHE A O 1
ATOM 2835 N N . LYS A 1 353 ? 46.459 -6.724 0.295 1.00 60.95 353 LYS A N 1
ATOM 2836 C CA . LYS A 1 353 ? 45.536 -5.581 0.534 1.00 62.02 353 LYS A CA 1
ATOM 2837 C C . LYS A 1 353 ? 44.220 -6.098 1.129 1.00 62.08 353 LYS A C 1
ATOM 2838 O O . LYS A 1 353 ? 43.640 -5.386 1.968 1.00 61.83 353 LYS A O 1
ATOM 2844 N N . PHE A 1 354 ? 43.771 -7.284 0.707 1.00 61.99 354 PHE A N 1
ATOM 2845 C CA . PHE A 1 354 ? 42.545 -7.957 1.216 1.00 63.21 354 PHE A CA 1
ATOM 2846 C C . PHE A 1 354 ? 42.810 -8.536 2.612 1.00 62.88 354 PHE A C 1
ATOM 2847 O O . PHE A 1 354 ? 41.889 -8.496 3.451 1.00 61.38 354 PHE A O 1
ATOM 2855 N N . ASP A 1 355 ? 44.021 -9.058 2.844 1.00 63.50 355 ASP A N 1
ATOM 2856 C CA . ASP A 1 355 ? 44.470 -9.606 4.155 1.00 65.07 355 ASP A CA 1
ATOM 2857 C C . ASP A 1 355 ? 44.460 -8.491 5.208 1.00 66.93 355 ASP A C 1
ATOM 2858 O O . ASP A 1 355 ? 44.069 -8.780 6.355 1.00 66.81 355 ASP A O 1
ATOM 2863 N N . ILE A 1 356 ? 44.880 -7.275 4.835 1.00 68.73 356 ILE A N 1
ATOM 2864 C CA . ILE A 1 356 ? 44.827 -6.060 5.707 1.00 71.27 356 ILE A CA 1
ATOM 2865 C C . ILE A 1 356 ? 43.390 -5.886 6.214 1.00 74.97 356 ILE A C 1
ATOM 2866 O O . ILE A 1 356 ? 43.215 -5.717 7.436 1.00 77.24 356 ILE A O 1
ATOM 2871 N N . PHE A 1 357 ? 42.410 -5.939 5.306 1.00 77.82 357 PHE A N 1
ATOM 2872 C CA . PHE A 1 357 ? 40.972 -5.662 5.577 1.00 81.33 357 PHE A CA 1
ATOM 2873 C C . PHE A 1 357 ? 40.348 -6.799 6.392 1.00 82.21 357 PHE A C 1
ATOM 2874 O O . PHE A 1 357 ? 39.462 -6.513 7.222 1.00 84.28 357 PHE A O 1
ATOM 2882 N N . ASN A 1 358 ? 40.784 -8.041 6.158 1.00 82.16 358 ASN A N 1
ATOM 2883 C CA . ASN A 1 358 ? 40.419 -9.221 6.989 1.00 83.37 358 ASN A CA 1
ATOM 2884 C C . ASN A 1 358 ? 40.927 -9.004 8.420 1.00 85.08 358 ASN A C 1
ATOM 2885 O O . ASN A 1 358 ? 40.217 -9.406 9.363 1.00 85.73 358 ASN A O 1
ATOM 2890 N N . ASN A 1 359 ? 42.104 -8.384 8.564 1.00 85.20 359 ASN A N 1
ATOM 2891 C CA . ASN A 1 359 ? 42.799 -8.164 9.863 1.00 86.58 359 ASN A CA 1
ATOM 2892 C C . ASN A 1 359 ? 42.198 -6.957 10.598 1.00 88.40 359 ASN A C 1
ATOM 2893 O O . ASN A 1 359 ? 42.376 -6.889 11.831 1.00 89.57 359 ASN A O 1
ATOM 2898 N N . LEU A 1 360 ? 41.526 -6.041 9.888 1.00 89.02 360 LEU A N 1
ATOM 2899 C CA . LEU A 1 360 ? 40.755 -4.926 10.508 1.00 90.66 360 LEU A CA 1
ATOM 2900 C C . LEU A 1 360 ? 39.543 -5.514 11.243 1.00 92.64 360 LEU A C 1
ATOM 2901 O O . LEU A 1 360 ? 39.266 -5.066 12.373 1.00 94.11 360 LEU A O 1
ATOM 2906 N N . GLY A 1 361 ? 38.858 -6.477 10.616 1.00 94.12 361 GLY A N 1
ATOM 2907 C CA . GLY A 1 361 ? 37.719 -7.214 11.199 1.00 95.12 361 GLY A CA 1
ATOM 2908 C C . GLY A 1 361 ? 38.185 -8.313 12.140 1.00 95.93 361 GLY A C 1
ATOM 2909 O O . GLY A 1 361 ? 37.999 -8.232 13.354 1.00 96.00 361 GLY A O 1
ATOM 2910 N N . SER B 2 2 ? 45.198 -10.401 -31.285 1.00 52.87 2 SER B N 1
ATOM 2911 C CA . SER B 2 2 ? 44.270 -9.457 -30.589 1.00 51.66 2 SER B CA 1
ATOM 2912 C C . SER B 2 2 ? 44.940 -8.089 -30.411 1.00 49.16 2 SER B C 1
ATOM 2913 O O . SER B 2 2 ? 46.185 -8.025 -30.461 1.00 48.20 2 SER B O 1
ATOM 2916 N N . GLU B 2 3 ? 44.129 -7.045 -30.209 1.00 47.72 3 GLU B N 1
ATOM 2917 C CA . GLU B 2 3 ? 44.571 -5.641 -29.985 1.00 46.83 3 GLU B CA 1
ATOM 2918 C C . GLU B 2 3 ? 43.993 -5.162 -28.648 1.00 43.94 3 GLU B C 1
ATOM 2919 O O . GLU B 2 3 ? 42.818 -5.473 -28.368 1.00 42.57 3 GLU B O 1
ATOM 2925 N N . TYR B 2 4 ? 44.794 -4.439 -27.858 1.00 41.94 4 TYR B N 1
ATOM 2926 C CA . TYR B 2 4 ? 44.547 -4.160 -26.418 1.00 41.08 4 TYR B CA 1
ATOM 2927 C C . TYR B 2 4 ? 44.556 -2.652 -26.152 1.00 39.95 4 TYR B C 1
ATOM 2928 O O . TYR B 2 4 ? 45.537 -1.984 -26.529 1.00 40.83 4 TYR B O 1
ATOM 2937 N N . LEU B 2 5 ? 43.498 -2.149 -25.507 1.00 38.98 5 LEU B N 1
ATOM 2938 C CA . LEU B 2 5 ? 43.411 -0.760 -24.980 1.00 38.52 5 LEU B CA 1
ATOM 2939 C C . LEU B 2 5 ? 44.007 -0.747 -23.567 1.00 38.14 5 LEU B C 1
ATOM 2940 O O . LEU B 2 5 ? 43.354 -1.273 -22.643 1.00 37.63 5 LEU B O 1
ATOM 2945 N N . ILE B 2 6 ? 45.216 -0.192 -23.427 1.00 37.96 6 ILE B N 1
ATOM 2946 C CA . ILE B 2 6 ? 46.031 -0.200 -22.174 1.00 37.38 6 ILE B CA 1
ATOM 2947 C C . ILE B 2 6 ? 46.053 1.218 -21.592 1.00 37.45 6 ILE B C 1
ATOM 2948 O O . ILE B 2 6 ? 46.376 2.161 -22.343 1.00 37.50 6 ILE B O 1
ATOM 2953 N N . ASN B 2 7 ? 45.727 1.351 -20.303 1.00 36.96 7 ASN B N 1
ATOM 2954 C CA . ASN B 2 7 ? 45.777 2.630 -19.545 1.00 38.17 7 ASN B CA 1
ATOM 2955 C C . ASN B 2 7 ? 47.166 2.778 -18.911 1.00 39.25 7 ASN B C 1
ATOM 2956 O O . ASN B 2 7 ? 47.620 1.817 -18.263 1.00 39.54 7 ASN B O 1
ATOM 2961 N N . SER B 2 8 ? 47.803 3.939 -19.094 1.00 41.05 8 SER B N 1
ATOM 2962 C CA . SER B 2 8 ? 49.114 4.306 -18.495 1.00 42.93 8 SER B CA 1
ATOM 2963 C C . SER B 2 8 ? 48.953 5.572 -17.646 1.00 45.37 8 SER B C 1
ATOM 2964 O O . SER B 2 8 ? 49.757 6.512 -17.815 1.00 48.69 8 SER B O 1
ATOM 2967 N N . GLY B 2 9 ? 47.944 5.588 -16.769 1.00 46.02 9 GLY B N 1
ATOM 2968 C CA . GLY B 2 9 ? 47.653 6.706 -15.852 1.00 47.97 9 GLY B CA 1
ATOM 2969 C C . GLY B 2 9 ? 46.697 7.714 -16.466 1.00 49.91 9 GLY B C 1
ATOM 2970 O O . GLY B 2 9 ? 45.476 7.469 -16.417 1.00 52.18 9 GLY B O 1
ATOM 2971 N N . GLU B 2 10 ? 47.231 8.802 -17.033 1.00 50.71 10 GLU B N 1
ATOM 2972 C CA . GLU B 2 10 ? 46.445 9.974 -17.508 1.00 52.38 10 GLU B CA 1
ATOM 2973 C C . GLU B 2 10 ? 46.204 9.888 -19.023 1.00 50.19 10 GLU B C 1
ATOM 2974 O O . GLU B 2 10 ? 45.626 10.848 -19.572 1.00 52.91 10 GLU B O 1
ATOM 2980 N N . PHE B 2 11 ? 46.617 8.795 -19.676 1.00 45.08 11 PHE B N 1
ATOM 2981 C CA . PHE B 2 11 ? 46.349 8.531 -21.116 1.00 42.69 11 PHE B CA 1
ATOM 2982 C C . PHE B 2 11 ? 46.214 7.025 -21.365 1.00 40.95 11 PHE B C 1
ATOM 2983 O O . PHE B 2 11 ? 46.792 6.222 -20.605 1.00 40.18 11 PHE B O 1
ATOM 2991 N N . ASN B 2 12 ? 45.462 6.673 -22.414 1.00 40.18 12 ASN B N 1
ATOM 2992 C CA . ASN B 2 12 ? 45.300 5.291 -22.937 1.00 39.59 12 ASN B CA 1
ATOM 2993 C C . ASN B 2 12 ? 46.145 5.135 -24.204 1.00 39.30 12 ASN B C 1
ATOM 2994 O O . ASN B 2 12 ? 46.383 6.153 -24.891 1.00 39.09 12 ASN B O 1
ATOM 2999 N N . MET B 2 13 ? 46.578 3.905 -24.492 1.00 39.17 13 MET B N 1
ATOM 3000 C CA . MET B 2 13 ? 47.240 3.522 -25.766 1.00 40.53 13 MET B CA 1
ATOM 3001 C C . MET B 2 13 ? 46.603 2.226 -26.281 1.00 40.21 13 MET B C 1
ATOM 3002 O O . MET B 2 13 ? 46.146 1.421 -25.445 1.00 40.39 13 MET B O 1
ATOM 3007 N N . ILE B 2 14 ? 46.558 2.051 -27.605 1.00 40.17 14 ILE B N 1
ATOM 3008 C CA . ILE B 2 14 ? 46.187 0.765 -28.267 1.00 40.11 14 ILE B CA 1
ATOM 3009 C C . ILE B 2 14 ? 47.488 0.029 -28.600 1.00 39.64 14 ILE B C 1
ATOM 3010 O O . ILE B 2 14 ? 48.286 0.582 -29.378 1.00 39.24 14 ILE B O 1
ATOM 3015 N N . VAL B 2 15 ? 47.687 -1.158 -28.020 1.00 39.54 15 VAL B N 1
ATOM 3016 C CA . VAL B 2 15 ? 48.879 -2.027 -28.247 1.00 40.18 15 VAL B CA 1
ATOM 3017 C C . VAL B 2 15 ? 48.485 -3.125 -29.241 1.00 41.14 15 VAL B C 1
ATOM 3018 O O . VAL B 2 15 ? 47.452 -3.785 -29.011 1.00 41.16 15 VAL B O 1
ATOM 3022 N N . CYS B 2 16 ? 49.280 -3.297 -30.302 1.00 41.99 16 CYS B N 1
ATOM 3023 C CA . CYS B 2 16 ? 49.105 -4.328 -31.361 1.00 43.35 16 CYS B CA 1
ATOM 3024 C C . CYS B 2 16 ? 50.352 -5.209 -31.411 1.00 43.80 16 CYS B C 1
ATOM 3025 O O . CYS B 2 16 ? 51.255 -4.962 -32.208 1.00 44.32 16 CYS B O 1
ATOM 3028 N N . PRO B 2 17 ? 50.449 -6.248 -30.547 1.00 44.40 17 PRO B N 1
ATOM 3029 C CA . PRO B 2 17 ? 51.633 -7.109 -30.485 1.00 45.51 17 PRO B CA 1
ATOM 3030 C C . PRO B 2 17 ? 52.054 -7.719 -31.832 1.00 47.40 17 PRO B C 1
ATOM 3031 O O . PRO B 2 17 ? 53.241 -7.756 -32.101 1.00 48.48 17 PRO B O 1
ATOM 3035 N N . ALA B 2 18 ? 51.081 -8.176 -32.628 1.00 48.36 18 ALA B N 1
ATOM 3036 C CA . ALA B 2 18 ? 51.283 -8.817 -33.951 1.00 50.51 18 ALA B CA 1
ATOM 3037 C C . ALA B 2 18 ? 52.076 -7.885 -34.877 1.00 51.77 18 ALA B C 1
ATOM 3038 O O . ALA B 2 18 ? 52.962 -8.386 -35.597 1.00 54.09 18 ALA B O 1
ATOM 3040 N N . ASP B 2 19 ? 51.769 -6.583 -34.846 1.00 51.71 19 ASP B N 1
ATOM 3041 C CA . ASP B 2 19 ? 52.379 -5.543 -35.720 1.00 52.59 19 ASP B CA 1
ATOM 3042 C C . ASP B 2 19 ? 53.587 -4.900 -35.028 1.00 51.55 19 ASP B C 1
ATOM 3043 O O . ASP B 2 19 ? 54.293 -4.124 -35.702 1.00 51.87 19 ASP B O 1
ATOM 3048 N N . LYS B 2 20 ? 53.816 -5.205 -33.744 1.00 50.33 20 LYS B N 1
ATOM 3049 C CA . LYS B 2 20 ? 54.832 -4.537 -32.884 1.00 49.89 20 LYS B CA 1
ATOM 3050 C C . LYS B 2 20 ? 54.631 -3.019 -32.977 1.00 46.94 20 LYS B C 1
ATOM 3051 O O . LYS B 2 20 ? 55.610 -2.302 -33.268 1.00 45.83 20 LYS B O 1
ATOM 3057 N N . ALA B 2 21 ? 53.396 -2.561 -32.757 1.00 44.53 21 ALA B N 1
ATOM 3058 C CA . ALA B 2 21 ? 52.996 -1.136 -32.809 1.00 43.55 21 ALA B CA 1
ATOM 3059 C C . ALA B 2 21 ? 52.049 -0.828 -31.646 1.00 41.63 21 ALA B C 1
ATOM 3060 O O . ALA B 2 21 ? 51.148 -1.650 -31.382 1.00 41.24 21 ALA B O 1
ATOM 3062 N N . TYR B 2 22 ? 52.261 0.304 -30.971 1.00 39.99 22 TYR B N 1
ATOM 3063 C CA . TYR B 2 22 ? 51.306 0.894 -29.997 1.00 39.44 22 TYR B CA 1
ATOM 3064 C C . TYR B 2 22 ? 51.066 2.358 -30.382 1.00 39.46 22 TYR B C 1
ATOM 3065 O O . TYR B 2 22 ? 51.976 2.995 -30.950 1.00 39.19 22 TYR B O 1
ATOM 3074 N N . TYR B 2 23 ? 49.856 2.852 -30.105 1.00 40.01 23 TYR B N 1
ATOM 3075 C CA . TYR B 2 23 ? 49.359 4.194 -30.507 1.00 41.10 23 TYR B CA 1
ATOM 3076 C C . TYR B 2 23 ? 48.803 4.914 -29.276 1.00 40.75 23 TYR B C 1
ATOM 3077 O O . TYR B 2 23 ? 47.812 4.429 -28.700 1.00 40.71 23 TYR B O 1
ATOM 3086 N N . ILE B 2 24 ? 49.427 6.030 -28.890 1.00 41.05 24 ILE B N 1
ATOM 3087 C CA . ILE B 2 24 ? 48.997 6.881 -27.740 1.00 41.05 24 ILE B CA 1
ATOM 3088 C C . ILE B 2 24 ? 47.766 7.686 -28.173 1.00 41.58 24 ILE B C 1
ATOM 3089 O O . ILE B 2 24 ? 47.861 8.413 -29.184 1.00 41.56 24 ILE B O 1
ATOM 3094 N N . LEU B 2 25 ? 46.659 7.547 -27.437 1.00 41.42 25 LEU B N 1
ATOM 3095 C CA . LEU B 2 25 ? 45.383 8.273 -27.681 1.00 43.02 25 LEU B CA 1
ATOM 3096 C C . LEU B 2 25 ? 45.366 9.553 -26.838 1.00 44.42 25 LEU B C 1
ATOM 3097 O O . LEU B 2 25 ? 45.733 9.484 -25.647 1.00 43.42 25 LEU B O 1
ATOM 3102 N N . ASN B 2 26 ? 44.965 10.672 -27.447 1.00 46.80 26 ASN B N 1
ATOM 3103 C CA . ASN B 2 26 ? 44.784 11.991 -26.784 1.00 50.67 26 ASN B CA 1
ATOM 3104 C C . ASN B 2 26 ? 43.351 12.473 -27.044 1.00 52.44 26 ASN B C 1
ATOM 3105 O O . ASN B 2 26 ? 42.612 11.769 -27.760 1.00 52.67 26 ASN B O 1
ATOM 3110 N N . ASP B 2 27 ? 42.972 13.619 -26.471 1.00 56.17 27 ASP B N 1
ATOM 3111 C CA . ASP B 2 27 ? 41.632 14.241 -26.647 1.00 58.72 27 ASP B CA 1
ATOM 3112 C C . ASP B 2 27 ? 41.627 15.018 -27.970 1.00 60.10 27 ASP B C 1
ATOM 3113 O O . ASP B 2 27 ? 41.509 16.260 -27.931 1.00 63.47 27 ASP B O 1
ATOM 3118 N N . ASP B 2 28 ? 41.760 14.304 -29.094 1.00 58.60 28 ASP B N 1
ATOM 3119 C CA . ASP B 2 28 ? 41.761 14.873 -30.470 1.00 58.58 28 ASP B CA 1
ATOM 3120 C C . ASP B 2 28 ? 40.938 13.961 -31.389 1.00 56.72 28 ASP B C 1
ATOM 3121 O O . ASP B 2 28 ? 40.644 12.817 -30.987 1.00 54.34 28 ASP B O 1
ATOM 3126 N N . ARG B 2 29 ? 40.596 14.464 -32.578 1.00 56.33 29 ARG B N 1
ATOM 3127 C CA . ARG B 2 29 ? 39.697 13.809 -33.565 1.00 55.64 29 ARG B CA 1
ATOM 3128 C C . ARG B 2 29 ? 40.281 12.461 -34.005 1.00 53.47 29 ARG B C 1
ATOM 3129 O O . ARG B 2 29 ? 39.539 11.459 -33.960 1.00 53.24 29 ARG B O 1
ATOM 3137 N N . ALA B 2 30 ? 41.548 12.450 -34.434 1.00 52.01 30 ALA B N 1
ATOM 3138 C CA . ALA B 2 30 ? 42.270 11.261 -34.951 1.00 51.49 30 ALA B CA 1
ATOM 3139 C C . ALA B 2 30 ? 42.184 10.111 -33.939 1.00 50.14 30 ALA B C 1
ATOM 3140 O O . ALA B 2 30 ? 41.902 8.974 -34.360 1.00 48.50 30 ALA B O 1
ATOM 3142 N N . SER B 2 31 ? 42.410 10.405 -32.655 1.00 49.58 31 SER B N 1
ATOM 3143 C CA . SER B 2 31 ? 42.384 9.426 -31.535 1.00 48.91 31 SER B CA 1
ATOM 3144 C C . SER B 2 31 ? 40.956 8.914 -31.308 1.00 49.92 31 SER B C 1
ATOM 3145 O O . SER B 2 31 ? 40.775 7.681 -31.257 1.00 50.13 31 SER B O 1
ATOM 3148 N N . THR B 2 32 ? 39.988 9.828 -31.175 1.00 51.55 32 THR B N 1
ATOM 3149 C CA . THR B 2 32 ? 38.562 9.529 -30.860 1.00 53.19 32 THR B CA 1
ATOM 3150 C C . THR B 2 32 ? 37.933 8.703 -31.989 1.00 52.80 32 THR B C 1
ATOM 3151 O O . THR B 2 32 ? 37.144 7.792 -31.672 1.00 52.69 32 THR B O 1
ATOM 3155 N N . GLU B 2 33 ? 38.264 9.010 -33.249 1.00 53.02 33 GLU B N 1
ATOM 3156 C CA . GLU B 2 33 ? 37.741 8.294 -34.446 1.00 53.54 33 GLU B CA 1
ATOM 3157 C C . GLU B 2 33 ? 38.331 6.878 -34.494 1.00 51.97 33 GLU B C 1
ATOM 3158 O O . GLU B 2 33 ? 37.558 5.934 -34.751 1.00 51.93 33 GLU B O 1
ATOM 3164 N N . THR B 2 34 ? 39.640 6.738 -34.258 1.00 50.50 34 THR B N 1
ATOM 3165 C CA . THR B 2 34 ? 40.356 5.432 -34.225 1.00 50.00 34 THR B CA 1
ATOM 3166 C C . THR B 2 34 ? 39.817 4.589 -33.063 1.00 49.29 34 THR B C 1
ATOM 3167 O O . THR B 2 34 ? 39.602 3.378 -33.271 1.00 49.12 34 THR B O 1
ATOM 3171 N N . LEU B 2 35 ? 39.610 5.207 -31.894 1.00 48.75 35 LEU B N 1
ATOM 3172 C CA . LEU B 2 35 ? 39.060 4.545 -30.678 1.00 48.47 35 LEU B CA 1
ATOM 3173 C C . LEU B 2 35 ? 37.632 4.060 -30.962 1.00 49.66 35 LEU B C 1
ATOM 3174 O O . LEU B 2 35 ? 37.303 2.935 -30.541 1.00 48.64 35 LEU B O 1
ATOM 3179 N N . GLN B 2 36 ? 36.821 4.882 -31.638 1.00 51.43 36 GLN B N 1
ATOM 3180 C CA . GLN B 2 36 ? 35.422 4.547 -32.031 1.00 53.91 36 GLN B CA 1
ATOM 3181 C C . GLN B 2 36 ? 35.423 3.288 -32.907 1.00 53.08 36 GLN B C 1
ATOM 3182 O O . GLN B 2 36 ? 34.616 2.381 -32.629 1.00 53.82 36 GLN B O 1
ATOM 3188 N N . GLU B 2 37 ? 36.295 3.245 -33.920 1.00 52.06 37 GLU B N 1
ATOM 3189 C CA . GLU B 2 37 ? 36.454 2.094 -34.852 1.00 52.33 37 GLU B CA 1
ATOM 3190 C C . GLU B 2 37 ? 36.868 0.846 -34.063 1.00 50.93 37 GLU B C 1
ATOM 3191 O O . GLU B 2 37 ? 36.307 -0.233 -34.336 1.00 50.50 37 GLU B O 1
ATOM 3197 N N . PHE B 2 38 ? 37.814 0.994 -33.129 1.00 50.45 38 PHE B N 1
ATOM 3198 C CA . PHE B 2 38 ? 38.334 -0.093 -32.257 1.00 50.21 38 PHE B CA 1
ATOM 3199 C C . PHE B 2 38 ? 37.176 -0.712 -31.463 1.00 50.57 38 PHE B C 1
ATOM 3200 O O . PHE B 2 38 ? 37.035 -1.948 -31.491 1.00 50.94 38 PHE B O 1
ATOM 3208 N N . LEU B 2 39 ? 36.368 0.122 -30.799 1.00 51.62 39 LEU B N 1
ATOM 3209 C CA . LEU B 2 39 ? 35.284 -0.314 -29.874 1.00 53.24 39 LEU B CA 1
ATOM 3210 C C . LEU B 2 39 ? 34.083 -0.863 -30.658 1.00 55.60 39 LEU B C 1
ATOM 3211 O O . LEU B 2 39 ? 33.471 -1.836 -30.173 1.00 55.61 39 LEU B O 1
ATOM 3216 N N . ASP B 2 40 ? 33.755 -0.272 -31.813 1.00 57.72 40 ASP B N 1
ATOM 3217 C CA . ASP B 2 40 ? 32.517 -0.575 -32.587 1.00 60.44 40 ASP B CA 1
ATOM 3218 C C . ASP B 2 40 ? 32.717 -1.805 -33.486 1.00 62.26 40 ASP B C 1
ATOM 3219 O O . ASP B 2 40 ? 31.732 -2.214 -34.133 1.00 63.36 40 ASP B O 1
ATOM 3224 N N . GLY B 2 41 ? 33.928 -2.373 -33.532 1.00 63.23 41 GLY B N 1
ATOM 3225 C CA . GLY B 2 41 ? 34.230 -3.613 -34.276 1.00 64.75 41 GLY B CA 1
ATOM 3226 C C . GLY B 2 41 ? 34.369 -3.377 -35.773 1.00 66.37 41 GLY B C 1
ATOM 3227 O O . GLY B 2 41 ? 34.297 -4.366 -36.529 1.00 67.83 41 GLY B O 1
ATOM 3228 N N . GLU B 2 42 ? 34.563 -2.119 -36.188 1.00 66.83 42 GLU B N 1
ATOM 3229 C CA . GLU B 2 42 ? 34.788 -1.712 -37.603 1.00 68.39 42 GLU B CA 1
ATOM 3230 C C . GLU B 2 42 ? 36.294 -1.738 -37.888 1.00 65.55 42 GLU B C 1
ATOM 3231 O O . GLU B 2 42 ? 37.070 -1.788 -36.913 1.00 64.50 42 GLU B O 1
ATOM 3237 N N . LYS B 2 43 ? 36.690 -1.710 -39.166 1.00 64.87 43 LYS B N 1
ATOM 3238 C CA . LYS B 2 43 ? 38.119 -1.676 -39.585 1.00 63.81 43 LYS B CA 1
ATOM 3239 C C . LYS B 2 43 ? 38.786 -0.460 -38.933 1.00 60.12 43 LYS B C 1
ATOM 3240 O O . LYS B 2 43 ? 38.267 0.661 -39.112 1.00 59.16 43 LYS B O 1
ATOM 3246 N N . VAL B 2 44 ? 39.885 -0.680 -38.204 1.00 57.32 44 VAL B N 1
ATOM 3247 C CA . VAL B 2 44 ? 40.588 0.371 -37.408 1.00 55.24 44 VAL B CA 1
ATOM 3248 C C . VAL B 2 44 ? 41.644 1.028 -38.304 1.00 55.11 44 VAL B C 1
ATOM 3249 O O . VAL B 2 44 ? 42.547 0.311 -38.779 1.00 55.25 44 VAL B O 1
ATOM 3253 N N . GLN B 2 45 ? 41.522 2.342 -38.517 1.00 55.88 45 GLN B N 1
ATOM 3254 C CA . GLN B 2 45 ? 42.405 3.154 -39.397 1.00 56.97 45 GLN B CA 1
ATOM 3255 C C . GLN B 2 45 ? 43.620 3.626 -38.591 1.00 55.56 45 GLN B C 1
ATOM 3256 O O . GLN B 2 45 ? 43.674 4.822 -38.250 1.00 54.54 45 GLN B O 1
ATOM 3262 N N . TYR B 2 46 ? 44.564 2.722 -38.310 1.00 54.81 46 TYR B N 1
ATOM 3263 C CA . TYR B 2 46 ? 45.798 2.997 -37.524 1.00 54.16 46 TYR B CA 1
ATOM 3264 C C . TYR B 2 46 ? 46.728 3.938 -38.303 1.00 55.47 46 TYR B C 1
ATOM 3265 O O . TYR B 2 46 ? 47.651 4.502 -37.681 1.00 54.87 46 TYR B O 1
ATOM 3274 N N . HIS B 2 47 ? 46.491 4.109 -39.610 1.00 57.38 47 HIS B N 1
ATOM 3275 C CA . HIS B 2 47 ? 47.303 4.957 -40.527 1.00 59.40 47 HIS B CA 1
ATOM 3276 C C . HIS B 2 47 ? 47.238 6.436 -40.114 1.00 59.28 47 HIS B C 1
ATOM 3277 O O . HIS B 2 47 ? 48.206 7.160 -40.418 1.00 60.47 47 HIS B O 1
ATOM 3284 N N . ARG B 2 48 ? 46.156 6.872 -39.454 1.00 58.54 48 ARG B N 1
ATOM 3285 C CA . ARG B 2 48 ? 45.951 8.291 -39.045 1.00 59.75 48 ARG B CA 1
ATOM 3286 C C . ARG B 2 48 ? 46.566 8.555 -37.660 1.00 58.44 48 ARG B C 1
ATOM 3287 O O . ARG B 2 48 ? 46.414 9.694 -37.174 1.00 59.06 48 ARG B O 1
ATOM 3295 N N . LEU B 2 49 ? 47.227 7.562 -37.051 1.00 56.99 49 LEU B N 1
ATOM 3296 C CA . LEU B 2 49 ? 47.998 7.712 -35.783 1.00 55.60 49 LEU B CA 1
ATOM 3297 C C . LEU B 2 49 ? 49.464 7.334 -36.025 1.00 56.33 49 LEU B C 1
ATOM 3298 O O . LEU B 2 49 ? 49.735 6.585 -36.986 1.00 56.82 49 LEU B O 1
ATOM 3303 N N . LYS B 2 50 ? 50.366 7.836 -35.173 1.00 56.13 50 LYS B N 1
ATOM 3304 C CA . LYS B 2 50 ? 51.828 7.563 -35.224 1.00 57.09 50 LYS B CA 1
ATOM 3305 C C . LYS B 2 50 ? 52.115 6.250 -34.500 1.00 53.95 50 LYS B C 1
ATOM 3306 O O . LYS B 2 50 ? 51.844 6.133 -33.306 1.00 51.66 50 LYS B O 1
ATOM 3312 N N . PRO B 2 51 ? 52.673 5.226 -35.189 1.00 51.97 51 PRO B N 1
ATOM 3313 C CA . PRO B 2 51 ? 53.015 3.961 -34.543 1.00 49.80 51 PRO B CA 1
ATOM 3314 C C . PRO B 2 51 ? 54.350 4.064 -33.791 1.00 47.67 51 PRO B C 1
ATOM 3315 O O . PRO B 2 51 ? 55.309 4.554 -34.360 1.00 48.10 51 PRO B O 1
ATOM 3319 N N . LEU B 2 52 ? 54.369 3.614 -32.535 1.00 45.48 52 LEU B N 1
ATOM 3320 C CA . LEU B 2 52 ? 55.578 3.554 -31.671 1.00 44.55 52 LEU B CA 1
ATOM 3321 C C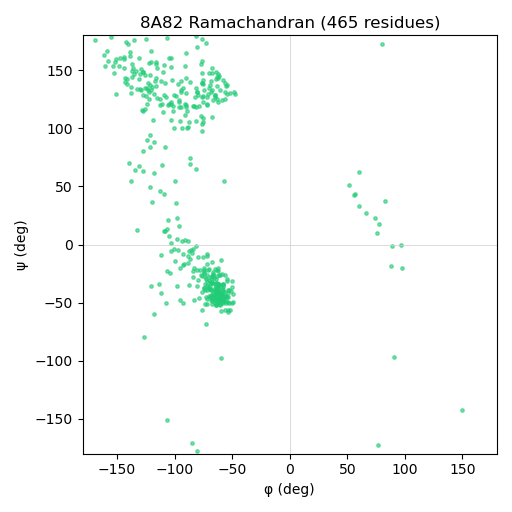 . LEU B 2 52 ? 55.809 2.096 -31.269 1.00 43.92 52 LEU B C 1
ATOM 3322 O O . LEU B 2 52 ? 54.891 1.279 -31.480 1.00 43.70 52 LEU B O 1
ATOM 3327 N N . TRP B 2 53 ? 56.984 1.783 -30.719 1.00 43.45 53 TRP B N 1
ATOM 3328 C CA . TRP B 2 53 ? 57.240 0.478 -30.054 1.00 42.75 53 TRP B CA 1
ATOM 3329 C C . TRP B 2 53 ? 58.159 0.660 -28.843 1.00 41.83 53 TRP B C 1
ATOM 3330 O O . TRP B 2 53 ? 58.971 1.606 -28.837 1.00 41.29 53 TRP B O 1
ATOM 3341 N N . PHE B 2 54 ? 58.002 -0.230 -27.859 1.00 41.32 54 PHE B N 1
ATOM 3342 C CA . PHE B 2 54 ? 58.710 -0.224 -26.553 1.00 40.84 54 PHE B CA 1
ATOM 3343 C C . PHE B 2 54 ? 60.211 -0.404 -26.796 1.00 42.67 54 PHE B C 1
ATOM 3344 O O . PHE B 2 54 ? 60.586 -1.150 -27.724 1.00 43.41 54 PHE B O 1
ATOM 3352 N N . LYS B 2 55 ? 61.034 0.267 -25.983 1.00 43.67 55 LYS B N 1
ATOM 3353 C CA . LYS B 2 55 ? 62.493 0.444 -26.216 1.00 45.95 55 LYS B CA 1
ATOM 3354 C C . LYS B 2 55 ? 63.291 -0.578 -25.397 1.00 46.67 55 LYS B C 1
ATOM 3355 O O . LYS B 2 55 ? 64.388 -0.229 -24.915 1.00 47.74 55 LYS B O 1
ATOM 3361 N N . TYR B 2 56 ? 62.756 -1.794 -25.252 1.00 46.85 56 TYR B N 1
ATOM 3362 C CA . TYR B 2 56 ? 63.521 -3.012 -24.881 1.00 48.41 56 TYR B CA 1
ATOM 3363 C C . TYR B 2 56 ? 64.283 -3.478 -26.127 1.00 51.55 56 TYR B C 1
ATOM 3364 O O . TYR B 2 56 ? 63.719 -3.407 -27.238 1.00 52.89 56 TYR B O 1
ATOM 3373 N N . ARG B 2 57 ? 65.534 -3.907 -25.951 1.00 54.58 57 ARG B N 1
ATOM 3374 C CA . ARG B 2 57 ? 66.395 -4.449 -27.035 1.00 58.15 57 ARG B CA 1
ATOM 3375 C C . ARG B 2 57 ? 65.955 -5.881 -27.364 1.00 58.99 57 ARG B C 1
ATOM 3376 O O . ARG B 2 57 ? 65.494 -6.586 -26.447 1.00 57.38 57 ARG B O 1
ATOM 3384 N N . ALA B 2 58 ? 66.093 -6.288 -28.630 1.00 61.37 58 ALA B N 1
ATOM 3385 C CA . ALA B 2 58 ? 65.851 -7.670 -29.112 1.00 63.28 58 ALA B CA 1
ATOM 3386 C C . ALA B 2 58 ? 66.700 -8.650 -28.295 1.00 63.84 58 ALA B C 1
ATOM 3387 O O . ALA B 2 58 ? 66.270 -9.808 -28.123 1.00 64.38 58 ALA B O 1
ATOM 3389 N N . ASP B 2 59 ? 67.858 -8.185 -27.813 1.00 65.07 59 ASP B N 1
ATOM 3390 C CA . ASP B 2 59 ? 68.847 -8.973 -27.032 1.00 66.91 59 ASP B CA 1
ATOM 3391 C C . ASP B 2 59 ? 68.900 -8.436 -25.593 1.00 65.25 59 ASP B C 1
ATOM 3392 O O . ASP B 2 59 ? 70.019 -8.263 -25.069 1.00 66.97 59 ASP B O 1
ATOM 3397 N N . GLU B 2 60 ? 67.735 -8.195 -24.976 1.00 63.23 60 GLU B N 1
ATOM 3398 C CA . GLU B 2 60 ? 67.611 -7.786 -23.548 1.00 60.68 60 GLU B CA 1
ATOM 3399 C C . GLU B 2 60 ? 68.147 -8.909 -22.656 1.00 60.37 60 GLU B C 1
ATOM 3400 O O . GLU B 2 60 ? 67.669 -10.052 -22.798 1.00 58.91 60 GLU B O 1
ATOM 3406 N N . SER B 2 61 ? 69.098 -8.586 -21.775 1.00 60.23 61 SER B N 1
ATOM 3407 C CA . SER B 2 61 ? 69.640 -9.492 -20.728 1.00 60.45 61 SER B CA 1
ATOM 3408 C C . SER B 2 61 ? 69.514 -8.811 -19.361 1.00 59.59 61 SER B C 1
ATOM 3409 O O . SER B 2 61 ? 69.839 -7.610 -19.268 1.00 59.85 61 SER B O 1
ATOM 3412 N N . TRP B 2 62 ? 69.048 -9.551 -18.350 1.00 58.05 62 TRP B N 1
ATOM 3413 C CA . TRP B 2 62 ? 68.793 -9.040 -16.977 1.00 56.87 62 TRP B CA 1
ATOM 3414 C C . TRP B 2 62 ? 69.056 -10.141 -15.944 1.00 57.76 62 TRP B C 1
ATOM 3415 O O . TRP B 2 62 ? 69.050 -11.329 -16.324 1.00 58.48 62 TRP B O 1
ATOM 3426 N N . GLN B 2 63 ? 69.268 -9.738 -14.688 1.00 58.34 63 GLN B N 1
ATOM 3427 C CA . GLN B 2 63 ? 69.352 -10.630 -13.501 1.00 60.49 63 GLN B CA 1
ATOM 3428 C C . GLN B 2 63 ? 68.090 -10.445 -12.653 1.00 59.83 63 GLN B C 1
ATOM 3429 O O . GLN B 2 63 ? 67.651 -9.288 -12.501 1.00 58.69 63 GLN B O 1
ATOM 3435 N N . ASP B 2 64 ? 67.535 -11.539 -12.121 1.00 60.81 64 ASP B N 1
ATOM 3436 C CA . ASP B 2 64 ? 66.455 -11.504 -11.098 1.00 62.17 64 ASP B CA 1
ATOM 3437 C C . ASP B 2 64 ? 67.111 -11.263 -9.730 1.00 63.52 64 ASP B C 1
ATOM 3438 O O . ASP B 2 64 ? 68.354 -11.154 -9.687 1.00 62.34 64 ASP B O 1
ATOM 3443 N N . LEU B 2 65 ? 66.316 -11.191 -8.658 1.00 65.18 65 LEU B N 1
ATOM 3444 C CA . LEU B 2 65 ? 66.805 -10.893 -7.282 1.00 66.57 65 LEU B CA 1
ATOM 3445 C C . LEU B 2 65 ? 67.621 -12.072 -6.733 1.00 69.13 65 LEU B C 1
ATOM 3446 O O . LEU B 2 65 ? 68.422 -11.842 -5.807 1.00 69.92 65 LEU B O 1
ATOM 3451 N N . ASN B 2 66 ? 67.432 -13.278 -7.284 1.00 72.01 66 ASN B N 1
ATOM 3452 C CA . ASN B 2 66 ? 68.202 -14.503 -6.931 1.00 74.93 66 ASN B CA 1
ATOM 3453 C C . ASN B 2 66 ? 69.549 -14.515 -7.670 1.00 76.43 66 ASN B C 1
ATOM 3454 O O . ASN B 2 66 ? 70.318 -15.474 -7.462 1.00 78.26 66 ASN B O 1
ATOM 3459 N N . LYS B 2 67 ? 69.811 -13.498 -8.503 1.00 75.83 67 LYS B N 1
ATOM 3460 C CA . LYS B 2 67 ? 71.057 -13.304 -9.299 1.00 76.97 67 LYS B CA 1
ATOM 3461 C C . LYS B 2 67 ? 71.073 -14.252 -10.508 1.00 76.45 67 LYS B C 1
ATOM 3462 O O . LYS B 2 67 ? 72.131 -14.331 -11.165 1.00 76.80 67 LYS B O 1
ATOM 3468 N N . LYS B 2 68 ? 69.960 -14.937 -10.802 1.00 76.23 68 LYS B N 1
ATOM 3469 C CA . LYS B 2 68 ? 69.823 -15.820 -11.993 1.00 77.60 68 LYS B CA 1
ATOM 3470 C C . LYS B 2 68 ? 69.787 -14.944 -13.250 1.00 76.03 68 LYS B C 1
ATOM 3471 O O . LYS B 2 68 ? 69.057 -13.934 -13.240 1.00 73.72 68 LYS B O 1
ATOM 3477 N N . GLU B 2 69 ? 70.533 -15.333 -14.289 1.00 76.62 69 GLU B N 1
ATOM 3478 C CA . GLU B 2 69 ? 70.709 -14.547 -15.539 1.00 76.16 69 GLU B CA 1
ATOM 3479 C C . GLU B 2 69 ? 69.690 -15.007 -16.589 1.00 74.36 69 GLU B C 1
ATOM 3480 O O . GLU B 2 69 ? 69.571 -16.229 -16.806 1.00 75.49 69 GLU B O 1
ATOM 3486 N N . TYR B 2 70 ? 68.992 -14.047 -17.204 1.00 72.05 70 TYR B N 1
ATOM 3487 C CA . TYR B 2 70 ? 67.982 -14.249 -18.275 1.00 71.38 70 TYR B CA 1
ATOM 3488 C C . TYR B 2 70 ? 68.415 -13.482 -19.529 1.00 69.73 70 TYR B C 1
ATOM 3489 O O . TYR B 2 70 ? 69.023 -12.403 -19.394 1.00 66.69 70 TYR B O 1
ATOM 3498 N N . ARG B 2 71 ? 68.103 -14.033 -20.706 1.00 70.62 71 ARG B N 1
ATOM 3499 C CA . ARG B 2 71 ? 68.347 -13.419 -22.040 1.00 71.85 71 ARG B CA 1
ATOM 3500 C C . ARG B 2 71 ? 67.063 -13.551 -22.866 1.00 69.63 71 ARG B C 1
ATOM 3501 O O . ARG B 2 71 ? 66.482 -14.656 -22.872 1.00 69.01 71 ARG B O 1
ATOM 3509 N N . LEU B 2 72 ? 66.634 -12.470 -23.527 1.00 67.39 72 LEU B N 1
ATOM 3510 C CA . LEU B 2 72 ? 65.406 -12.454 -24.367 1.00 66.26 72 LEU B CA 1
ATOM 3511 C C . LEU B 2 72 ? 65.660 -13.282 -25.631 1.00 66.98 72 LEU B C 1
ATOM 3512 O O . LEU B 2 72 ? 66.694 -13.051 -26.291 1.00 65.83 72 LEU B O 1
ATOM 3517 N N . GLY B 2 73 ? 64.748 -14.209 -25.941 1.00 68.33 73 GLY B N 1
ATOM 3518 C CA . GLY B 2 73 ? 64.870 -15.170 -27.055 1.00 70.76 73 GLY B CA 1
ATOM 3519 C C . GLY B 2 73 ? 65.402 -16.518 -26.593 1.00 72.99 73 GLY B C 1
ATOM 3520 O O . GLY B 2 73 ? 65.544 -17.410 -27.452 1.00 74.64 73 GLY B O 1
ATOM 3521 N N . LYS B 2 74 ? 65.687 -16.667 -25.291 1.00 73.56 74 LYS B N 1
ATOM 3522 C CA . LYS B 2 74 ? 66.221 -17.916 -24.681 1.00 76.04 74 LYS B CA 1
ATOM 3523 C C . LYS B 2 74 ? 65.335 -18.328 -23.497 1.00 74.09 74 LYS B C 1
ATOM 3524 O O . LYS B 2 74 ? 64.495 -19.230 -23.687 1.00 74.46 74 LYS B O 1
ATOM 3530 N N . GLU B 2 75 ? 65.506 -17.693 -22.331 1.00 72.49 75 GLU B N 1
ATOM 3531 C CA . GLU B 2 75 ? 64.746 -18.009 -21.089 1.00 71.44 75 GLU B CA 1
ATOM 3532 C C . GLU B 2 75 ? 63.309 -17.490 -21.230 1.00 68.44 75 GLU B C 1
ATOM 3533 O O . GLU B 2 75 ? 62.393 -18.143 -20.691 1.00 69.58 75 GLU B O 1
ATOM 3539 N N . LEU B 2 76 ? 63.133 -16.358 -21.921 1.00 65.05 76 LEU B N 1
ATOM 3540 C CA . LEU B 2 76 ? 61.814 -15.736 -22.214 1.00 62.02 76 LEU B CA 1
ATOM 3541 C C . LEU B 2 76 ? 61.803 -15.249 -23.668 1.00 60.19 76 LEU B C 1
ATOM 3542 O O . LEU B 2 76 ? 62.759 -14.555 -24.062 1.00 60.50 76 LEU B O 1
ATOM 3547 N N . SER B 2 77 ? 60.765 -15.607 -24.430 1.00 58.86 77 SER B N 1
ATOM 3548 C CA . SER B 2 77 ? 60.561 -15.176 -25.838 1.00 58.56 77 SER B CA 1
ATOM 3549 C C . SER B 2 77 ? 60.044 -13.732 -25.852 1.00 56.12 77 SER B C 1
ATOM 3550 O O . SER B 2 77 ? 59.453 -13.305 -24.838 1.00 54.53 77 SER B O 1
ATOM 3553 N N . GLU B 2 78 ? 60.269 -13.014 -26.956 1.00 56.42 78 GLU B N 1
ATOM 3554 C CA . GLU B 2 78 ? 59.798 -11.618 -27.162 1.00 54.44 78 GLU B CA 1
ATOM 3555 C C . GLU B 2 78 ? 58.266 -11.588 -27.101 1.00 52.86 78 GLU B C 1
ATOM 3556 O O . GLU B 2 78 ? 57.718 -10.631 -26.518 1.00 50.76 78 GLU B O 1
ATOM 3562 N N . ALA B 2 79 ? 57.612 -12.598 -27.686 1.00 52.58 79 ALA B N 1
ATOM 3563 C CA . ALA B 2 79 ? 56.142 -12.786 -27.685 1.00 52.21 79 ALA B CA 1
ATOM 3564 C C . ALA B 2 79 ? 55.631 -12.907 -26.243 1.00 50.81 79 ALA B C 1
ATOM 3565 O O . ALA B 2 79 ? 54.589 -12.299 -25.935 1.00 49.41 79 ALA B O 1
ATOM 3567 N N . GLU B 2 80 ? 56.344 -13.663 -25.400 1.00 51.33 80 GLU B N 1
ATOM 3568 C CA . GLU B 2 80 ? 55.987 -13.906 -23.975 1.00 51.46 80 GLU B CA 1
ATOM 3569 C C . GLU B 2 80 ? 56.159 -12.615 -23.162 1.00 48.93 80 GLU B C 1
ATOM 3570 O O . GLU B 2 80 ? 55.324 -12.375 -22.270 1.00 47.73 80 GLU B O 1
ATOM 3576 N N . LEU B 2 81 ? 57.202 -11.825 -23.448 1.00 47.16 81 LEU B N 1
ATOM 3577 C CA . LEU B 2 81 ? 57.477 -10.528 -22.767 1.00 46.17 81 LEU B CA 1
ATOM 3578 C C . LEU B 2 81 ? 56.313 -9.560 -23.020 1.00 45.42 81 LEU B C 1
ATOM 3579 O O . LEU B 2 81 ? 55.876 -8.902 -22.057 1.00 43.96 81 LEU B O 1
ATOM 3584 N N . ILE B 2 82 ? 55.837 -9.480 -24.266 1.00 45.53 82 ILE B N 1
ATOM 3585 C CA . ILE B 2 82 ? 54.741 -8.557 -24.692 1.00 45.20 82 ILE B CA 1
ATOM 3586 C C . ILE B 2 82 ? 53.421 -9.029 -24.065 1.00 43.85 82 ILE B C 1
ATOM 3587 O O . ILE B 2 82 ? 52.634 -8.159 -23.647 1.00 42.87 82 ILE B O 1
ATOM 3592 N N . ASP B 2 83 ? 53.198 -10.348 -23.990 1.00 44.13 83 ASP B N 1
ATOM 3593 C CA . ASP B 2 83 ? 52.050 -10.967 -23.269 1.00 44.46 83 ASP B CA 1
ATOM 3594 C C . ASP B 2 83 ? 51.946 -10.374 -21.860 1.00 43.65 83 ASP B C 1
ATOM 3595 O O . ASP B 2 83 ? 50.817 -10.078 -21.423 1.00 43.55 83 ASP B O 1
ATOM 3600 N N . ARG B 2 84 ? 53.087 -10.203 -21.186 1.00 42.91 84 ARG B N 1
ATOM 3601 C CA . ARG B 2 84 ? 53.166 -9.807 -19.755 1.00 42.90 84 ARG B CA 1
ATOM 3602 C C . ARG B 2 84 ? 52.771 -8.333 -19.574 1.00 41.59 84 ARG B C 1
ATOM 3603 O O . ARG B 2 84 ? 52.588 -7.932 -18.411 1.00 41.05 84 ARG B O 1
ATOM 3611 N N . PHE B 2 85 ? 52.616 -7.564 -20.660 1.00 40.69 85 PHE B N 1
ATOM 3612 C CA . PHE B 2 85 ? 52.170 -6.145 -20.618 1.00 40.24 85 PHE B CA 1
ATOM 3613 C C . PHE B 2 85 ? 50.700 -6.004 -21.046 1.00 40.02 85 PHE B C 1
ATOM 3614 O O . PHE B 2 85 ? 50.078 -5.005 -20.635 1.00 39.65 85 PHE B O 1
ATOM 3622 N N . VAL B 2 86 ? 50.159 -6.943 -21.833 1.00 40.35 86 VAL B N 1
ATOM 3623 C CA . VAL B 2 86 ? 48.827 -6.786 -22.499 1.00 41.00 86 VAL B CA 1
ATOM 3624 C C . VAL B 2 86 ? 47.794 -7.761 -21.910 1.00 41.57 86 VAL B C 1
ATOM 3625 O O . VAL B 2 86 ? 46.641 -7.325 -21.719 1.00 41.77 86 VAL B O 1
ATOM 3629 N N . LEU B 2 87 ? 48.170 -9.018 -21.641 1.00 42.57 87 LEU B N 1
ATOM 3630 C CA . LEU B 2 87 ? 47.218 -10.099 -21.253 1.00 44.08 87 LEU B CA 1
ATOM 3631 C C . LEU B 2 87 ? 46.543 -9.767 -19.916 1.00 44.62 87 LEU B C 1
ATOM 3632 O O . LEU B 2 87 ? 47.187 -9.128 -19.058 1.00 43.41 87 LEU B O 1
ATOM 3637 N N . LYS B 2 88 ? 45.292 -10.215 -19.762 1.00 46.83 88 LYS B N 1
ATOM 3638 C CA . LYS B 2 88 ? 44.445 -10.059 -18.547 1.00 48.26 88 LYS B CA 1
ATOM 3639 C C . LYS B 2 88 ? 45.147 -10.689 -17.337 1.00 48.48 88 LYS B C 1
ATOM 3640 O O . LYS B 2 88 ? 44.979 -10.165 -16.221 1.00 47.51 88 LYS B O 1
ATOM 3646 N N . ALA B 2 89 ? 45.893 -11.776 -17.557 1.00 48.63 89 ALA B N 1
ATOM 3647 C CA . ALA B 2 89 ? 46.594 -12.560 -16.512 1.00 49.43 89 ALA B CA 1
ATOM 3648 C C . ALA B 2 89 ? 47.736 -11.746 -15.887 1.00 48.47 89 ALA B C 1
ATOM 3649 O O . ALA B 2 89 ? 48.016 -11.967 -14.693 1.00 49.92 89 ALA B O 1
ATOM 3651 N N . PHE B 2 90 ? 48.368 -10.847 -16.653 1.00 46.44 90 PHE B N 1
ATOM 3652 C CA . PHE B 2 90 ? 49.673 -10.220 -16.304 1.00 45.08 90 PHE B CA 1
ATOM 3653 C C . PHE B 2 90 ? 49.547 -8.712 -16.038 1.00 43.33 90 PHE B C 1
ATOM 3654 O O . PHE B 2 90 ? 50.318 -8.220 -15.195 1.00 42.64 90 PHE B O 1
ATOM 3662 N N . ASN B 2 91 ? 48.650 -7.997 -16.729 1.00 42.52 91 ASN B N 1
ATOM 3663 C CA . ASN B 2 91 ? 48.503 -6.521 -16.595 1.00 41.22 91 ASN B CA 1
ATOM 3664 C C . ASN B 2 91 ? 47.016 -6.147 -16.563 1.00 40.91 91 ASN B C 1
ATOM 3665 O O . ASN B 2 91 ? 46.602 -5.285 -17.366 1.00 41.02 91 ASN B O 1
ATOM 3670 N N . PHE B 2 92 ? 46.244 -6.746 -15.651 1.00 41.68 92 PHE B N 1
ATOM 3671 C CA . PHE B 2 92 ? 44.791 -6.473 -15.497 1.00 43.43 92 PHE B CA 1
ATOM 3672 C C . PHE B 2 92 ? 44.573 -5.062 -14.939 1.00 41.43 92 PHE B C 1
ATOM 3673 O O . PHE B 2 92 ? 43.514 -4.471 -15.222 1.00 42.24 92 PHE B O 1
ATOM 3681 N N . GLY B 2 93 ? 45.537 -4.545 -14.170 1.00 39.32 93 GLY B N 1
ATOM 3682 C CA . GLY B 2 93 ? 45.503 -3.183 -13.601 1.00 38.72 93 GLY B CA 1
ATOM 3683 C C . GLY B 2 93 ? 45.433 -2.106 -14.675 1.00 38.14 93 GLY B C 1
ATOM 3684 O O . GLY B 2 93 ? 44.915 -1.014 -14.370 1.00 37.53 93 GLY B O 1
ATOM 3685 N N . SER B 2 94 ? 45.933 -2.393 -15.884 1.00 37.83 94 SER B N 1
ATOM 3686 C CA . SER B 2 94 ? 46.026 -1.441 -17.024 1.00 37.73 94 SER B CA 1
ATOM 3687 C C . SER B 2 94 ? 44.993 -1.755 -18.116 1.00 38.32 94 SER B C 1
ATOM 3688 O O . SER B 2 94 ? 44.682 -0.834 -18.898 1.00 39.00 94 SER B O 1
ATOM 3691 N N . LEU B 2 95 ? 44.497 -2.996 -18.190 1.00 38.69 95 LEU B N 1
ATOM 3692 C CA . LEU B 2 95 ? 43.702 -3.499 -19.345 1.00 39.70 95 LEU B CA 1
ATOM 3693 C C . LEU B 2 95 ? 42.282 -2.918 -19.296 1.00 39.73 95 LEU B C 1
ATOM 3694 O O . LEU B 2 95 ? 41.479 -3.378 -18.460 1.00 40.01 95 LEU B O 1
ATOM 3699 N N . VAL B 2 96 ? 41.996 -1.947 -20.172 1.00 39.53 96 VAL B N 1
ATOM 3700 C CA . VAL B 2 96 ? 40.682 -1.243 -20.282 1.00 40.42 96 VAL B CA 1
ATOM 3701 C C . VAL B 2 96 ? 39.735 -2.092 -21.139 1.00 40.86 96 VAL B C 1
ATOM 3702 O O . VAL B 2 96 ? 38.575 -2.283 -20.722 1.00 41.48 96 VAL B O 1
ATOM 3706 N N . ALA B 2 97 ? 40.209 -2.564 -22.296 1.00 41.26 97 ALA B N 1
ATOM 3707 C CA . ALA B 2 97 ? 39.429 -3.373 -23.262 1.00 42.70 97 ALA B CA 1
ATOM 3708 C C . ALA B 2 97 ? 40.369 -4.190 -24.155 1.00 43.54 97 ALA B C 1
ATOM 3709 O O . ALA B 2 97 ? 41.546 -3.804 -24.293 1.00 43.33 97 ALA B O 1
ATOM 3711 N N . VAL B 2 98 ? 39.850 -5.277 -24.735 1.00 45.43 98 VAL B N 1
ATOM 3712 C CA . VAL B 2 98 ? 40.571 -6.165 -25.696 1.00 47.49 98 VAL B CA 1
ATOM 3713 C C . VAL B 2 98 ? 39.674 -6.378 -26.920 1.00 49.91 98 VAL B C 1
ATOM 3714 O O . VAL B 2 98 ? 38.443 -6.490 -26.741 1.00 50.13 98 VAL B O 1
ATOM 3718 N N . ARG B 2 99 ? 40.277 -6.425 -28.111 1.00 51.90 99 ARG B N 1
ATOM 3719 C CA . ARG B 2 99 ? 39.578 -6.654 -29.402 1.00 54.60 99 ARG B CA 1
ATOM 3720 C C . ARG B 2 99 ? 40.175 -7.889 -30.085 1.00 56.48 99 ARG B C 1
ATOM 3721 O O . ARG B 2 99 ? 41.407 -7.922 -30.273 1.00 54.92 99 ARG B O 1
ATOM 3729 N N . ASP B 2 100 ? 39.325 -8.859 -30.436 1.00 59.81 100 ASP B N 1
ATOM 3730 C CA . ASP B 2 100 ? 39.685 -10.028 -31.281 1.00 63.05 100 ASP B CA 1
ATOM 3731 C C . ASP B 2 100 ? 39.955 -9.517 -32.701 1.00 65.20 100 ASP B C 1
ATOM 3732 O O . ASP B 2 100 ? 39.118 -8.753 -33.221 1.00 64.50 100 ASP B O 1
ATOM 3737 N N . SER B 2 101 ? 41.082 -9.924 -33.293 1.00 68.23 101 SER B N 1
ATOM 3738 C CA . SER B 2 101 ? 41.597 -9.419 -34.594 1.00 70.55 101 SER B CA 1
ATOM 3739 C C . SER B 2 101 ? 40.704 -9.897 -35.746 1.00 72.97 101 SER B C 1
ATOM 3740 O O . SER B 2 101 ? 40.397 -9.072 -36.630 1.00 72.48 101 SER B O 1
ATOM 3743 N N . GLN B 2 102 ? 40.309 -11.176 -35.735 1.00 75.67 102 GLN B N 1
ATOM 3744 C CA . GLN B 2 102 ? 39.502 -11.817 -36.811 1.00 77.68 102 GLN B CA 1
ATOM 3745 C C . GLN B 2 102 ? 38.054 -11.313 -36.751 1.00 76.98 102 GLN B C 1
ATOM 3746 O O . GLN B 2 102 ? 37.641 -10.596 -37.684 1.00 78.53 102 GLN B O 1
ATOM 3752 N N . THR B 2 103 ? 37.319 -11.680 -35.696 1.00 75.04 103 THR B N 1
ATOM 3753 C CA . THR B 2 103 ? 35.846 -11.491 -35.573 1.00 74.41 103 THR B CA 1
ATOM 3754 C C . THR B 2 103 ? 35.510 -10.017 -35.297 1.00 70.98 103 THR B C 1
ATOM 3755 O O . THR B 2 103 ? 34.375 -9.613 -35.621 1.00 70.19 103 THR B O 1
ATOM 3759 N N . GLY B 2 104 ? 36.446 -9.247 -34.729 1.00 68.30 104 GLY B N 1
ATOM 3760 C CA . GLY B 2 104 ? 36.244 -7.827 -34.376 1.00 65.81 104 GLY B CA 1
ATOM 3761 C C . GLY B 2 104 ? 35.366 -7.668 -33.145 1.00 63.46 104 GLY B C 1
ATOM 3762 O O . GLY B 2 104 ? 34.766 -6.586 -32.983 1.00 63.30 104 GLY B O 1
ATOM 3763 N N . ALA B 2 105 ? 35.301 -8.705 -32.302 1.00 61.15 105 ALA B N 1
ATOM 3764 C CA . ALA B 2 105 ? 34.523 -8.744 -31.042 1.00 59.61 105 ALA B CA 1
ATOM 3765 C C . ALA B 2 105 ? 35.326 -8.028 -29.952 1.00 57.12 105 ALA B C 1
ATOM 3766 O O . ALA B 2 105 ? 36.527 -8.334 -29.807 1.00 56.32 105 ALA B O 1
ATOM 3768 N N . VAL B 2 106 ? 34.683 -7.112 -29.222 1.00 55.24 106 VAL B N 1
ATOM 3769 C CA . VAL B 2 106 ? 35.336 -6.228 -28.212 1.00 53.61 106 VAL B CA 1
ATOM 3770 C C . VAL B 2 106 ? 34.784 -6.567 -26.824 1.00 53.82 106 VAL B C 1
ATOM 3771 O O . VAL B 2 106 ? 33.547 -6.563 -26.662 1.00 53.34 106 VAL B O 1
ATOM 3775 N N . LYS B 2 107 ? 35.680 -6.853 -25.874 1.00 52.80 107 LYS B N 1
ATOM 3776 C CA . LYS B 2 107 ? 35.364 -7.016 -24.430 1.00 53.05 107 LYS B CA 1
ATOM 3777 C 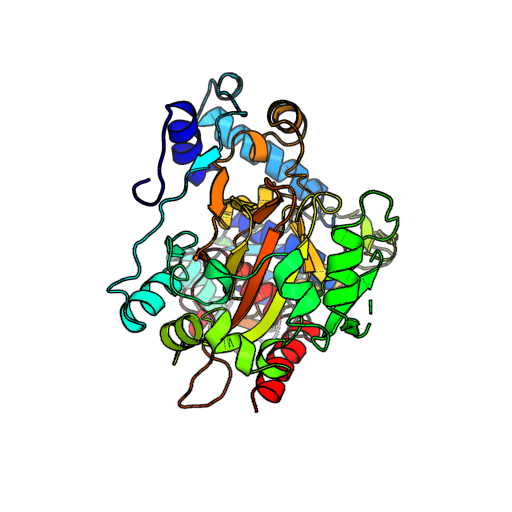C . LYS B 2 107 ? 35.872 -5.781 -23.679 1.00 50.62 107 LYS B C 1
ATOM 3778 O O . LYS B 2 107 ? 37.089 -5.521 -23.735 1.00 48.87 107 LYS B O 1
ATOM 3784 N N . ILE B 2 108 ? 34.969 -5.054 -23.012 1.00 49.61 108 ILE B N 1
ATOM 3785 C CA . ILE B 2 108 ? 35.279 -3.824 -22.223 1.00 49.66 108 ILE B CA 1
ATOM 3786 C C . ILE B 2 108 ? 35.308 -4.197 -20.737 1.00 49.24 108 ILE B C 1
ATOM 3787 O O . ILE B 2 108 ? 34.271 -4.662 -20.224 1.00 49.25 108 ILE B O 1
ATOM 3792 N N . PHE B 2 109 ? 36.457 -3.995 -20.084 1.00 48.05 109 PHE B N 1
ATOM 3793 C CA . PHE B 2 109 ? 36.691 -4.292 -18.646 1.00 48.32 109 PHE B CA 1
ATOM 3794 C C . PHE B 2 109 ? 36.403 -3.039 -17.810 1.00 47.79 109 PHE B C 1
ATOM 3795 O O . PHE B 2 109 ? 35.640 -3.143 -16.831 1.00 48.21 109 PHE B O 1
ATOM 3803 N N . LYS B 2 110 ? 36.985 -1.897 -18.196 1.00 46.90 110 LYS B N 1
ATOM 3804 C CA . LYS B 2 110 ? 36.932 -0.617 -17.437 1.00 48.21 110 LYS B CA 1
ATOM 3805 C C . LYS B 2 110 ? 36.219 0.449 -18.278 1.00 50.10 110 LYS B C 1
ATOM 3806 O O . LYS B 2 110 ? 36.905 1.190 -19.009 1.00 49.04 110 LYS B O 1
ATOM 3812 N N . ARG B 2 111 ? 34.889 0.523 -18.158 1.00 53.81 111 ARG B N 1
ATOM 3813 C CA . ARG B 2 111 ? 34.016 1.490 -18.881 1.00 57.99 111 ARG B CA 1
ATOM 3814 C C . ARG B 2 111 ? 34.389 2.921 -18.471 1.00 59.14 111 ARG B C 1
ATOM 3815 O O . ARG B 2 111 ? 34.305 3.821 -19.328 1.00 59.92 111 ARG B O 1
ATOM 3823 N N . ASP B 2 112 ? 34.792 3.108 -17.209 1.00 60.72 112 ASP B N 1
ATOM 3824 C CA . ASP B 2 112 ? 35.151 4.422 -16.605 1.00 62.29 112 ASP B CA 1
ATOM 3825 C C . ASP B 2 112 ? 36.423 4.990 -17.254 1.00 61.13 112 ASP B C 1
ATOM 3826 O O . ASP B 2 112 ? 36.583 6.227 -17.222 1.00 60.17 112 ASP B O 1
ATOM 3831 N N . LYS B 2 113 ? 37.289 4.135 -17.814 1.00 60.34 113 LYS B N 1
ATOM 3832 C CA . LYS B 2 113 ? 38.608 4.524 -18.388 1.00 61.15 113 LYS B CA 1
ATOM 3833 C C . LYS B 2 113 ? 38.517 4.715 -19.910 1.00 61.83 113 LYS B C 1
ATOM 3834 O O . LYS B 2 113 ? 39.533 5.137 -20.496 1.00 61.08 113 LYS B O 1
ATOM 3840 N N . LEU B 2 114 ? 37.365 4.423 -20.528 1.00 64.32 114 LEU B N 1
ATOM 3841 C CA . LEU B 2 114 ? 37.166 4.533 -22.002 1.00 66.42 114 LEU B CA 1
ATOM 3842 C C . LEU B 2 114 ? 37.302 5.999 -22.430 1.00 69.71 114 LEU B C 1
ATOM 3843 O O . LEU B 2 114 ? 38.086 6.267 -23.364 1.00 68.94 114 LEU B O 1
ATOM 3848 N N . LYS B 2 115 ? 36.563 6.903 -21.776 1.00 74.38 115 LYS B N 1
ATOM 3849 C CA . LYS B 2 115 ? 36.657 8.374 -21.986 1.00 78.83 115 LYS B CA 1
ATOM 3850 C C . LYS B 2 115 ? 37.689 8.935 -21.000 1.00 80.26 115 LYS B C 1
ATOM 3851 O O . LYS B 2 115 ? 37.412 8.922 -19.783 1.00 81.51 115 LYS B O 1
ATOM 3857 N N . MET B 2 116 ? 38.834 9.399 -21.515 1.00 81.36 116 MET B N 1
ATOM 3858 C CA . MET B 2 116 ? 39.983 9.904 -20.716 1.00 81.35 116 MET B CA 1
ATOM 3859 C C . MET B 2 116 ? 40.095 11.424 -20.890 1.00 82.72 116 MET B C 1
ATOM 3860 O O . MET B 2 116 ? 40.001 11.949 -22.000 1.00 83.31 116 MET B O 1
#

Organism: Serratia plymuthica (NCBI:txid82996)